Protein 1SR4 (pdb70)

Radius of gyration: 23.49 Å; Cα contacts (8 Å, |Δi|>4): 1557; chains: 3; bounding box: 55×71×66 Å

Sequence (579 aa):
LNLLSSSGPNRQVLPSEPSNFMTLMGQNGALLTVWALAKRNWLWAYPNIYSQDFGNIRNWKMEPGKHREYFRFVNQSLGTCVEAYGNGLIHDICSLDKLAQEFELLPTDSGAVVIKSVSQGRCVTYNPVSTTFYSTVTLSVCDGATEPSRDQTWYLAPPVLEATAVNNLSDFKVATWNLQGSSAVNESKWNINVRQLLSGEQGADILMVQEAGSLPSSAVRTSRVIQHGGTPIEEYTWNLGTRSRPNMVYIYYSRLDVGANRVNLAIVSRRQADEAFIVHSDSSVLQSRPAVGIRIGTDVFFTVHALATGGSDAVSLIRNIFTTFNSPPERRVYSWMVVGDFNRAPANLEVALRQEPAVSENTIIIAPTEPTHRSGNILDYAILHDAHLPRREQARERIGASLMLNQLRSQITSDHFPVSFVRDRDPTTYPDVELSPPPRISLRSLLTAQPVKNDHYDSHNYLSTHWELIDYKGKEYEKLRDGGTLVQFKVVGAAKCFAFLGKGTTDCKDTDHTVFNLIPTNTGAFLIKDALLGFCITSHDFDDLKLEPCGGSVSGRTFSLAYQWGILPPFGPSKILIP

Foldseek 3Di:
DDCADPVGGDDDDADPVLVQKWFWADPLQWTFFADPPDFPDFTWTFHCVLPVVVPQRRMWGWDAAPDPQKIWTAGPPNRWTWFADDFFITTHHDDSPDQRRIWHWDADVVRWTFTARPVVRWTWKWASDDPDRTTGITTHHPPQDPDNGIGRTIHGGRGPDDHDDDD/DCQVFKEKEDAQLDAPVDAQVLCLAPVLLCQDDPNHGQKYKYWQNQDDHPQWAFDPDDQPPDDWDWTKTKHFSDDPVDTQIWIKIWTQPCPPGRGGIIIMIHSDDFPHKDWFFFDDDPDPAGTWIWGHDPQEIETEGAADLPQSVRPLRRLVRVCCVQPVPPSSLQHKYKYWYFSNHAPVVSLVVNVVPVQSSQQKDWAFDPFDFFQVRGGGTTMMIGHSVADGNGRVVAQKHKDQPVVSHPDDNNHRGTMMIIHGHD/DPDPDVVDDDDFFDKWFKAQQQARDTQFDPPDDPPDLLRRIWGKAFDDDDPLPVQLLPFTKIFTHRPPDQWTAFPDDRGIDGVVVLQTTIKTWDQDPPQWTFIARSNPNFTWFADDPPRTDTHHDDGRCPPPDDDSRRTMHGHHRDDDDDDDDD

InterPro domains:
  IPR003558 Cytolethal distending toxin A/C [PF03498] (77-220)
  IPR015957 Cytolethal distending toxin A [PIRSF036516] (1-222)
  IPR015957 Cytolethal distending toxin A [PR01387] (47-60)
  IPR015957 Cytolethal distending toxin A [PR01387] (85-102)
  IPR015957 Cytolethal distending toxin A [PR01387] (107-121)
  IPR015957 Cytolethal distending toxin A [PR01387] (129-141)
  IPR015957 Cytolethal distending toxin A [PR01387] (166-180)
  IPR015957 Cytolethal distending toxin A [PR01387] (189-203)
  IPR035992 Ricin B-like lectins [SSF50370] (66-222)

B-factor: mean 17.87, std 9.55, range [4.64, 80.0]

Solvent-accessible surface area: 22275 Å² total; per-residue (Å²): 168,101,102,134,52,131,114,22,123,54,168,28,119,21,53,84,87,19,16,10,14,0,0,2,6,0,9,52,0,2,3,2,0,0,139,33,105,68,110,122,51,114,3,62,0,20,14,4,25,97,0,105,131,36,29,61,16,12,0,0,38,2,28,45,4,96,81,113,21,50,3,30,2,25,3,48,61,63,42,10,0,3,18,6,106,40,100,1,2,1,0,14,103,37,34,58,110,73,74,23,2,4,1,33,0,26,0,0,52,14,8,2,1,0,6,64,0,36,52,59,38,70,0,0,8,3,33,25,102,44,152,51,122,67,1,60,9,49,5,27,102,40,84,11,22,34,99,86,88,61,4,0,2,1,0,9,0,2,0,10,26,101,0,3,0,14,33,76,3,18,90,19,62,2,0,0,2,0,0,19,2,7,76,50,3,16,41,0,4,0,16,1,2,0,28,11,0,4,38,32,121,32,9,1,46,0,0,0,0,0,8,0,0,51,18,4,78,71,17,93,84,34,115,70,109,12,73,156,56,85,21,44,1,50,1,36,36,2,42,11,8,3,225,50,53,77,56,83,1,56,0,0,13,0,89,17,0,108,35,23,42,10,1,0,2,0,0,0,1,77,146,83,4,82,58,17,16,55,14,104,13,78,122,69,153,93,107,32,2,8,0,1,0,1,44,7,34,74,10,0,0,0,0,0,6,2,8,48,110,43,0,73,12,0,29,16,3,0,49,32,0,17,59,38,4,41,114,94,89,104,59,170,95,18,2,0,1,0,0,0,3,2,25,30,51,24,61,81,0,86,85,28,5,140,148,53,83,38,3,32,55,16,13,37,36,7,26,3,91,8,4,0,36,47,68,3,80,28,23,1,0,0,0,0,13,11,38,122,36,88,115,180,68,4,89,161,14,143,4,8,5,16,1,4,1,8,8,3,14,5,2,3,1,8,55,8,2,2,0,8,1,42,137,30,130,132,102,19,35,18,107,46,11,155,103,23,106,41,15,84,0,0,4,3,2,6,25,8,5,62,30,18,94,7,74,96,49,88,59,168,59,94,42,0,5,9,0,28,0,27,10,43,121,23,156,103,14,72,174,64,57,33,50,4,7,9,0,14,0,48,0,21,70,19,53,83,0,7,1,70,69,80,170,18,20,30,58,11,144,49,30,65,78,0,1,3,1,2,0,9,13,14,3,8,0,3,0,1,7,7,5,71,91,10,60,2,5,0,5,95,74,88,130,31,62,106,48,45,93,10,64,56,68,0,44,28,92,82,12,47,27,2,47,0,3,0,0,0,3,10,66,7,69,21,115,31,6,131,101

CATH classification: 2.80.10.50

Structure (mmCIF, N/CA/C/O backbone):
data_1SR4
#
_entry.id   1SR4
#
_cell.length_a   71.652
_cell.length_b   75.653
_cell.length_c   121.637
_cell.angle_alpha   90.00
_cell.angle_beta   90.00
_cell.angle_gamma   90.00
#
_symmetry.space_group_name_H-M   'P 21 21 21'
#
loop_
_entity.id
_entity.type
_entity.pdbx_description
1 polymer 'Cytolethal distending toxin subunit A'
2 polymer 'cytolethal distending toxin protein B'
3 polymer 'cytolethal distending toxin protein C'
4 non-polymer 'BROMIDE ION'
5 water water
#
loop_
_atom_site.group_PDB
_atom_site.id
_atom_site.type_symbol
_atom_site.label_atom_id
_atom_site.label_alt_id
_atom_site.label_comp_id
_atom_site.label_asym_id
_atom_site.label_entity_id
_atom_site.label_seq_id
_atom_site.pdbx_PDB_ins_code
_atom_site.Cartn_x
_atom_site.Cartn_y
_atom_site.Cartn_z
_atom_site.occupancy
_atom_site.B_iso_or_equiv
_atom_site.auth_seq_id
_atom_site.auth_comp_id
_atom_site.auth_asym_id
_atom_site.auth_atom_id
_atom_site.pdbx_PDB_model_num
ATOM 1 N N . LEU A 1 40 ? 34.355 45.161 46.480 1.00 33.87 57 LEU A N 1
ATOM 2 C CA . LEU A 1 40 ? 33.429 44.012 46.671 1.00 31.37 57 LEU A CA 1
ATOM 3 C C . LEU A 1 40 ? 34.247 42.720 46.799 1.00 29.47 57 LEU A C 1
ATOM 4 O O . LEU A 1 40 ? 35.444 42.701 46.509 1.00 31.48 57 LEU A O 1
ATOM 9 N N . ASN A 1 41 ? 33.604 41.639 47.226 1.00 24.93 58 ASN A N 1
ATOM 10 C CA . ASN A 1 41 ? 34.314 40.376 47.393 1.00 21.77 58 ASN A CA 1
ATOM 11 C C . ASN A 1 41 ? 34.363 39.544 46.118 1.00 19.36 58 ASN A C 1
ATOM 12 O O . ASN A 1 41 ? 33.328 39.294 45.500 1.00 18.92 58 ASN A O 1
ATOM 17 N N . LEU A 1 42 ? 35.557 39.114 45.724 1.00 16.20 59 LEU A N 1
ATOM 18 C CA . LEU A 1 42 ? 35.669 38.266 44.536 1.00 14.63 59 LEU A CA 1
ATOM 19 C C . LEU A 1 42 ? 35.282 36.828 44.908 1.00 13.67 59 LEU A C 1
ATOM 20 O O . LEU A 1 42 ? 34.927 36.026 44.042 1.00 11.58 59 LEU A O 1
ATOM 25 N N . LEU A 1 43 ? 35.356 36.516 46.203 1.00 13.58 60 LEU A N 1
ATOM 26 C CA . LEU A 1 43 ? 34.973 35.200 46.722 1.00 12.29 60 LEU A CA 1
ATOM 27 C C . LEU A 1 43 ? 33.987 35.403 47.866 1.00 13.57 60 LEU A C 1
ATOM 28 O O . LEU A 1 43 ? 34.301 36.110 48.825 1.00 13.42 60 LEU A O 1
ATOM 33 N N . SER A 1 44 ? 32.796 34.813 47.751 1.00 12.83 61 SER A N 1
ATOM 34 C CA . SER A 1 44 ? 31.786 34.896 48.807 1.00 14.10 61 SER A CA 1
ATOM 35 C C . SER A 1 44 ? 31.936 33.604 49.633 1.00 14.66 61 SER A C 1
ATOM 36 O O . SER A 1 44 ? 32.725 32.727 49.277 1.00 14.34 61 SER A O 1
ATOM 39 N N . SER A 1 45 ? 31.196 33.453 50.724 1.00 13.30 62 SER A N 1
ATOM 40 C CA . SER A 1 45 ? 31.406 32.257 51.536 1.00 15.31 62 SER A CA 1
ATOM 41 C C . SER A 1 45 ? 31.135 30.933 50.822 1.00 13.87 62 SER A C 1
ATOM 42 O O . SER A 1 45 ? 31.785 29.941 51.114 1.00 14.27 62 SER A O 1
ATOM 45 N N . SER A 1 46 ? 30.208 30.926 49.872 1.00 11.93 63 SER A N 1
ATOM 46 C CA . SER A 1 46 ? 29.856 29.699 49.173 1.00 13.01 63 SER A CA 1
ATOM 47 C C . SER A 1 46 ? 30.313 29.607 47.721 1.00 12.31 63 SER A C 1
ATOM 48 O O . SER A 1 46 ? 30.028 28.619 47.048 1.00 12.81 63 SER A O 1
ATOM 51 N N . GLY A 1 47 ? 31.004 30.618 47.227 1.00 10.97 64 GLY A N 1
ATOM 52 C CA . GLY A 1 47 ? 31.452 30.538 45.850 1.00 11.91 64 GLY A CA 1
ATOM 53 C C . GLY A 1 47 ? 31.943 31.835 45.267 1.00 12.30 64 GLY A C 1
ATOM 54 O O . GLY A 1 47 ? 31.833 32.886 45.902 1.00 11.92 64 GLY A O 1
ATOM 55 N N . PRO A 1 48 ? 32.519 31.785 44.053 1.00 13.06 65 PRO A N 1
ATOM 56 C CA . PRO A 1 48 ? 33.029 32.974 43.364 1.00 13.40 65 PRO A CA 1
ATOM 57 C C . PRO A 1 48 ? 31.862 33.950 43.191 1.00 14.57 65 PRO A C 1
ATOM 58 O O . PRO A 1 48 ? 30.737 33.540 42.891 1.00 14.13 65 PRO A O 1
ATOM 62 N N . ASN A 1 49 ? 32.139 35.236 43.367 1.00 15.31 66 ASN A N 1
ATOM 63 C CA . ASN A 1 49 ? 31.108 36.261 43.270 1.00 14.68 66 ASN A CA 1
ATOM 64 C C . ASN A 1 49 ? 31.398 37.185 42.068 1.00 14.71 66 ASN A C 1
ATOM 65 O O . ASN A 1 49 ? 32.465 37.801 41.983 1.00 11.44 66 ASN A O 1
ATOM 70 N N . ARG A 1 50 ? 30.441 37.247 41.143 1.00 13.48 67 ARG A N 1
ATOM 71 C CA . ARG A 1 50 ? 30.526 38.034 39.905 1.00 14.92 67 ARG A CA 1
ATOM 72 C C . ARG A 1 50 ? 30.748 39.544 40.054 1.00 15.50 67 ARG A C 1
ATOM 73 O O . ARG A 1 50 ? 29.903 40.253 40.592 1.00 14.01 67 ARG A O 1
ATOM 81 N N . GLN A 1 51 ? 31.878 40.044 39.568 1.00 15.17 68 GLN A N 1
ATOM 82 C CA . GLN A 1 51 ? 32.128 41.471 39.661 1.00 16.34 68 GLN A CA 1
ATOM 83 C C . GLN A 1 51 ? 31.501 42.139 38.448 1.00 17.30 68 GLN A C 1
ATOM 84 O O . GLN A 1 51 ? 31.226 41.496 37.437 1.00 15.44 68 GLN A O 1
ATOM 90 N N . VAL A 1 52 ? 31.256 43.432 38.574 1.00 17.55 69 VAL A N 1
ATOM 91 C CA . VAL A 1 52 ? 30.676 44.211 37.496 1.00 19.45 69 VAL A CA 1
ATOM 92 C C . VAL A 1 52 ? 31.713 44.514 36.402 1.00 18.61 69 VAL A C 1
ATOM 93 O O . VAL A 1 52 ? 32.792 45.010 36.700 1.00 19.47 69 VAL A O 1
ATOM 97 N N . LEU A 1 53 ? 31.387 44.189 35.150 1.00 17.94 70 LEU A N 1
ATOM 98 C CA . LEU A 1 53 ? 32.234 44.500 33.979 1.00 16.05 70 LEU A CA 1
ATOM 99 C C . LEU A 1 53 ? 31.257 44.431 32.807 1.00 16.52 70 LEU A C 1
ATOM 100 O O . LEU A 1 53 ? 31.128 43.404 32.153 1.00 17.99 70 LEU A O 1
ATOM 105 N N . PRO A 1 54 ? 30.564 45.546 32.529 1.00 17.46 71 PRO A N 1
ATOM 106 C CA . PRO A 1 54 ? 29.559 45.703 31.471 1.00 17.81 71 PRO A CA 1
ATOM 107 C C . PRO A 1 54 ? 29.965 45.250 30.072 1.00 18.91 71 PRO A C 1
ATOM 108 O O . PRO A 1 54 ? 31.036 45.604 29.586 1.00 19.03 71 PRO A O 1
ATOM 112 N N . SER A 1 55 ? 29.098 44.472 29.429 1.00 19.58 72 SER A N 1
ATOM 113 C CA . SER A 1 55 ? 29.339 44.023 28.065 1.00 20.59 72 SER A CA 1
ATOM 114 C C . SER A 1 55 ? 28.556 44.952 27.120 1.00 19.54 72 SER A C 1
ATOM 115 O O . SER A 1 55 ? 28.899 45.113 25.960 1.00 21.59 72 SER A O 1
ATOM 118 N N . GLU A 1 56 ? 27.506 45.570 27.640 1.00 19.72 73 GLU A N 1
ATOM 119 C CA . GLU A 1 56 ? 26.655 46.449 26.848 1.00 18.42 73 GLU A CA 1
ATOM 120 C C . GLU A 1 56 ? 27.397 47.532 26.037 1.00 16.16 73 GLU A C 1
ATOM 121 O O . GLU A 1 56 ? 27.080 47.751 24.866 1.00 16.36 73 GLU A O 1
ATOM 127 N N . PRO A 1 57 ? 28.376 48.225 26.648 1.00 13.30 74 PRO A N 1
ATOM 128 C CA . PRO A 1 57 ? 29.120 49.269 25.926 1.00 11.24 74 PRO A CA 1
ATOM 129 C C . PRO A 1 57 ? 29.779 48.779 24.635 1.00 12.07 74 PRO A C 1
ATOM 130 O O . PRO A 1 57 ? 30.005 49.568 23.711 1.00 8.63 74 PRO A O 1
ATOM 134 N N . SER A 1 58 ? 30.071 47.479 24.567 1.00 10.80 75 SER A N 1
ATOM 135 C CA . SER A 1 58 ? 30.695 46.881 23.397 1.00 10.99 75 SER A CA 1
ATOM 136 C C . SER A 1 58 ? 29.797 46.971 22.177 1.00 11.57 75 SER A C 1
ATOM 137 O O . SER A 1 58 ? 30.269 46.892 21.037 1.00 10.24 75 SER A O 1
ATOM 140 N N . ASN A 1 59 ? 28.498 47.108 22.407 1.00 11.27 76 ASN A N 1
ATOM 141 C CA . ASN A 1 59 ? 27.562 47.148 21.292 1.00 11.83 76 ASN A CA 1
ATOM 142 C C . ASN A 1 59 ? 27.419 48.492 20.591 1.00 12.69 76 ASN A C 1
ATOM 143 O O . ASN A 1 59 ? 26.767 48.581 19.546 1.00 12.12 76 ASN A O 1
ATOM 148 N N . PHE A 1 60 ? 28.038 49.530 21.144 1.00 9.97 77 PHE A N 1
ATOM 149 C CA . PHE A 1 60 ? 27.905 50.853 20.565 1.00 11.05 77 PHE A CA 1
ATOM 150 C C . PHE A 1 60 ? 29.194 51.434 20.030 1.00 8.65 77 PHE A C 1
ATOM 151 O O . PHE A 1 60 ? 30.277 50.973 20.344 1.00 7.40 77 PHE A O 1
ATOM 159 N N . MET A 1 61 ? 29.053 52.466 19.219 1.00 9.52 78 MET A N 1
ATOM 160 C CA . MET A 1 61 ? 30.198 53.120 18.617 1.00 10.13 78 MET A CA 1
ATOM 161 C C . MET A 1 61 ? 29.797 54.519 18.184 1.00 9.38 78 MET A C 1
ATOM 162 O O . MET A 1 61 ? 28.647 54.935 18.387 1.00 9.47 78 MET A O 1
ATOM 167 N N . THR A 1 62 ? 30.747 55.257 17.618 1.00 7.67 79 THR A N 1
ATOM 168 C CA . THR A 1 62 ? 30.430 56.564 17.067 1.00 9.30 79 THR A CA 1
ATOM 169 C C . THR A 1 62 ? 30.962 56.615 15.635 1.00 8.72 79 THR A C 1
ATOM 170 O O . THR A 1 62 ? 31.854 55.847 15.255 1.00 7.22 79 THR A O 1
ATOM 174 N N . LEU A 1 63 ? 30.378 57.502 14.842 1.00 7.60 80 LEU A N 1
ATOM 175 C CA . LEU A 1 63 ? 30.809 57.730 13.470 1.00 9.30 80 LEU A CA 1
ATOM 176 C C . LEU A 1 63 ? 31.521 59.065 13.644 1.00 9.13 80 LEU A C 1
ATOM 177 O O . LEU A 1 63 ? 30.886 60.083 13.964 1.00 10.06 80 LEU A O 1
ATOM 182 N N . MET A 1 64 ? 32.838 59.052 13.474 1.00 8.64 81 MET A N 1
ATOM 183 C CA . MET A 1 64 ? 33.643 60.252 13.680 1.00 7.71 81 MET A CA 1
ATOM 184 C C . MET A 1 64 ? 34.207 60.822 12.390 1.00 9.14 81 MET A C 1
ATOM 185 O O . MET A 1 64 ? 34.808 60.095 11.602 1.00 7.37 81 MET A O 1
ATOM 190 N N . GLY A 1 65 ? 34.021 62.122 12.176 1.00 8.14 82 GLY A N 1
ATOM 191 C CA . GLY A 1 65 ? 34.559 62.748 10.982 1.00 9.48 82 GLY A CA 1
ATOM 192 C C . GLY A 1 65 ? 36.037 63.017 11.191 1.00 10.30 82 GLY A C 1
ATOM 193 O O . GLY A 1 65 ? 36.563 62.853 12.301 1.00 9.41 82 GLY A O 1
ATOM 194 N N . GLN A 1 66 ? 36.718 63.454 10.138 1.00 9.96 83 GLN A N 1
ATOM 195 C CA . GLN A 1 66 ? 38.157 63.685 10.225 1.00 10.15 83 GLN A CA 1
ATOM 196 C C . GLN A 1 66 ? 38.538 64.827 11.159 1.00 10.41 83 GLN A C 1
ATOM 197 O O . GLN A 1 66 ? 39.709 64.970 11.544 1.00 9.70 83 GLN A O 1
ATOM 203 N N . ASN A 1 67 ? 37.535 65.616 11.535 1.00 9.14 84 ASN A N 1
ATOM 204 C CA . ASN A 1 67 ? 37.722 66.761 12.420 1.00 9.94 84 ASN A CA 1
ATOM 205 C C . ASN A 1 67 ? 37.315 66.386 13.852 1.00 10.38 84 ASN A C 1
ATOM 206 O O . ASN A 1 67 ? 37.271 67.243 14.743 1.00 8.92 84 ASN A O 1
ATOM 211 N N . GLY A 1 68 ? 37.036 65.096 14.057 1.00 10.09 85 GLY A N 1
ATOM 212 C CA . GLY A 1 68 ? 36.665 64.591 15.375 1.00 9.49 85 GLY A CA 1
ATOM 213 C C . GLY A 1 68 ? 35.188 64.717 15.722 1.00 11.28 85 GLY A C 1
ATOM 214 O O . GLY A 1 68 ? 34.749 64.237 16.779 1.00 11.85 85 GLY A O 1
ATOM 215 N N . ALA A 1 69 ? 34.416 65.359 14.846 1.00 10.02 86 ALA A N 1
ATOM 216 C CA . ALA A 1 69 ? 32.995 65.558 15.093 1.00 10.27 86 ALA A CA 1
ATOM 217 C C . ALA A 1 69 ? 32.272 64.228 14.950 1.00 12.06 86 ALA A C 1
ATOM 218 O O . ALA A 1 69 ? 32.547 63.459 14.026 1.00 11.39 86 ALA A O 1
ATOM 220 N N . LEU A 1 70 ? 31.338 63.973 15.862 1.00 10.91 87 LEU A N 1
ATOM 221 C CA . LEU A 1 70 ? 30.590 62.713 15.899 1.00 9.06 87 LEU A CA 1
ATOM 222 C C . LEU A 1 70 ? 29.149 62.883 15.380 1.00 8.68 87 LEU A C 1
ATOM 223 O O . LEU A 1 70 ? 28.457 63.824 15.770 1.00 7.35 87 LEU A O 1
ATOM 228 N N . LEU A 1 71 ? 28.708 61.994 14.486 1.00 7.32 88 LEU A N 1
ATOM 229 C CA . LEU A 1 71 ? 27.343 62.076 13.980 1.00 9.59 88 LEU A CA 1
ATOM 230 C C . LEU A 1 71 ? 26.432 61.948 15.204 1.00 9.36 88 LEU A C 1
ATOM 231 O O . LEU A 1 71 ? 26.547 60.993 15.975 1.00 8.61 88 LEU A O 1
ATOM 236 N N . THR A 1 72 ? 25.515 62.891 15.375 1.00 8.64 89 THR A N 1
ATOM 237 C CA . THR A 1 72 ? 24.656 62.841 16.548 1.00 8.79 89 THR A CA 1
ATOM 238 C C . THR A 1 72 ? 23.275 63.468 16.386 1.00 10.19 89 THR A C 1
ATOM 239 O O . THR A 1 72 ? 23.041 64.321 15.522 1.00 8.19 89 THR A O 1
ATOM 243 N N . VAL A 1 73 ? 22.362 62.991 17.220 1.00 10.82 90 VAL A N 1
ATOM 244 C CA . VAL A 1 73 ? 21.024 63.545 17.299 1.00 10.87 90 VAL A CA 1
ATOM 245 C C . VAL A 1 73 ? 21.276 64.885 17.992 1.00 12.40 90 VAL A C 1
ATOM 246 O O . VAL A 1 73 ? 22.239 65.015 18.758 1.00 12.39 90 VAL A O 1
ATOM 250 N N . TRP A 1 74 ? 20.479 65.904 17.690 1.00 11.87 91 TRP A N 1
ATOM 251 C CA . TRP A 1 74 ? 20.632 67.171 18.403 1.00 13.99 91 TRP A CA 1
ATOM 252 C C . TRP A 1 74 ? 19.242 67.404 19.025 1.00 14.58 91 TRP A C 1
ATOM 253 O O . TRP A 1 74 ? 19.067 67.201 20.221 1.00 13.15 91 TRP A O 1
ATOM 264 N N . ALA A 1 75 ? 18.255 67.787 18.210 1.00 13.70 92 ALA A N 1
ATOM 265 C CA . ALA A 1 75 ? 16.886 67.971 18.718 1.00 16.28 92 ALA A CA 1
ATOM 266 C C . ALA A 1 75 ? 16.369 66.551 18.908 1.00 15.22 92 ALA A C 1
ATOM 267 O O . ALA A 1 75 ? 16.407 65.733 17.979 1.00 15.01 92 ALA A O 1
ATOM 269 N N . LEU A 1 76 ? 15.888 66.260 20.107 1.00 14.38 93 LEU A N 1
ATOM 270 C CA . LEU A 1 76 ? 15.428 64.919 20.453 1.00 15.53 93 LEU A CA 1
ATOM 271 C C . LEU A 1 76 ? 14.188 64.361 19.768 1.00 16.88 93 LEU A C 1
ATOM 272 O O . LEU A 1 76 ? 14.081 63.149 19.605 1.00 15.58 93 LEU A O 1
ATOM 277 N N . ALA A 1 77 ? 13.248 65.214 19.376 1.00 17.42 94 ALA A N 1
ATOM 278 C CA . ALA A 1 77 ? 12.036 64.709 18.738 1.00 18.65 94 ALA A CA 1
ATOM 279 C C . ALA A 1 77 ? 12.368 64.001 17.425 1.00 18.66 94 ALA A C 1
ATOM 280 O O . ALA A 1 77 ? 13.296 64.401 16.714 1.00 16.36 94 ALA A O 1
ATOM 282 N N . LYS A 1 78 ? 11.606 62.954 17.114 1.00 17.49 95 LYS A N 1
ATOM 283 C CA . LYS A 1 78 ? 11.806 62.193 15.886 1.00 19.54 95 LYS A CA 1
ATOM 284 C C . LYS A 1 78 ? 11.722 63.067 14.639 1.00 17.50 95 LYS A C 1
ATOM 285 O O . LYS A 1 78 ? 11.017 64.069 14.618 1.00 17.07 95 LYS A O 1
ATOM 291 N N . ARG A 1 79 ? 12.468 62.675 13.614 1.00 16.35 96 ARG A N 1
ATOM 292 C CA . ARG A 1 79 ? 12.519 63.356 12.323 1.00 16.68 96 ARG A CA 1
ATOM 293 C C . ARG A 1 79 ? 13.305 64.657 12.260 1.00 16.70 96 ARG A C 1
ATOM 294 O O . ARG A 1 79 ? 13.299 65.343 11.241 1.00 17.78 96 ARG A O 1
ATOM 302 N N . ASN A 1 80 ? 14.014 64.985 13.333 1.00 15.21 97 ASN A N 1
ATOM 303 C CA . ASN A 1 80 ? 14.843 66.182 13.322 1.00 13.44 97 ASN A CA 1
ATOM 304 C C . ASN A 1 80 ? 16.179 65.816 12.685 1.00 12.49 97 ASN A C 1
ATOM 305 O O . ASN A 1 80 ? 16.572 64.645 12.680 1.00 10.12 97 ASN A O 1
ATOM 310 N N . TRP A 1 81 ? 16.862 66.819 12.151 1.00 11.80 98 TRP A N 1
ATOM 311 C CA . TRP A 1 81 ? 18.138 66.624 11.494 1.00 12.50 98 TRP A CA 1
ATOM 312 C C . TRP A 1 81 ? 19.247 66.192 12.448 1.00 12.22 98 TRP A C 1
ATOM 313 O O . TRP A 1 81 ? 19.279 66.575 13.616 1.00 11.12 98 TRP A O 1
ATOM 324 N N . LEU A 1 82 ? 20.166 65.411 11.903 1.00 9.36 99 LEU A N 1
ATOM 325 C CA . LEU A 1 82 ? 21.341 64.952 12.620 1.00 9.94 99 LEU A CA 1
ATOM 326 C C . LEU A 1 82 ? 22.420 65.959 12.267 1.00 8.20 99 LEU A C 1
ATOM 327 O O . LEU A 1 82 ? 22.372 66.572 11.205 1.00 10.16 99 LEU A O 1
ATOM 332 N N . TRP A 1 83 ? 23.395 66.106 13.154 1.00 8.04 100 TRP A N 1
ATOM 333 C CA . TRP A 1 83 ? 24.523 67.005 12.969 1.00 8.15 100 TRP A CA 1
ATOM 334 C C . TRP A 1 83 ? 25.766 66.239 13.425 1.00 7.58 100 TRP A C 1
ATOM 335 O O . TRP A 1 83 ? 25.680 65.062 13.758 1.00 9.28 100 TRP A O 1
ATOM 346 N N . ALA A 1 84 ? 26.914 66.900 13.429 1.00 6.52 101 ALA A N 1
ATOM 347 C CA . ALA A 1 84 ? 28.131 66.269 13.917 1.00 7.42 101 ALA A CA 1
ATOM 348 C C . ALA A 1 84 ? 28.859 67.255 14.845 1.00 8.44 101 ALA A C 1
ATOM 349 O O . ALA A 1 84 ? 29.280 68.339 14.420 1.00 7.75 101 ALA A O 1
ATOM 351 N N . TYR A 1 85 ? 28.971 66.864 16.115 1.00 8.13 102 TYR A N 1
ATOM 352 C CA . TYR A 1 85 ? 29.640 67.650 17.150 1.00 9.12 102 TYR A CA 1
ATOM 353 C C . TYR A 1 85 ? 30.746 66.818 17.765 1.00 8.19 102 TYR A C 1
ATOM 354 O O . TYR A 1 85 ? 30.569 65.618 17.982 1.00 7.57 102 TYR A O 1
ATOM 363 N N . PRO A 1 86 ? 31.908 67.426 18.029 1.00 9.02 103 PRO A N 1
ATOM 364 C CA . PRO A 1 86 ? 32.956 66.623 18.654 1.00 8.49 103 PRO A CA 1
ATOM 365 C C . PRO A 1 86 ? 32.550 66.455 20.128 1.00 9.71 103 PRO A C 1
ATOM 366 O O . PRO A 1 86 ? 31.765 67.243 20.675 1.00 6.66 103 PRO A O 1
ATOM 370 N N . ASN A 1 87 ? 33.078 65.426 20.774 1.00 9.36 104 ASN A N 1
ATOM 371 C CA . ASN A 1 87 ? 32.776 65.201 22.182 1.00 9.15 104 ASN A CA 1
ATOM 372 C C . ASN A 1 87 ? 33.048 66.463 23.029 1.00 9.26 104 ASN A C 1
ATOM 373 O O . ASN A 1 87 ? 32.259 66.833 23.910 1.00 7.06 104 ASN A O 1
ATOM 378 N N . ILE A 1 88 ? 34.162 67.133 22.747 1.00 7.86 105 ILE A N 1
ATOM 379 C CA . ILE A 1 88 ? 34.543 68.284 23.557 1.00 10.20 105 ILE A CA 1
ATOM 380 C C . ILE A 1 88 ? 33.528 69.414 23.544 1.00 11.27 105 ILE A C 1
ATOM 381 O O . ILE A 1 88 ? 33.496 70.200 24.484 1.00 11.94 105 ILE A O 1
ATOM 386 N N . TYR A 1 89 ? 32.676 69.483 22.520 1.00 10.04 106 TYR A N 1
ATOM 387 C CA . TYR A 1 89 ? 31.664 70.541 22.473 1.00 9.80 106 TYR A CA 1
ATOM 388 C C . TYR A 1 89 ? 30.261 69.994 22.727 1.00 11.06 106 TYR A C 1
ATOM 389 O O . TYR A 1 89 ? 29.276 70.718 22.545 1.00 11.06 106 TYR A O 1
ATOM 398 N N . SER A 1 90 ? 30.161 68.731 23.142 1.00 9.90 107 SER A N 1
ATOM 399 C CA . SER A 1 90 ? 28.859 68.106 23.349 1.00 10.51 107 SER A CA 1
ATOM 400 C C . SER A 1 90 ? 28.763 67.179 24.566 1.00 11.03 107 SER A C 1
ATOM 401 O O . SER A 1 90 ? 27.962 66.240 24.568 1.00 12.04 107 SER A O 1
ATOM 404 N N . GLN A 1 91 ? 29.560 67.422 25.597 1.00 12.14 108 GLN A N 1
ATOM 405 C CA . GLN A 1 91 ? 29.516 66.546 26.767 1.00 14.77 108 GLN A CA 1
ATOM 406 C C . GLN A 1 91 ? 28.118 66.393 27.364 1.00 14.43 108 GLN A C 1
ATOM 407 O O . GLN A 1 91 ? 27.769 65.333 27.871 1.00 15.69 108 GLN A O 1
ATOM 413 N N . ASP A 1 92 ? 27.314 67.443 27.276 1.00 13.65 109 ASP A N 1
ATOM 414 C CA . ASP A 1 92 ? 25.973 67.408 27.836 1.00 13.17 109 ASP A CA 1
ATOM 415 C C . ASP A 1 92 ? 24.987 66.627 26.980 1.00 13.43 109 ASP A C 1
ATOM 416 O O . ASP A 1 92 ? 23.864 66.419 27.404 1.00 12.84 109 ASP A O 1
ATOM 421 N N . PHE A 1 93 ? 25.390 66.199 25.780 1.00 12.28 110 PHE A N 1
ATOM 422 C CA . PHE A 1 93 ? 24.482 65.425 24.913 1.00 12.46 110 PHE A CA 1
ATOM 423 C C . PHE A 1 93 ? 24.273 64.009 25.449 1.00 12.59 110 PHE A C 1
ATOM 424 O O . PHE A 1 93 ? 23.223 63.410 25.254 1.00 11.62 110 PHE A O 1
ATOM 432 N N . GLY A 1 94 ? 25.282 63.454 26.104 1.00 11.33 111 GLY A N 1
ATOM 433 C CA . GLY A 1 94 ? 25.108 62.109 26.616 1.00 12.24 111 GLY A CA 1
ATOM 434 C C . GLY A 1 94 ? 25.084 61.052 25.514 1.00 12.69 111 GLY A C 1
ATOM 435 O O . GLY A 1 94 ? 25.644 61.234 24.420 1.00 12.99 111 GLY A O 1
ATOM 436 N N . ASN A 1 95 ? 24.411 59.946 25.790 1.00 10.80 112 ASN A N 1
ATOM 437 C CA . ASN A 1 95 ? 24.369 58.819 24.863 1.00 9.54 112 ASN A CA 1
ATOM 438 C C . ASN A 1 95 ? 23.586 58.968 23.542 1.00 9.74 112 ASN A C 1
ATOM 439 O O . ASN A 1 95 ? 23.474 57.989 22.780 1.00 7.01 112 ASN A O 1
ATOM 444 N N . ILE A 1 96 ? 23.050 60.158 23.251 1.00 7.18 113 ILE A N 1
ATOM 445 C CA . ILE A 1 96 ? 22.349 60.342 21.981 1.00 8.67 113 ILE A CA 1
ATOM 446 C C . ILE A 1 96 ? 23.416 60.422 20.871 1.00 9.13 113 ILE A C 1
ATOM 447 O O . ILE A 1 96 ? 23.097 60.463 19.672 1.00 7.75 113 ILE A O 1
ATOM 452 N N . ARG A 1 97 ? 24.683 60.435 21.292 1.00 8.35 114 ARG A N 1
ATOM 453 C CA . ARG A 1 97 ? 25.825 60.504 20.365 1.00 8.39 114 ARG A CA 1
ATOM 454 C C . ARG A 1 97 ? 26.354 59.130 19.938 1.00 8.09 114 ARG A C 1
ATOM 455 O O . ARG A 1 97 ? 27.178 59.035 19.025 1.00 9.20 114 ARG A O 1
ATOM 463 N N . ASN A 1 98 ? 25.873 58.075 20.594 1.00 7.75 115 ASN A N 1
ATOM 464 C CA . ASN A 1 98 ? 26.302 56.706 20.319 1.00 8.43 115 ASN A CA 1
ATOM 465 C C . ASN A 1 98 ? 25.270 55.914 19.544 1.00 8.82 115 ASN A C 1
ATOM 466 O O . ASN A 1 98 ? 24.076 56.072 19.751 1.00 9.23 115 ASN A O 1
ATOM 471 N N . TRP A 1 99 ? 25.756 55.029 18.678 1.00 9.26 116 TRP A N 1
ATOM 472 C CA . TRP A 1 99 ? 24.891 54.218 17.850 1.00 9.97 116 TRP A CA 1
ATOM 473 C C . TRP A 1 99 ? 25.313 52.763 17.866 1.00 10.37 116 TRP A C 1
ATOM 474 O O . TRP A 1 99 ? 26.486 52.442 18.088 1.00 10.36 116 TRP A O 1
ATOM 485 N N . LYS A 1 100 ? 24.339 51.897 17.615 1.00 9.77 117 LYS A N 1
ATOM 486 C CA . LYS A 1 100 ? 24.566 50.473 17.506 1.00 11.34 117 LYS A CA 1
ATOM 487 C C . LYS A 1 100 ? 24.436 50.194 16.002 1.00 12.12 117 LYS A C 1
ATOM 488 O O . LYS A 1 100 ? 23.405 50.471 15.382 1.00 12.93 117 LYS A O 1
ATOM 494 N N . MET A 1 101 ? 25.497 49.666 15.420 1.00 11.86 118 MET A N 1
ATOM 495 C CA . MET A 1 101 ? 25.529 49.343 14.003 1.00 14.44 118 MET A CA 1
ATOM 496 C C . MET A 1 101 ? 25.103 47.877 13.797 1.00 15.28 118 MET A C 1
ATOM 497 O O . MET A 1 101 ? 25.746 46.968 14.318 1.00 17.60 118 MET A O 1
ATOM 502 N N . GLU A 1 102 ? 24.029 47.658 13.040 1.00 14.60 119 GLU A N 1
ATOM 503 C CA . GLU A 1 102 ? 23.520 46.313 12.761 1.00 16.42 119 GLU A CA 1
ATOM 504 C C . GLU A 1 102 ? 23.339 46.085 11.274 1.00 15.79 119 GLU A C 1
ATOM 505 O O . GLU A 1 102 ? 23.173 47.036 10.501 1.00 14.15 119 GLU A O 1
ATOM 511 N N . PRO A 1 103 ? 23.364 44.809 10.850 1.00 16.93 120 PRO A N 1
ATOM 512 C CA . PRO A 1 103 ? 23.172 44.535 9.434 1.00 16.98 120 PRO A CA 1
ATOM 513 C C . PRO A 1 103 ? 21.741 44.935 9.125 1.00 17.64 120 PRO A C 1
ATOM 514 O O . PRO A 1 103 ? 20.878 44.880 9.996 1.00 19.35 120 PRO A O 1
ATOM 518 N N . GLY A 1 104 ? 21.487 45.357 7.898 1.00 18.83 121 GLY A N 1
ATOM 519 C CA . GLY A 1 104 ? 20.139 45.740 7.544 1.00 22.19 121 GLY A CA 1
ATOM 520 C C . GLY A 1 104 ? 19.391 44.553 6.977 1.00 22.96 121 GLY A C 1
ATOM 521 O O . GLY A 1 104 ? 19.849 43.416 7.054 1.00 24.29 121 GLY A O 1
ATOM 522 N N . LYS A 1 105 ? 18.234 44.825 6.403 1.00 23.59 122 LYS A N 1
ATOM 523 C CA . LYS A 1 105 ? 17.413 43.799 5.797 1.00 24.41 122 LYS A CA 1
ATOM 524 C C . LYS A 1 105 ? 18.157 43.203 4.610 1.00 24.68 122 LYS A C 1
ATOM 525 O O . LYS A 1 105 ? 18.155 41.987 4.417 1.00 24.17 122 LYS A O 1
ATOM 531 N N . HIS A 1 106 ? 18.792 44.060 3.813 1.00 21.92 123 HIS A N 1
ATOM 532 C CA . HIS A 1 106 ? 19.523 43.597 2.636 1.00 23.31 123 HIS A CA 1
ATOM 533 C C . HIS A 1 106 ? 20.976 43.243 2.925 1.00 21.34 123 HIS A C 1
ATOM 534 O O . HIS A 1 106 ? 21.605 43.824 3.802 1.00 19.53 123 HIS A O 1
ATOM 541 N N . ARG A 1 107 ? 21.521 42.296 2.174 1.00 19.95 124 ARG A N 1
ATOM 542 C CA . ARG A 1 107 ? 22.909 41.900 2.396 1.00 19.72 124 ARG A CA 1
ATOM 543 C C . ARG A 1 107 ? 23.860 43.059 2.126 1.00 17.85 124 ARG A C 1
ATOM 544 O O . ARG A 1 107 ? 23.643 43.861 1.218 1.00 17.41 124 ARG A O 1
ATOM 552 N N . GLU A 1 108 ? 24.901 43.141 2.943 1.00 15.15 125 GLU A N 1
ATOM 553 C CA . GLU A 1 108 ? 25.936 44.166 2.821 1.00 16.00 125 GLU A CA 1
ATOM 554 C C . GLU A 1 108 ? 25.565 45.571 3.287 1.00 16.56 125 GLU A C 1
ATOM 555 O O . GLU A 1 108 ? 26.397 46.475 3.232 1.00 18.91 125 GLU A O 1
ATOM 561 N N . TYR A 1 109 ? 24.330 45.770 3.746 1.00 15.67 126 TYR A N 1
ATOM 562 C CA . TYR A 1 109 ? 23.951 47.088 4.245 1.00 15.72 126 TYR A CA 1
ATOM 563 C C . TYR A 1 109 ? 23.855 47.103 5.768 1.00 15.24 126 TYR A C 1
ATOM 564 O O . TYR A 1 109 ? 23.691 46.056 6.421 1.00 16.07 126 TYR A O 1
ATOM 573 N N . PHE A 1 110 ? 23.949 48.304 6.327 1.00 13.54 127 PHE A N 1
ATOM 574 C CA . PHE A 1 110 ? 23.880 48.493 7.764 1.00 12.57 127 PHE A CA 1
ATOM 575 C C . PHE A 1 110 ? 22.903 49.592 8.131 1.00 12.15 127 PHE A C 1
ATOM 576 O O . PHE A 1 110 ? 22.582 50.472 7.317 1.00 12.84 127 PHE A O 1
ATOM 584 N N . ARG A 1 111 ? 22.427 49.524 9.362 1.00 11.74 128 ARG A N 1
ATOM 585 C CA . ARG A 1 111 ? 21.533 50.533 9.886 1.00 12.17 128 ARG A CA 1
ATOM 586 C C . ARG A 1 111 ? 22.121 50.926 11.235 1.00 11.61 128 ARG A C 1
ATOM 587 O O . ARG A 1 111 ? 22.883 50.153 11.839 1.00 12.23 128 ARG A O 1
ATOM 595 N N . PHE A 1 112 ? 21.779 52.124 11.699 1.00 9.58 129 PHE A N 1
ATOM 596 C CA . PHE A 1 112 ? 22.298 52.658 12.955 1.00 10.51 129 PHE A CA 1
ATOM 597 C C . PHE A 1 112 ? 21.187 53.007 13.938 1.00 10.35 129 PHE A C 1
ATOM 598 O O . PHE A 1 112 ? 20.344 53.859 13.660 1.00 11.55 129 PHE A O 1
ATOM 606 N N . VAL A 1 113 ? 21.214 52.355 15.093 1.00 11.60 130 VAL A N 1
ATOM 607 C CA . VAL A 1 113 ? 20.212 52.551 16.138 1.00 10.51 130 VAL A CA 1
ATOM 608 C C . VAL A 1 113 ? 20.779 53.402 17.280 1.00 11.81 130 VAL A C 1
ATOM 609 O O . VAL A 1 113 ? 21.806 53.066 17.865 1.00 10.31 130 VAL A O 1
ATOM 613 N N . ASN A 1 114 ? 20.104 54.494 17.611 1.00 12.66 131 ASN A N 1
ATOM 614 C CA . ASN A 1 114 ? 20.590 55.372 18.676 1.00 12.54 131 ASN A CA 1
ATOM 615 C C . ASN A 1 114 ? 20.590 54.685 20.035 1.00 12.18 131 ASN A C 1
ATOM 616 O O . ASN A 1 114 ? 19.605 54.050 20.410 1.00 11.56 131 ASN A O 1
ATOM 621 N N . GLN A 1 115 ? 21.688 54.823 20.777 1.00 10.64 132 GLN A N 1
ATOM 622 C CA . GLN A 1 115 ? 21.789 54.184 22.083 1.00 10.98 132 GLN A CA 1
ATOM 623 C C . GLN A 1 115 ? 20.747 54.675 23.061 1.00 11.46 132 GLN A C 1
ATOM 624 O O . GLN A 1 115 ? 20.155 53.889 23.783 1.00 10.57 132 GLN A O 1
ATOM 630 N N . SER A 1 116 ? 20.557 55.985 23.094 1.00 12.04 133 SER A N 1
ATOM 631 C CA . SER A 1 116 ? 19.627 56.598 24.026 1.00 13.80 133 SER A CA 1
ATOM 632 C C . SER A 1 116 ? 18.175 56.578 23.602 1.00 14.10 133 SER A C 1
ATOM 633 O O . SER A 1 116 ? 17.305 56.218 24.389 1.00 13.41 133 SER A O 1
ATOM 636 N N . LEU A 1 117 ? 17.921 56.951 22.352 1.00 13.61 134 LEU A N 1
ATOM 637 C CA . LEU A 1 117 ? 16.553 57.057 21.860 1.00 12.87 134 LEU A CA 1
ATOM 638 C C . LEU A 1 117 ? 15.963 55.854 21.131 1.00 13.20 134 LEU A C 1
ATOM 639 O O . LEU A 1 117 ? 14.752 55.774 20.967 1.00 14.35 134 LEU A O 1
ATOM 644 N N . GLY A 1 118 ? 16.806 54.927 20.690 1.00 12.58 135 GLY A N 1
ATOM 645 C CA . GLY A 1 118 ? 16.292 53.760 20.000 1.00 12.58 135 GLY A CA 1
ATOM 646 C C . GLY A 1 118 ? 15.794 54.042 18.594 1.00 11.11 135 GLY A C 1
ATOM 647 O O . GLY A 1 118 ? 15.215 53.166 17.958 1.00 12.10 135 GLY A O 1
ATOM 648 N N . THR A 1 119 ? 15.995 55.258 18.106 1.00 11.13 136 THR A N 1
ATOM 649 C CA . THR A 1 119 ? 15.566 55.587 16.744 1.00 11.38 136 THR A CA 1
ATOM 650 C C . THR A 1 119 ? 16.692 55.245 15.757 1.00 12.84 136 THR A C 1
ATOM 651 O O . THR A 1 119 ? 17.827 54.954 16.160 1.00 12.26 136 THR A O 1
ATOM 655 N N . CYS A 1 120 ? 16.380 55.281 14.467 1.00 11.21 137 CYS A N 1
ATOM 656 C CA . CYS A 1 120 ? 17.352 54.939 13.428 1.00 11.72 137 CYS A CA 1
ATOM 657 C C . CYS A 1 120 ? 17.749 56.096 12.533 1.00 11.85 137 CYS A C 1
ATOM 658 O O . CYS A 1 120 ? 16.925 56.986 12.252 1.00 10.04 137 CYS A O 1
ATOM 661 N N . VAL A 1 121 ? 19.007 56.070 12.079 1.00 9.64 138 VAL A N 1
ATOM 662 C CA . VAL A 1 121 ? 19.521 57.094 11.177 1.00 8.50 138 VAL A CA 1
ATOM 663 C C . VAL A 1 121 ? 18.745 56.868 9.894 1.00 10.38 138 VAL A C 1
ATOM 664 O O . VAL A 1 121 ? 18.565 55.719 9.477 1.00 10.98 138 VAL A O 1
ATOM 668 N N . GLU A 1 122 ? 18.290 57.949 9.264 1.00 10.84 139 GLU A N 1
ATOM 669 C CA . GLU A 1 122 ? 17.507 57.831 8.027 1.00 11.65 139 GLU A CA 1
ATOM 670 C C . GLU A 1 122 ? 17.841 58.934 7.011 1.00 10.17 139 GLU A C 1
ATOM 671 O O . GLU A 1 122 ? 17.879 60.117 7.360 1.00 10.91 139 GLU A O 1
ATOM 677 N N . ALA A 1 123 ? 18.092 58.552 5.760 1.00 9.95 140 ALA A N 1
ATOM 678 C CA . ALA A 1 123 ? 18.386 59.531 4.725 1.00 10.27 140 ALA A CA 1
ATOM 679 C C . ALA A 1 123 ? 17.068 60.233 4.412 1.00 12.70 140 ALA A C 1
ATOM 680 O O . ALA A 1 123 ? 16.043 59.575 4.184 1.00 12.49 140 ALA A O 1
ATOM 682 N N . TYR A 1 124 ? 17.100 61.562 4.397 1.00 13.11 141 TYR A N 1
ATOM 683 C CA . TYR A 1 124 ? 15.909 62.363 4.115 1.00 14.09 141 TYR A CA 1
ATOM 684 C C . TYR A 1 124 ? 16.312 63.694 3.480 1.00 14.54 141 TYR A C 1
ATOM 685 O O . TYR A 1 124 ? 17.168 64.414 4.018 1.00 13.57 141 TYR A O 1
ATOM 694 N N . GLY A 1 125 ? 15.701 64.025 2.338 1.00 14.00 142 GLY A N 1
ATOM 695 C CA . GLY A 1 125 ? 16.040 65.265 1.663 1.00 12.59 142 GLY A CA 1
ATOM 696 C C . GLY A 1 125 ? 17.541 65.311 1.408 1.00 14.79 142 GLY A C 1
ATOM 697 O O . GLY A 1 125 ? 18.105 64.347 0.883 1.00 13.92 142 GLY A O 1
ATOM 698 N N . ASN A 1 126 ? 18.191 66.420 1.761 1.00 14.15 143 ASN A N 1
ATOM 699 C CA . ASN A 1 126 ? 19.633 66.548 1.564 1.00 15.28 143 ASN A CA 1
ATOM 700 C C . ASN A 1 126 ? 20.447 66.296 2.830 1.00 15.21 143 ASN A C 1
ATOM 701 O O . ASN A 1 126 ? 21.529 66.852 2.976 1.00 15.73 143 ASN A O 1
ATOM 706 N N . GLY A 1 127 ? 19.939 65.470 3.739 1.00 15.12 144 GLY A N 1
ATOM 707 C CA . GLY A 1 127 ? 20.675 65.194 4.967 1.00 13.80 144 GLY A CA 1
ATOM 708 C C . GLY A 1 127 ? 20.237 63.916 5.654 1.00 14.01 144 GLY A C 1
ATOM 709 O O . GLY A 1 127 ? 19.742 62.996 5.017 1.00 12.70 144 GLY A O 1
ATOM 710 N N . LEU A 1 128 ? 20.411 63.861 6.966 1.00 12.28 145 LEU A N 1
ATOM 711 C CA . LEU A 1 128 ? 20.025 62.687 7.726 1.00 12.12 145 LEU A CA 1
ATOM 712 C C . LEU A 1 128 ? 19.139 63.119 8.881 1.00 11.65 145 LEU A C 1
ATOM 713 O O . LEU A 1 128 ? 19.305 64.203 9.404 1.00 12.53 145 LEU A O 1
ATOM 718 N N . ILE A 1 129 ? 18.202 62.260 9.273 1.00 12.92 146 ILE A N 1
ATOM 719 C CA . ILE A 1 129 ? 17.343 62.539 10.422 1.00 12.57 146 ILE A CA 1
ATOM 720 C C . ILE A 1 129 ? 17.358 61.235 11.196 1.00 13.23 146 ILE A C 1
ATOM 721 O O . ILE A 1 129 ? 18.077 60.315 10.822 1.00 13.05 146 ILE A O 1
ATOM 726 N N . HIS A 1 130 ? 16.604 61.162 12.287 1.00 13.50 147 HIS A N 1
ATOM 727 C CA . HIS A 1 130 ? 16.474 59.917 13.029 1.00 13.05 147 HIS A CA 1
ATOM 728 C C . HIS A 1 130 ? 14.963 59.710 13.147 1.00 13.76 147 HIS A C 1
ATOM 729 O O . HIS A 1 130 ? 14.211 60.679 13.298 1.00 14.41 147 HIS A O 1
ATOM 736 N N . ASP A 1 131 ? 14.509 58.466 13.023 1.00 15.27 148 ASP A N 1
ATOM 737 C CA . ASP A 1 131 ? 13.080 58.162 13.114 1.00 15.05 148 ASP A CA 1
ATOM 738 C C . ASP A 1 131 ? 12.893 56.716 13.538 1.00 17.78 148 ASP A C 1
ATOM 739 O O . ASP A 1 131 ? 13.867 55.947 13.645 1.00 16.84 148 ASP A O 1
ATOM 744 N N . ILE A 1 132 ? 11.639 56.349 13.779 1.00 16.14 149 ILE A N 1
ATOM 745 C CA . ILE A 1 132 ? 11.306 55.001 14.198 1.00 17.35 149 ILE A CA 1
ATOM 746 C C . ILE A 1 132 ? 11.944 53.986 13.260 1.00 16.47 149 ILE A C 1
ATOM 747 O O . ILE A 1 132 ? 11.862 54.101 12.043 1.00 14.19 149 ILE A O 1
ATOM 752 N N . CYS A 1 133 ? 12.592 52.994 13.849 1.00 16.70 150 CYS A N 1
ATOM 753 C CA . CYS A 1 133 ? 13.266 51.960 13.084 1.00 18.08 150 CYS A CA 1
ATOM 754 C C . CYS A 1 133 ? 12.324 50.994 12.382 1.00 18.07 150 CYS A C 1
ATOM 755 O O . CYS A 1 133 ? 11.298 50.590 12.932 1.00 16.45 150 CYS A O 1
ATOM 758 N N . SER A 1 134 ? 12.681 50.628 11.161 1.00 16.64 151 SER A N 1
ATOM 759 C CA . SER A 1 134 ? 11.902 49.668 10.415 1.00 18.35 151 SER A CA 1
ATOM 760 C C . SER A 1 134 ? 12.811 49.017 9.408 1.00 19.34 151 SER A C 1
ATOM 761 O O . SER A 1 134 ? 13.350 49.694 8.543 1.00 19.30 151 SER A O 1
ATOM 764 N N . LEU A 1 135 ? 12.980 47.703 9.519 1.00 19.73 152 LEU A N 1
ATOM 765 C CA . LEU A 1 135 ? 13.839 46.981 8.600 1.00 22.79 152 LEU A CA 1
ATOM 766 C C . LEU A 1 135 ? 13.334 47.076 7.169 1.00 23.53 152 LEU A C 1
ATOM 767 O O . LEU A 1 135 ? 14.049 46.732 6.238 1.00 24.29 152 LEU A O 1
ATOM 772 N N . ASP A 1 136 ? 12.103 47.550 6.993 1.00 24.55 153 ASP A N 1
ATOM 773 C CA . ASP A 1 136 ? 11.537 47.674 5.656 1.00 25.51 153 ASP A CA 1
ATOM 774 C C . ASP A 1 136 ? 11.741 49.043 5.023 1.00 23.93 153 ASP A C 1
ATOM 775 O O . ASP A 1 136 ? 11.263 49.298 3.920 1.00 23.02 153 ASP A O 1
ATOM 780 N N . LYS A 1 137 ? 12.444 49.930 5.716 1.00 21.20 154 LYS A N 1
ATOM 781 C CA . LYS A 1 137 ? 12.694 51.256 5.158 1.00 20.32 154 LYS A CA 1
ATOM 782 C C . LYS A 1 137 ? 14.102 51.312 4.561 1.00 19.00 154 LYS A C 1
ATOM 783 O O . LYS A 1 137 ? 15.100 51.358 5.294 1.00 17.85 154 LYS A O 1
ATOM 789 N N . LEU A 1 138 ? 14.182 51.309 3.232 1.00 17.31 155 LEU A N 1
ATOM 790 C CA . LEU A 1 138 ? 15.469 51.362 2.550 1.00 15.72 155 LEU A CA 1
ATOM 791 C C . LEU A 1 138 ? 16.263 52.614 2.941 1.00 14.97 155 LEU A C 1
ATOM 792 O O . LEU A 1 138 ? 17.495 52.582 2.995 1.00 14.30 155 LEU A O 1
ATOM 797 N N . ALA A 1 139 ? 15.562 53.715 3.216 1.00 14.56 156 ALA A N 1
ATOM 798 C CA . ALA A 1 139 ? 16.234 54.966 3.603 1.00 13.43 156 ALA A CA 1
ATOM 799 C C . ALA A 1 139 ? 17.038 54.850 4.908 1.00 12.34 156 ALA A C 1
ATOM 800 O O . ALA A 1 139 ? 17.850 55.725 5.221 1.00 12.28 156 ALA A O 1
ATOM 802 N N . GLN A 1 140 ? 16.800 53.795 5.678 1.00 11.71 157 GLN A N 1
ATOM 803 C CA . GLN A 1 140 ? 17.551 53.594 6.918 1.00 10.99 157 GLN A CA 1
ATOM 804 C C . GLN A 1 140 ? 18.708 52.603 6.719 1.00 11.80 157 GLN A C 1
ATOM 805 O O . GLN A 1 140 ? 19.399 52.236 7.680 1.00 11.39 157 GLN A O 1
ATOM 811 N N . GLU A 1 141 ? 18.929 52.192 5.470 1.00 12.17 158 GLU A N 1
ATOM 812 C CA . GLU A 1 141 ? 20.004 51.263 5.150 1.00 13.23 158 GLU A CA 1
ATOM 813 C C . GLU A 1 141 ? 21.138 51.995 4.460 1.00 13.11 158 GLU A C 1
ATOM 814 O O . GLU A 1 141 ? 20.906 52.825 3.576 1.00 13.32 158 GLU A O 1
ATOM 820 N N . PHE A 1 142 ? 22.367 51.684 4.867 1.00 11.82 159 PHE A N 1
ATOM 821 C CA . PHE A 1 142 ? 23.551 52.329 4.320 1.00 10.41 159 PHE A CA 1
ATOM 822 C C . PHE A 1 142 ? 24.633 51.330 3.921 1.00 10.33 159 PHE A C 1
ATOM 823 O O . PHE A 1 142 ? 24.803 50.284 4.545 1.00 10.74 159 PHE A O 1
ATOM 831 N N . GLU A 1 143 ? 25.344 51.654 2.852 1.00 11.74 160 GLU A N 1
ATOM 832 C CA . GLU A 1 143 ? 26.448 50.827 2.395 1.00 14.26 160 GLU A CA 1
ATOM 833 C C . GLU A 1 143 ? 27.708 51.588 2.792 1.00 12.85 160 GLU A C 1
ATOM 834 O O . GLU A 1 143 ? 27.857 52.758 2.454 1.00 13.49 160 GLU A O 1
ATOM 840 N N . LEU A 1 144 ? 28.607 50.955 3.530 1.00 13.47 161 LEU A N 1
ATOM 841 C CA . LEU A 1 144 ? 29.843 51.641 3.893 1.00 11.60 161 LEU A CA 1
ATOM 842 C C . LEU A 1 144 ? 30.913 51.133 2.947 1.00 11.75 161 LEU A C 1
ATOM 843 O O . LEU A 1 144 ? 31.142 49.929 2.839 1.00 12.20 161 LEU A O 1
ATOM 848 N N . LEU A 1 145 ? 31.543 52.065 2.248 1.00 11.14 162 LEU A N 1
ATOM 849 C CA . LEU A 1 145 ? 32.571 51.762 1.271 1.00 11.13 162 LEU A CA 1
ATOM 850 C C . LEU A 1 145 ? 33.950 52.024 1.880 1.00 11.00 162 LEU A C 1
ATOM 851 O O . LEU A 1 145 ? 34.290 53.154 2.215 1.00 10.39 162 LEU A O 1
ATOM 856 N N . PRO A 1 146 ? 34.765 50.983 2.020 1.00 9.84 163 PRO A N 1
ATOM 857 C CA . PRO A 1 146 ? 36.098 51.188 2.599 1.00 10.79 163 PRO A CA 1
ATOM 858 C C . PRO A 1 146 ? 36.997 52.008 1.687 1.00 10.89 163 PRO A C 1
ATOM 859 O O . PRO A 1 146 ? 36.857 51.954 0.465 1.00 9.17 163 PRO A O 1
ATOM 863 N N . THR A 1 147 ? 37.898 52.786 2.283 1.00 10.99 164 THR A N 1
ATOM 864 C CA . THR A 1 147 ? 38.844 53.588 1.506 1.00 11.48 164 THR A CA 1
ATOM 865 C C . THR A 1 147 ? 40.195 52.922 1.734 1.00 12.05 164 THR A C 1
ATOM 866 O O . THR A 1 147 ? 40.314 52.055 2.611 1.00 12.09 164 THR A O 1
ATOM 870 N N . ASP A 1 148 ? 41.219 53.318 0.984 1.00 11.38 165 ASP A N 1
ATOM 871 C CA . ASP A 1 148 ? 42.512 52.687 1.193 1.00 11.45 165 ASP A CA 1
ATOM 872 C C . ASP A 1 148 ? 43.258 53.098 2.457 1.00 12.50 165 ASP A C 1
ATOM 873 O O . ASP A 1 148 ? 44.371 52.634 2.693 1.00 11.51 165 ASP A O 1
ATOM 878 N N . SER A 1 149 ? 42.655 53.948 3.283 1.00 11.84 166 SER A N 1
ATOM 879 C CA . SER A 1 149 ? 43.304 54.326 4.541 1.00 12.41 166 SER A CA 1
ATOM 880 C C . SER A 1 149 ? 42.641 53.565 5.678 1.00 11.85 166 SER A C 1
ATOM 881 O O . SER A 1 149 ? 43.095 53.629 6.822 1.00 12.23 166 SER A O 1
ATOM 884 N N . GLY A 1 150 ? 41.562 52.850 5.364 1.00 10.94 167 GLY A N 1
ATOM 885 C CA . GLY A 1 150 ? 40.848 52.106 6.392 1.00 12.42 167 GLY A CA 1
ATOM 886 C C . GLY A 1 150 ? 39.625 52.851 6.915 1.00 11.81 167 GLY A C 1
ATOM 887 O O . GLY A 1 150 ? 38.851 52.335 7.730 1.00 13.10 167 GLY A O 1
ATOM 888 N N . ALA A 1 151 ? 39.459 54.083 6.465 1.00 9.70 168 ALA A N 1
ATOM 889 C CA . ALA A 1 151 ? 38.301 54.882 6.843 1.00 9.63 168 ALA A CA 1
ATOM 890 C C . ALA A 1 151 ? 37.160 54.387 5.930 1.00 10.95 168 ALA A C 1
ATOM 891 O O . ALA A 1 151 ? 37.372 53.509 5.088 1.00 10.46 168 ALA A O 1
ATOM 893 N N . VAL A 1 152 ? 35.960 54.929 6.092 1.00 9.53 169 VAL A N 1
ATOM 894 C CA . VAL A 1 152 ? 34.847 54.518 5.239 1.00 10.38 169 VAL A CA 1
ATOM 895 C C . VAL A 1 152 ? 34.044 55.716 4.732 1.00 10.28 169 VAL A C 1
ATOM 896 O O . VAL A 1 152 ? 34.076 56.803 5.314 1.00 10.43 169 VAL A O 1
ATOM 900 N N . VAL A 1 153 ? 33.342 55.509 3.627 1.00 10.08 170 VAL A N 1
ATOM 901 C CA . VAL A 1 153 ? 32.451 56.526 3.092 1.00 11.66 170 VAL A CA 1
ATOM 902 C C . VAL A 1 153 ? 31.072 55.901 3.318 1.00 10.70 170 VAL A C 1
ATOM 903 O O . VAL A 1 153 ? 30.895 54.691 3.115 1.00 11.45 170 VAL A O 1
ATOM 907 N N . ILE A 1 154 ? 30.115 56.697 3.788 1.00 10.75 171 ILE A N 1
ATOM 908 C CA . ILE A 1 154 ? 28.776 56.187 4.089 1.00 10.12 171 ILE A CA 1
ATOM 909 C C . ILE A 1 154 ? 27.791 56.560 2.984 1.00 10.75 171 ILE A C 1
ATOM 910 O O . ILE A 1 154 ? 27.480 57.735 2.780 1.00 12.04 171 ILE A O 1
ATOM 915 N N . LYS A 1 155 ? 27.300 55.548 2.281 1.00 9.43 172 LYS A N 1
ATOM 916 C CA . LYS A 1 155 ? 26.391 55.780 1.166 1.00 10.86 172 LYS A CA 1
ATOM 917 C C . LYS A 1 155 ? 24.942 55.405 1.449 1.00 10.00 172 LYS A C 1
ATOM 918 O O . LYS A 1 155 ? 24.639 54.267 1.831 1.00 9.14 172 LYS A O 1
ATOM 924 N N . SER A 1 156 ? 24.051 56.377 1.282 1.00 10.07 173 SER A N 1
ATOM 925 C CA . SER A 1 156 ? 22.626 56.128 1.459 1.00 8.96 173 SER A CA 1
ATOM 926 C C . SER A 1 156 ? 22.220 55.207 0.309 1.00 9.40 173 SER A C 1
ATOM 927 O O . SER A 1 156 ? 22.454 55.519 -0.866 1.00 9.95 173 SER A O 1
ATOM 930 N N . VAL A 1 157 ? 21.623 54.069 0.626 1.00 10.96 174 VAL A N 1
ATOM 931 C CA . VAL A 1 157 ? 21.210 53.164 -0.438 1.00 12.34 174 VAL A CA 1
ATOM 932 C C . VAL A 1 157 ? 19.967 53.694 -1.157 1.00 13.18 174 VAL A C 1
ATOM 933 O O . VAL A 1 157 ? 19.853 53.584 -2.380 1.00 12.35 174 VAL A O 1
ATOM 937 N N . SER A 1 158 ? 19.042 54.289 -0.411 1.00 12.66 175 SER A N 1
ATOM 938 C CA . SER A 1 158 ? 17.832 54.807 -1.040 1.00 13.35 175 SER A CA 1
ATOM 939 C C . SER A 1 158 ? 18.145 55.988 -1.949 1.00 11.80 175 SER A C 1
ATOM 940 O O . SER A 1 158 ? 17.538 56.140 -3.006 1.00 12.18 175 SER A O 1
ATOM 943 N N . GLN A 1 159 ? 19.101 56.823 -1.559 1.00 13.62 176 GLN A N 1
ATOM 944 C CA . GLN A 1 159 ? 19.439 57.984 -2.384 1.00 12.58 176 GLN A CA 1
ATOM 945 C C . GLN A 1 159 ? 20.595 57.791 -3.343 1.00 13.87 176 GLN A C 1
ATOM 946 O O . GLN A 1 159 ? 20.668 58.457 -4.369 1.00 13.80 176 GLN A O 1
ATOM 952 N N . GLY A 1 160 ? 21.506 56.891 -3.013 1.00 13.80 177 GLY A N 1
ATOM 953 C CA . GLY A 1 160 ? 22.652 56.701 -3.875 1.00 13.43 177 GLY A CA 1
ATOM 954 C C . GLY A 1 160 ? 23.614 57.856 -3.666 1.00 14.80 177 GLY A C 1
ATOM 955 O O . GLY A 1 160 ? 24.440 58.136 -4.532 1.00 15.16 177 GLY A O 1
ATOM 956 N N . ARG A 1 161 ? 23.504 58.540 -2.522 1.00 12.46 178 ARG A N 1
ATOM 957 C CA . ARG A 1 161 ? 24.373 59.681 -2.224 1.00 10.99 178 ARG A CA 1
ATOM 958 C C . ARG A 1 161 ? 25.140 59.430 -0.918 1.00 11.65 178 ARG A C 1
ATOM 959 O O . ARG A 1 161 ? 24.703 58.651 -0.083 1.00 11.91 178 ARG A O 1
ATOM 967 N N . CYS A 1 162 ? 26.275 60.097 -0.749 1.00 12.14 179 CYS A N 1
ATOM 968 C CA . CYS A 1 162 ? 27.105 59.905 0.429 1.00 12.61 179 CYS A CA 1
ATOM 969 C C . CYS A 1 162 ? 27.007 60.996 1.486 1.00 11.78 179 CYS A C 1
ATOM 970 O O . CYS A 1 162 ? 26.784 62.169 1.179 1.00 13.06 179 CYS A O 1
ATOM 973 N N . VAL A 1 163 ? 27.177 60.585 2.739 1.00 11.53 180 VAL A N 1
ATOM 974 C CA . VAL A 1 163 ? 27.116 61.490 3.886 1.00 9.76 180 VAL A CA 1
ATOM 975 C C . VAL A 1 163 ? 28.340 62.405 3.831 1.00 11.10 180 VAL A C 1
ATOM 976 O O . VAL A 1 163 ? 29.486 61.958 3.915 1.00 12.66 180 VAL A O 1
ATOM 980 N N . THR A 1 164 ? 28.069 63.698 3.699 1.00 11.57 181 THR A N 1
ATOM 981 C CA . THR A 1 164 ? 29.086 64.735 3.540 1.00 10.62 181 THR A CA 1
ATOM 982 C C . THR A 1 164 ? 29.059 65.741 4.684 1.00 10.61 181 THR A C 1
ATOM 983 O O . THR A 1 164 ? 27.999 66.015 5.248 1.00 11.60 181 THR A O 1
ATOM 987 N N . TYR A 1 165 ? 30.218 66.312 5.016 1.00 10.01 182 TYR A N 1
ATOM 988 C CA . TYR A 1 165 ? 30.277 67.300 6.091 1.00 10.03 182 TYR A CA 1
ATOM 989 C C . TYR A 1 165 ? 31.450 68.243 5.870 1.00 10.62 182 TYR A C 1
ATOM 990 O O . TYR A 1 165 ? 32.351 67.943 5.094 1.00 9.24 182 TYR A O 1
ATOM 999 N N . ASN A 1 166 ? 31.431 69.380 6.560 1.00 9.52 183 ASN A N 1
ATOM 1000 C CA . ASN A 1 166 ? 32.519 70.338 6.455 1.00 9.61 183 ASN A CA 1
ATOM 1001 C C . ASN A 1 166 ? 33.445 70.175 7.657 1.00 9.44 183 ASN A C 1
ATOM 1002 O O . ASN A 1 166 ? 33.053 70.451 8.779 1.00 11.54 183 ASN A O 1
ATOM 1007 N N . PRO A 1 167 ? 34.676 69.704 7.432 1.00 10.13 184 PRO A N 1
ATOM 1008 C CA . PRO A 1 167 ? 35.647 69.520 8.511 1.00 10.07 184 PRO A CA 1
ATOM 1009 C C . PRO A 1 167 ? 35.852 70.859 9.233 1.00 12.61 184 PRO A C 1
ATOM 1010 O O . PRO A 1 167 ? 35.796 70.926 10.462 1.00 12.92 184 PRO A O 1
ATOM 1014 N N . VAL A 1 168 ? 36.083 71.922 8.458 1.00 10.55 185 VAL A N 1
ATOM 1015 C CA . VAL A 1 168 ? 36.293 73.249 9.032 1.00 12.58 185 VAL A CA 1
ATOM 1016 C C . VAL A 1 168 ? 34.963 73.934 9.332 1.00 13.55 185 VAL A C 1
ATOM 1017 O O . VAL A 1 168 ? 34.051 73.959 8.497 1.00 11.48 185 VAL A O 1
ATOM 1021 N N . SER A 1 169 ? 34.847 74.468 10.542 1.00 13.27 186 SER A N 1
ATOM 1022 C CA . SER A 1 169 ? 33.625 75.151 10.928 1.00 14.55 186 SER A CA 1
ATOM 1023 C C . SER A 1 169 ? 33.864 76.335 11.859 1.00 14.99 186 SER A C 1
ATOM 1024 O O . SER A 1 169 ? 34.744 76.293 12.725 1.00 12.00 186 SER A O 1
ATOM 1027 N N . THR A 1 170 ? 33.073 77.388 11.674 1.00 14.20 187 THR A N 1
ATOM 1028 C CA . THR A 1 170 ? 33.186 78.559 12.532 1.00 16.53 187 THR A CA 1
ATOM 1029 C C . THR A 1 170 ? 32.304 78.346 13.757 1.00 17.10 187 THR A C 1
ATOM 1030 O O . THR A 1 170 ? 32.204 79.209 14.629 1.00 18.84 187 THR A O 1
ATOM 1034 N N . THR A 1 171 ? 31.637 77.202 13.811 1.00 17.56 188 THR A N 1
ATOM 1035 C CA . THR A 1 171 ? 30.793 76.916 14.955 1.00 16.20 188 THR A CA 1
ATOM 1036 C C . THR A 1 171 ? 31.141 75.549 15.548 1.00 14.52 188 THR A C 1
ATOM 1037 O O . THR A 1 171 ? 32.084 74.907 15.102 1.00 14.99 188 THR A O 1
ATOM 1041 N N . PHE A 1 172 ? 30.378 75.126 16.551 1.00 13.95 189 PHE A N 1
ATOM 1042 C CA . PHE A 1 172 ? 30.589 73.863 17.276 1.00 15.50 189 PHE A CA 1
ATOM 1043 C C . PHE A 1 172 ? 30.430 72.594 16.459 1.00 14.16 189 PHE A C 1
ATOM 1044 O O . PHE A 1 172 ? 30.926 71.534 16.849 1.00 14.40 189 PHE A O 1
ATOM 1052 N N . TYR A 1 173 ? 29.720 72.700 15.348 1.00 11.42 190 TYR A N 1
ATOM 1053 C CA . TYR A 1 173 ? 29.401 71.535 14.557 1.00 11.31 190 TYR A CA 1
ATOM 1054 C C . TYR A 1 173 ? 29.678 71.605 13.080 1.00 11.56 190 TYR A C 1
ATOM 1055 O O . TYR A 1 173 ? 29.842 72.690 12.493 1.00 10.37 190 TYR A O 1
ATOM 1064 N N . SER A 1 174 ? 29.666 70.414 12.486 1.00 10.24 191 SER A N 1
ATOM 1065 C CA . SER A 1 174 ? 29.808 70.257 11.056 1.00 10.97 191 SER A CA 1
ATOM 1066 C C . SER A 1 174 ? 28.375 70.019 10.600 1.00 12.18 191 SER A C 1
ATOM 1067 O O . SER A 1 174 ? 27.585 69.381 11.307 1.00 13.46 191 SER A O 1
ATOM 1070 N N . THR A 1 175 ? 28.028 70.557 9.440 1.00 11.96 192 THR A N 1
ATOM 1071 C CA . THR A 1 175 ? 26.693 70.385 8.868 1.00 9.98 192 THR A CA 1
ATOM 1072 C C . THR A 1 175 ? 26.764 69.103 8.063 1.00 10.63 192 THR A C 1
ATOM 1073 O O . THR A 1 175 ? 27.694 68.908 7.283 1.00 10.05 192 THR A O 1
ATOM 1077 N N . VAL A 1 176 ? 25.784 68.230 8.253 1.00 9.42 193 VAL A N 1
ATOM 1078 C CA . VAL A 1 176 ? 25.766 66.932 7.581 1.00 9.63 193 VAL A CA 1
ATOM 1079 C C . VAL A 1 176 ? 24.763 66.892 6.429 1.00 10.86 193 VAL A C 1
ATOM 1080 O O . VAL A 1 176 ? 23.577 67.129 6.618 1.00 10.11 193 VAL A O 1
ATOM 1084 N N . THR A 1 177 ? 25.245 66.572 5.237 1.00 11.31 194 THR A N 1
ATOM 1085 C CA . THR A 1 177 ? 24.378 66.541 4.071 1.00 12.55 194 THR A CA 1
ATOM 1086 C C . THR A 1 177 ? 24.618 65.274 3.277 1.00 13.66 194 THR A C 1
ATOM 1087 O O . THR A 1 177 ? 25.454 64.446 3.648 1.00 12.64 194 THR A O 1
ATOM 1091 N N . LEU A 1 178 ? 23.876 65.133 2.182 1.00 13.57 195 LEU A N 1
ATOM 1092 C CA . LEU A 1 178 ? 24.034 64.006 1.277 1.00 14.63 195 LEU A CA 1
ATOM 1093 C C . LEU A 1 178 ? 24.385 64.599 -0.088 1.00 16.46 195 LEU A C 1
ATOM 1094 O O . LEU A 1 178 ? 23.736 65.542 -0.542 1.00 13.88 195 LEU A O 1
ATOM 1099 N N . SER A 1 179 ? 25.429 64.085 -0.728 1.00 16.33 196 SER A N 1
ATOM 1100 C CA . SER A 1 179 ? 25.796 64.586 -2.052 1.00 17.59 196 SER A CA 1
ATOM 1101 C C . SER A 1 179 ? 26.491 63.497 -2.861 1.00 16.93 196 SER A C 1
ATOM 1102 O O . SER A 1 179 ? 26.713 62.387 -2.366 1.00 16.50 196 SER A O 1
ATOM 1105 N N . VAL A 1 180 ? 26.841 63.806 -4.104 1.00 15.42 197 VAL A N 1
ATOM 1106 C CA . VAL A 1 180 ? 27.466 62.815 -4.963 1.00 16.92 197 VAL A CA 1
ATOM 1107 C C . VAL A 1 180 ? 28.688 62.193 -4.287 1.00 17.24 197 VAL A C 1
ATOM 1108 O O . VAL A 1 180 ? 29.505 62.890 -3.678 1.00 15.75 197 VAL A O 1
ATOM 1112 N N . CYS A 1 181 ? 28.806 60.874 -4.390 1.00 19.26 198 CYS A N 1
ATOM 1113 C CA . CYS A 1 181 ? 29.923 60.162 -3.778 1.00 23.00 198 CYS A CA 1
ATOM 1114 C C . CYS A 1 181 ? 31.223 60.297 -4.546 1.00 24.80 198 CYS A C 1
ATOM 1115 O O . CYS A 1 181 ? 31.507 59.476 -5.404 1.00 27.91 198 CYS A O 1
ATOM 1118 N N . ASP A 1 182 ? 32.022 61.314 -4.259 1.00 25.77 199 ASP A N 1
ATOM 1119 C CA . ASP A 1 182 ? 33.289 61.434 -4.968 1.00 25.62 199 ASP A CA 1
ATOM 1120 C C . ASP A 1 182 ? 34.473 61.186 -4.038 1.00 25.34 199 ASP A C 1
ATOM 1121 O O . ASP A 1 182 ? 35.628 61.183 -4.476 1.00 26.27 199 ASP A O 1
ATOM 1126 N N . GLY A 1 183 ? 34.186 60.953 -2.761 1.00 22.85 200 GLY A N 1
ATOM 1127 C CA . GLY A 1 183 ? 35.254 60.688 -1.811 1.00 21.66 200 GLY A CA 1
ATOM 1128 C C . GLY A 1 183 ? 36.146 61.887 -1.555 1.00 20.16 200 GLY A C 1
ATOM 1129 O O . GLY A 1 183 ? 37.322 61.752 -1.211 1.00 20.00 200 GLY A O 1
ATOM 1130 N N . ALA A 1 184 ? 35.589 63.077 -1.712 1.00 19.24 201 ALA A N 1
ATOM 1131 C CA . ALA A 1 184 ? 36.364 64.285 -1.485 1.00 18.07 201 ALA A CA 1
ATOM 1132 C C . ALA A 1 184 ? 36.817 64.369 -0.023 1.00 17.35 201 ALA A C 1
ATOM 1133 O O . ALA A 1 184 ? 36.148 63.859 0.867 1.00 15.21 201 ALA A O 1
ATOM 1135 N N . THR A 1 185 ? 37.974 64.987 0.198 1.00 15.94 202 THR A N 1
ATOM 1136 C CA . THR A 1 185 ? 38.506 65.194 1.542 1.00 17.88 202 THR A CA 1
ATOM 1137 C C . THR A 1 185 ? 39.060 66.621 1.602 1.00 17.66 202 THR A C 1
ATOM 1138 O O . THR A 1 185 ? 40.249 66.825 1.777 1.00 19.64 202 THR A O 1
ATOM 1142 N N . GLU A 1 186 ? 38.175 67.598 1.448 1.00 17.41 203 GLU A N 1
ATOM 1143 C CA . GLU A 1 186 ? 38.553 69.007 1.474 1.00 18.88 203 GLU A CA 1
ATOM 1144 C C . GLU A 1 186 ? 38.086 69.670 2.770 1.00 18.12 203 GLU A C 1
ATOM 1145 O O . GLU A 1 186 ? 37.187 69.169 3.449 1.00 16.76 203 GLU A O 1
ATOM 1151 N N . PRO A 1 187 ? 38.674 70.830 3.108 1.00 19.17 204 PRO A N 1
ATOM 1152 C CA . PRO A 1 187 ? 38.328 71.587 4.321 1.00 17.58 204 PRO A CA 1
ATOM 1153 C C . PRO A 1 187 ? 36.837 71.902 4.434 1.00 16.30 204 PRO A C 1
ATOM 1154 O O . PRO A 1 187 ? 36.279 71.913 5.535 1.00 13.42 204 PRO A O 1
ATOM 1158 N N . SER A 1 188 ? 36.190 72.152 3.299 1.00 14.61 205 SER A N 1
ATOM 1159 C CA . SER A 1 188 ? 34.763 72.485 3.307 1.00 15.16 205 SER A CA 1
ATOM 1160 C C . SER A 1 188 ? 33.857 71.341 2.898 1.00 13.87 205 SER A C 1
ATOM 1161 O O . SER A 1 188 ? 32.641 71.472 2.922 1.00 14.02 205 SER A O 1
ATOM 1164 N N . ARG A 1 189 ? 34.436 70.215 2.518 1.00 13.79 206 ARG A N 1
ATOM 1165 C CA . ARG A 1 189 ? 33.623 69.094 2.056 1.00 13.43 206 ARG A CA 1
ATOM 1166 C C . ARG A 1 189 ? 34.434 67.800 2.151 1.00 12.21 206 ARG A C 1
ATOM 1167 O O . ARG A 1 189 ? 35.398 67.609 1.411 1.00 11.27 206 ARG A O 1
ATOM 1175 N N . ASP A 1 190 ? 34.043 66.923 3.068 1.00 10.37 207 ASP A N 1
ATOM 1176 C CA . ASP A 1 190 ? 34.761 65.663 3.272 1.00 11.01 207 ASP A CA 1
ATOM 1177 C C . ASP A 1 190 ? 33.707 64.566 3.381 1.00 10.66 207 ASP A C 1
ATOM 1178 O O . ASP A 1 190 ? 32.588 64.820 3.848 1.00 8.10 207 ASP A O 1
ATOM 1183 N N . GLN A 1 191 ? 34.039 63.361 2.928 1.00 10.31 208 GLN A N 1
ATOM 1184 C CA . GLN A 1 191 ? 33.082 62.270 3.007 1.00 10.81 208 GLN A CA 1
ATOM 1185 C C . GLN A 1 191 ? 33.671 61.072 3.736 1.00 11.71 208 GLN A C 1
ATOM 1186 O O . GLN A 1 191 ? 33.093 59.981 3.700 1.00 9.82 208 GLN A O 1
ATOM 1192 N N . THR A 1 192 ? 34.812 61.250 4.402 1.00 9.97 209 THR A N 1
ATOM 1193 C CA . THR A 1 192 ? 35.387 60.106 5.112 1.00 12.15 209 THR A CA 1
ATOM 1194 C C . THR A 1 192 ? 35.056 60.151 6.597 1.00 11.23 209 THR A C 1
ATOM 1195 O O . THR A 1 192 ? 35.128 61.200 7.246 1.00 9.77 209 THR A O 1
ATOM 1199 N N . TRP A 1 193 ? 34.690 58.981 7.113 1.00 10.05 210 TRP A N 1
ATOM 1200 C CA . TRP A 1 193 ? 34.309 58.784 8.505 1.00 9.62 210 TRP A CA 1
ATOM 1201 C C . TRP A 1 193 ? 35.095 57.642 9.114 1.00 9.05 210 TRP A C 1
ATOM 1202 O O . TRP A 1 193 ? 35.532 56.744 8.389 1.00 7.63 210 TRP A O 1
ATOM 1213 N N . TYR A 1 194 ? 35.279 57.669 10.434 1.00 8.21 211 TYR A N 1
ATOM 1214 C CA . TYR A 1 194 ? 35.962 56.560 11.102 1.00 7.73 211 TYR A CA 1
ATOM 1215 C C . TYR A 1 194 ? 34.956 55.818 11.975 1.00 7.83 211 TYR A C 1
ATOM 1216 O O . TYR A 1 194 ? 34.063 56.429 12.585 1.00 8.01 211 TYR A O 1
ATOM 1225 N N . LEU A 1 195 ? 35.100 54.497 12.031 1.00 6.32 212 LEU A N 1
ATOM 1226 C CA . LEU A 1 195 ? 34.252 53.663 12.874 1.00 7.34 212 LEU A CA 1
ATOM 1227 C C . LEU A 1 195 ? 35.034 53.736 14.184 1.00 8.05 212 LEU A C 1
ATOM 1228 O O . LEU A 1 195 ? 36.105 53.142 14.305 1.00 7.85 212 LEU A O 1
ATOM 1233 N N . ALA A 1 196 ? 34.494 54.467 15.158 1.00 6.58 213 ALA A N 1
ATOM 1234 C CA . ALA A 1 196 ? 35.203 54.726 16.413 1.00 7.29 213 ALA A CA 1
ATOM 1235 C C . ALA A 1 196 ? 34.531 54.246 17.694 1.00 7.42 213 ALA A C 1
ATOM 1236 O O . ALA A 1 196 ? 33.349 53.891 17.694 1.00 6.79 213 ALA A O 1
ATOM 1238 N N . PRO A 1 197 ? 35.279 54.241 18.816 1.00 6.84 214 PRO A N 1
ATOM 1239 C CA . PRO A 1 197 ? 34.691 53.797 20.086 1.00 6.67 214 PRO A CA 1
ATOM 1240 C C . PRO A 1 197 ? 33.590 54.775 20.477 1.00 7.32 214 PRO A C 1
ATOM 1241 O O . PRO A 1 197 ? 33.631 55.950 20.112 1.00 8.65 214 PRO A O 1
ATOM 1245 N N . PRO A 1 198 ? 32.592 54.300 21.227 1.00 7.74 215 PRO A N 1
ATOM 1246 C CA . PRO A 1 198 ? 31.483 55.149 21.664 1.00 8.20 215 PRO A CA 1
ATOM 1247 C C . PRO A 1 198 ? 31.996 56.123 22.711 1.00 9.31 215 PRO A C 1
ATOM 1248 O O . PRO A 1 198 ? 33.069 55.897 23.286 1.00 9.47 215 PRO A O 1
ATOM 1252 N N . VAL A 1 199 ? 31.269 57.211 22.957 1.00 7.34 216 VAL A N 1
ATOM 1253 C CA . VAL A 1 199 ? 31.697 58.108 24.017 1.00 7.78 216 VAL A CA 1
ATOM 1254 C C . VAL A 1 199 ? 30.998 57.595 25.275 1.00 10.53 216 VAL A C 1
ATOM 1255 O O . VAL A 1 199 ? 29.853 57.943 25.569 1.00 9.54 216 VAL A O 1
ATOM 1259 N N . LEU A 1 200 ? 31.714 56.728 25.991 1.00 10.19 217 LEU A N 1
ATOM 1260 C CA . LEU A 1 200 ? 31.223 56.092 27.216 1.00 11.60 217 LEU A CA 1
ATOM 1261 C C . LEU A 1 200 ? 32.404 55.828 28.144 1.00 11.60 217 LEU A C 1
ATOM 1262 O O . LEU A 1 200 ? 33.550 55.847 27.697 1.00 11.40 217 LEU A O 1
ATOM 1267 N N . GLU A 1 201 ? 32.125 55.596 29.431 1.00 10.80 218 GLU A N 1
ATOM 1268 C CA . GLU A 1 201 ? 33.183 55.243 30.380 1.00 12.73 218 GLU A CA 1
ATOM 1269 C C . GLU A 1 201 ? 33.599 53.848 29.912 1.00 12.32 218 GLU A C 1
ATOM 1270 O O . GLU A 1 201 ? 32.741 53.011 29.604 1.00 11.08 218 GLU A O 1
ATOM 1276 N N . ALA A 1 202 ? 34.906 53.612 29.855 1.00 11.11 219 ALA A N 1
ATOM 1277 C CA . ALA A 1 202 ? 35.452 52.340 29.381 1.00 10.32 219 ALA A CA 1
ATOM 1278 C C . ALA A 1 202 ? 36.037 51.545 30.532 1.00 10.79 219 ALA A C 1
ATOM 1279 O O . ALA A 1 202 ? 36.619 52.116 31.447 1.00 11.49 219 ALA A O 1
ATOM 1281 N N . THR A 1 203 ? 35.877 50.228 30.490 1.00 11.47 220 THR A N 1
ATOM 1282 C CA . THR A 1 203 ? 36.409 49.377 31.540 1.00 9.76 220 THR A CA 1
ATOM 1283 C C . THR A 1 203 ? 37.544 48.565 30.919 1.00 10.93 220 THR A C 1
ATOM 1284 O O . THR A 1 203 ? 37.349 47.919 29.889 1.00 9.01 220 THR A O 1
ATOM 1288 N N . ALA A 1 204 ? 38.733 48.621 31.523 1.00 9.39 221 ALA A N 1
ATOM 1289 C CA . ALA A 1 204 ? 39.887 47.862 31.023 1.00 9.57 221 ALA A CA 1
ATOM 1290 C C . ALA A 1 204 ? 39.635 46.363 31.170 1.00 11.00 221 ALA A C 1
ATOM 1291 O O . ALA A 1 204 ? 39.135 45.903 32.204 1.00 10.85 221 ALA A O 1
ATOM 1293 N N . VAL A 1 205 ? 39.997 45.602 30.143 1.00 11.38 222 VAL A N 1
ATOM 1294 C CA . VAL A 1 205 ? 39.775 44.167 30.148 1.00 12.18 222 VAL A CA 1
ATOM 1295 C C . VAL A 1 205 ? 41.062 43.363 30.052 1.00 12.34 222 VAL A C 1
ATOM 1296 O O . VAL A 1 205 ? 41.027 42.175 29.753 1.00 13.04 222 VAL A O 1
ATOM 1300 N N . ASN A 1 206 ? 42.190 44.019 30.321 1.00 13.94 223 ASN A N 1
ATOM 1301 C CA . ASN A 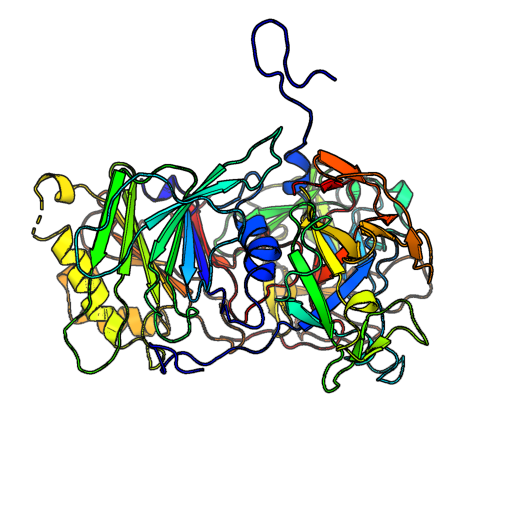1 206 ? 43.501 43.372 30.290 1.00 13.93 223 ASN A CA 1
ATOM 1302 C C . ASN A 1 206 ? 43.614 42.328 31.399 1.00 15.08 223 ASN A C 1
ATOM 1303 O O . ASN A 1 206 ? 42.913 42.475 32.416 1.00 15.41 223 ASN A O 1
ATOM 1309 N N . ASN B 2 1 ? 22.283 23.921 11.973 1.00 29.49 23 ASN B N 1
ATOM 1310 C CA . ASN B 2 1 ? 22.538 24.643 10.681 1.00 27.44 23 ASN B CA 1
ATOM 1311 C C . ASN B 2 1 ? 23.741 25.577 10.775 1.00 25.97 23 ASN B C 1
ATOM 1312 O O . ASN B 2 1 ? 23.966 26.215 11.808 1.00 22.67 23 ASN B O 1
ATOM 1317 N N . LEU B 2 2 ? 24.500 25.661 9.687 1.00 22.47 24 LEU B N 1
ATOM 1318 C CA . LEU B 2 2 ? 25.642 26.563 9.625 1.00 21.39 24 LEU B CA 1
ATOM 1319 C C . LEU B 2 2 ? 25.130 27.987 9.913 1.00 20.72 24 LEU B C 1
ATOM 1320 O O . LEU B 2 2 ? 25.826 28.803 10.535 1.00 18.97 24 LEU B O 1
ATOM 1325 N N . SER B 2 3 ? 23.905 28.267 9.467 1.00 18.17 25 SER B N 1
ATOM 1326 C CA . SER B 2 3 ? 23.308 29.585 9.651 1.00 18.66 25 SER B CA 1
ATOM 1327 C C . SER B 2 3 ? 23.073 29.972 11.112 1.00 18.67 25 SER B C 1
ATOM 1328 O O . SER B 2 3 ? 22.778 31.132 11.398 1.00 20.24 25 SER B O 1
ATOM 1331 N N . ASP B 2 4 ? 23.207 29.022 12.038 1.00 18.64 26 ASP B N 1
ATOM 1332 C CA . ASP B 2 4 ? 23.034 29.339 13.456 1.00 18.91 26 ASP B CA 1
ATOM 1333 C C . ASP B 2 4 ? 24.256 30.110 13.949 1.00 18.95 26 ASP B C 1
ATOM 1334 O O . ASP B 2 4 ? 24.195 30.782 14.972 1.00 18.71 26 ASP B O 1
ATOM 1339 N N . PHE B 2 5 ? 25.365 29.995 13.223 1.00 17.43 27 PHE B N 1
ATOM 1340 C CA . PHE B 2 5 ? 26.623 30.636 13.619 1.00 16.26 27 PHE B CA 1
ATOM 1341 C C . PHE B 2 5 ? 26.949 3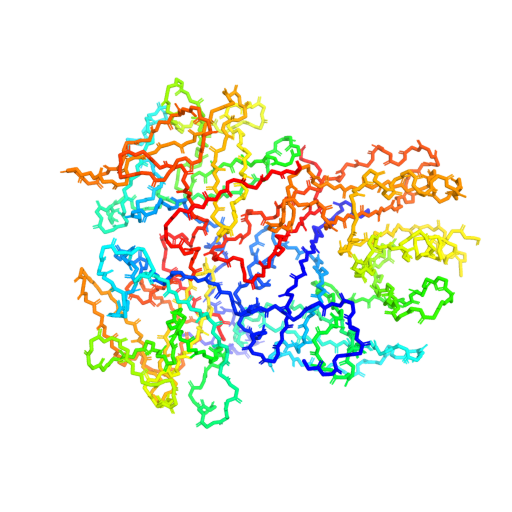1.951 12.933 1.00 15.53 27 PHE B C 1
ATOM 1342 O O . PHE B 2 5 ? 26.583 32.171 11.780 1.00 15.28 27 PHE B O 1
ATOM 1350 N N . LYS B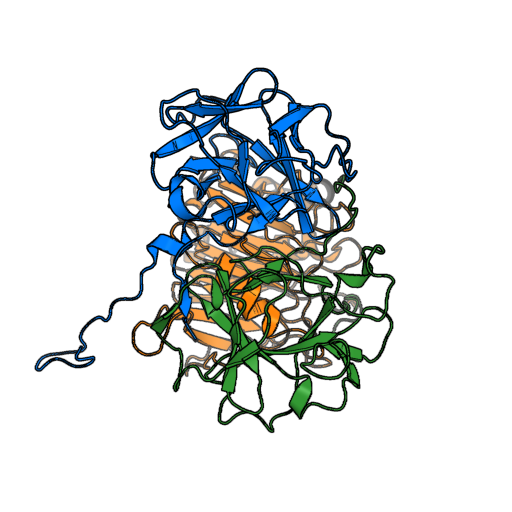 2 6 ? 27.664 32.812 13.658 1.00 14.00 28 LYS B N 1
ATOM 1351 C CA . LYS B 2 6 ? 28.173 34.055 13.105 1.00 12.88 28 LYS B CA 1
ATOM 1352 C C . LYS B 2 6 ? 29.620 33.663 12.828 1.00 10.22 28 LYS B C 1
ATOM 1353 O O . LYS B 2 6 ? 30.406 33.418 13.751 1.00 9.01 28 LYS B O 1
ATOM 1359 N N . VAL B 2 7 ? 29.959 33.574 11.551 1.00 10.89 29 VAL B N 1
ATOM 1360 C CA . VAL B 2 7 ? 31.296 33.172 11.133 1.00 10.79 29 VAL B CA 1
ATOM 1361 C C . VAL B 2 7 ? 31.989 34.371 10.508 1.00 10.78 29 VAL B C 1
ATOM 1362 O O . VAL B 2 7 ? 31.335 35.181 9.869 1.00 10.85 29 VAL B O 1
ATOM 1366 N N . ALA B 2 8 ? 33.298 34.501 10.722 1.00 9.78 30 ALA B N 1
ATOM 1367 C CA . ALA B 2 8 ? 34.045 35.621 10.145 1.00 9.71 30 ALA B CA 1
ATOM 1368 C C . ALA B 2 8 ? 35.433 35.163 9.768 1.00 8.79 30 ALA B C 1
ATOM 1369 O O . ALA B 2 8 ? 35.892 34.096 10.180 1.00 9.80 30 ALA B O 1
ATOM 1371 N N . THR B 2 9 ? 36.106 35.994 8.996 1.00 7.05 31 THR B N 1
ATOM 1372 C CA . THR B 2 9 ? 37.459 35.690 8.568 1.00 9.69 31 THR B CA 1
ATOM 1373 C C . THR B 2 9 ? 38.218 37.004 8.468 1.00 8.58 31 THR B C 1
ATOM 1374 O O . THR B 2 9 ? 37.629 38.052 8.186 1.00 10.09 31 THR B O 1
ATOM 1378 N N . TRP B 2 10 ? 39.521 36.942 8.722 1.00 8.66 32 TRP B N 1
ATOM 1379 C CA . TRP B 2 10 ? 40.386 38.099 8.610 1.00 6.85 32 TRP B CA 1
ATOM 1380 C C . TRP B 2 10 ? 41.813 37.622 8.378 1.00 7.97 32 TRP B C 1
ATOM 1381 O O . TRP B 2 10 ? 42.283 36.721 9.064 1.00 5.97 32 TRP B O 1
ATOM 1392 N N . ASN B 2 11 ? 42.481 38.206 7.384 1.00 6.45 33 ASN B N 1
ATOM 1393 C CA . ASN B 2 11 ? 43.868 37.872 7.125 1.00 8.29 33 ASN B CA 1
ATOM 1394 C C . ASN B 2 11 ? 44.584 38.957 7.925 1.00 7.39 33 ASN B C 1
ATOM 1395 O O . ASN B 2 11 ? 44.536 40.136 7.581 1.00 8.56 33 ASN B O 1
ATOM 1400 N N . LEU B 2 12 ? 45.221 38.540 9.006 1.00 8.84 34 LEU B N 1
ATOM 1401 C CA . LEU B 2 12 ? 45.920 39.425 9.920 1.00 7.38 34 LEU B CA 1
ATOM 1402 C C . LEU B 2 12 ? 47.246 39.991 9.405 1.00 8.62 34 LEU B C 1
ATOM 1403 O O . LEU B 2 12 ? 47.701 41.025 9.895 1.00 7.69 34 LEU B O 1
ATOM 1408 N N . GLN B 2 13 ? 47.856 39.326 8.422 1.00 7.55 35 GLN B N 1
ATOM 1409 C CA . GLN B 2 13 ? 49.148 39.756 7.861 1.00 8.29 35 GLN B CA 1
ATOM 1410 C C . GLN B 2 13 ? 50.154 40.003 8.975 1.00 7.56 35 GLN B C 1
ATOM 1411 O O . GLN B 2 13 ? 50.777 41.063 9.048 1.00 9.45 35 GLN B O 1
ATOM 1417 N N . GLY B 2 14 ? 50.343 39.007 9.824 1.00 8.34 36 GLY B N 1
ATOM 1418 C CA . GLY B 2 14 ? 51.264 39.174 10.934 1.00 10.20 36 GLY B CA 1
ATOM 1419 C C . GLY B 2 14 ? 52.732 39.075 10.557 1.00 12.73 36 GLY B C 1
ATOM 1420 O O . GLY B 2 14 ? 53.072 38.546 9.496 1.00 14.70 36 GLY B O 1
ATOM 1421 N N . SER B 2 15 ? 53.603 39.598 11.418 1.00 11.75 37 SER B N 1
ATOM 1422 C CA . SER B 2 15 ? 55.043 39.524 11.198 1.00 13.41 37 SER B CA 1
ATOM 1423 C C . SER B 2 15 ? 55.763 39.739 12.518 1.00 15.22 37 SER B C 1
ATOM 1424 O O . SER B 2 15 ? 55.147 40.056 13.539 1.00 13.64 37 SER B O 1
ATOM 1427 N N . SER B 2 16 ? 57.078 39.550 12.483 1.00 16.12 38 SER B N 1
ATOM 1428 C CA . SER B 2 16 ? 57.914 39.729 13.650 1.00 17.16 38 SER B CA 1
ATOM 1429 C C . SER B 2 16 ? 57.786 41.166 14.157 1.00 15.57 38 SER B C 1
ATOM 1430 O O . SER B 2 16 ? 57.812 41.423 15.357 1.00 18.04 38 SER B O 1
ATOM 1433 N N . ALA B 2 17 ? 57.648 42.101 13.230 1.00 15.86 39 ALA B N 1
ATOM 1434 C CA . ALA B 2 17 ? 57.533 43.512 13.577 1.00 15.18 39 ALA B CA 1
ATOM 1435 C C . ALA B 2 17 ? 56.194 43.940 14.207 1.00 15.20 39 ALA B C 1
ATOM 1436 O O . ALA B 2 17 ? 56.177 44.781 15.116 1.00 13.14 39 ALA B O 1
ATOM 1438 N N . VAL B 2 18 ? 55.085 43.381 13.715 1.00 13.54 40 VAL B N 1
ATOM 1439 C CA . VAL B 2 18 ? 53.748 43.731 14.214 1.00 14.06 40 VAL B CA 1
ATOM 1440 C C . VAL B 2 18 ? 52.869 42.481 14.174 1.00 12.73 40 VAL B C 1
ATOM 1441 O O . VAL B 2 18 ? 52.668 41.892 13.105 1.00 9.42 40 VAL B O 1
ATOM 1445 N N . ASN B 2 19 ? 52.330 42.088 15.328 1.00 11.30 41 ASN B N 1
ATOM 1446 C CA . ASN B 2 19 ? 51.538 40.853 15.400 1.00 10.01 41 ASN B CA 1
ATOM 1447 C C . ASN B 2 19 ? 50.604 40.886 16.600 1.00 9.74 41 ASN B C 1
ATOM 1448 O O . ASN B 2 19 ? 49.390 40.810 16.452 1.00 9.47 41 ASN B O 1
ATOM 1453 N N . GLU B 2 20 ? 51.195 41.004 17.788 1.00 9.35 42 GLU B N 1
ATOM 1454 C CA . GLU B 2 20 ? 50.460 41.055 19.046 1.00 9.64 42 GLU B CA 1
ATOM 1455 C C . GLU B 2 20 ? 49.436 42.185 19.084 1.00 9.38 42 GLU B C 1
ATOM 1456 O O . GLU B 2 20 ? 48.315 41.995 19.541 1.00 10.02 42 GLU B O 1
ATOM 1462 N N . SER B 2 21 ? 49.806 43.369 18.613 1.00 9.36 43 SER B N 1
ATOM 1463 C CA . SER B 2 21 ? 48.855 44.472 18.668 1.00 9.45 43 SER B CA 1
ATOM 1464 C C . SER B 2 21 ? 47.624 44.203 17.797 1.00 10.84 43 SER B C 1
ATOM 1465 O O . SER B 2 21 ? 46.505 44.595 18.157 1.00 10.25 43 SER B O 1
ATOM 1468 N N . LYS B 2 22 ? 47.817 43.497 16.684 1.00 9.01 44 LYS B N 1
ATOM 1469 C CA . LYS B 2 22 ? 46.703 43.188 15.783 1.00 10.28 44 LYS B CA 1
ATOM 1470 C C . LYS B 2 22 ? 45.666 42.267 16.433 1.00 9.74 44 LYS B C 1
ATOM 1471 O O . LYS B 2 22 ? 44.460 42.436 16.235 1.00 9.47 44 LYS B O 1
ATOM 1477 N N . TRP B 2 23 ? 46.125 41.282 17.197 1.00 8.56 45 TRP B N 1
ATOM 1478 C CA . TRP B 2 23 ? 45.192 40.398 17.888 1.00 7.01 45 TRP B CA 1
ATOM 1479 C C . TRP B 2 23 ? 44.435 41.213 18.943 1.00 7.40 45 TRP B C 1
ATOM 1480 O O . TRP B 2 23 ? 43.229 41.050 19.116 1.00 7.84 45 TRP B O 1
ATOM 1491 N N . ASN B 2 24 ? 45.141 42.095 19.642 1.00 9.26 46 ASN B N 1
ATOM 1492 C CA . ASN B 2 24 ? 44.502 42.866 20.701 1.00 10.10 46 ASN B CA 1
ATOM 1493 C C . ASN B 2 24 ? 43.682 44.060 20.276 1.00 11.80 46 ASN B C 1
ATOM 1494 O O . ASN B 2 24 ? 42.845 44.533 21.042 1.00 10.85 46 ASN B O 1
ATOM 1499 N N . ILE B 2 25 ? 43.906 44.541 19.057 1.00 8.18 47 ILE B N 1
ATOM 1500 C CA . ILE B 2 25 ? 43.107 45.643 18.546 1.00 8.79 47 ILE B CA 1
ATOM 1501 C C . ILE B 2 25 ? 41.933 45.057 17.747 1.00 11.54 47 ILE B C 1
ATOM 1502 O O . ILE B 2 25 ? 40.783 45.086 18.202 1.00 12.75 47 ILE B O 1
ATOM 1507 N N . ASN B 2 26 ? 42.219 44.466 16.587 1.00 10.87 48 ASN B N 1
ATOM 1508 C CA . ASN B 2 26 ? 41.148 43.953 15.734 1.00 8.92 48 ASN B CA 1
ATOM 1509 C C . ASN B 2 26 ? 40.500 42.599 16.062 1.00 10.94 48 ASN B C 1
ATOM 1510 O O . ASN B 2 26 ? 39.265 42.497 16.095 1.00 9.09 48 ASN B O 1
ATOM 1515 N N . VAL B 2 27 ? 41.295 41.554 16.281 1.00 9.15 49 VAL B N 1
ATOM 1516 C CA . VAL B 2 27 ? 40.680 40.266 16.591 1.00 9.27 49 VAL B CA 1
ATOM 1517 C C . VAL B 2 27 ? 39.767 40.373 17.816 1.00 8.98 49 VAL B C 1
ATOM 1518 O O . VAL B 2 27 ? 38.680 39.823 17.807 1.00 9.72 49 VAL B O 1
ATOM 1522 N N . ARG B 2 28 ? 40.188 41.093 18.856 1.00 9.07 50 ARG B N 1
ATOM 1523 C CA . ARG B 2 28 ? 39.336 41.244 20.031 1.00 11.13 50 ARG B CA 1
ATOM 1524 C C . ARG B 2 28 ? 38.005 41.900 19.662 1.00 9.93 50 ARG B C 1
ATOM 1525 O O . ARG B 2 28 ? 36.954 41.486 20.127 1.00 10.01 50 ARG B O 1
ATOM 1533 N N . GLN B 2 29 ? 38.040 42.924 18.823 1.00 7.75 51 GLN B N 1
ATOM 1534 C CA . GLN B 2 29 ? 36.800 43.584 18.433 1.00 9.40 51 GLN B CA 1
ATOM 1535 C C . GLN B 2 29 ? 35.889 42.694 17.578 1.00 10.61 51 GLN B C 1
ATOM 1536 O O . GLN B 2 29 ? 34.660 42.794 17.664 1.00 10.07 51 GLN B O 1
ATOM 1542 N N . LEU B 2 30 ? 36.468 41.808 16.770 1.00 9.03 52 LEU B N 1
ATOM 1543 C CA . LEU B 2 30 ? 35.650 40.933 15.928 1.00 10.99 52 LEU B CA 1
ATOM 1544 C C . LEU B 2 30 ? 34.871 39.909 16.762 1.00 10.04 52 LEU B C 1
ATOM 1545 O O . LEU B 2 30 ? 33.819 39.409 16.343 1.00 9.59 52 LEU B O 1
ATOM 1550 N N . LEU B 2 31 ? 35.398 39.594 17.938 1.00 9.21 53 LEU B N 1
ATOM 1551 C CA . LEU B 2 31 ? 34.761 38.609 18.817 1.00 11.97 53 LEU B CA 1
ATOM 1552 C C . LEU B 2 31 ? 33.821 39.169 19.894 1.00 12.28 53 LEU B C 1
ATOM 1553 O O . LEU B 2 31 ? 33.089 38.417 20.522 1.00 14.52 53 LEU B O 1
ATOM 1558 N N . SER B 2 32 ? 33.825 40.475 20.118 1.00 15.09 54 SER B N 1
ATOM 1559 C CA . SER B 2 32 ? 32.988 40.997 21.194 1.00 16.44 54 SER B CA 1
ATOM 1560 C C . SER B 2 32 ? 31.597 41.467 20.844 1.00 16.40 54 SER B C 1
ATOM 1561 O O . SER B 2 32 ? 31.215 41.540 19.674 1.00 15.50 54 SER B O 1
ATOM 1564 N N . GLY B 2 33 ? 30.835 41.761 21.894 1.00 16.48 55 GLY B N 1
ATOM 1565 C CA . GLY B 2 33 ? 29.489 42.254 21.720 1.00 16.22 55 GLY B CA 1
ATOM 1566 C C . GLY B 2 33 ? 28.518 41.196 21.263 1.00 17.02 55 GLY B C 1
ATOM 1567 O O . GLY B 2 33 ? 28.900 40.063 20.983 1.00 16.84 55 GLY B O 1
ATOM 1568 N N . GLU B 2 34 ? 27.251 41.589 21.197 1.00 18.18 56 GLU B N 1
ATOM 1569 C CA . GLU B 2 34 ? 26.150 40.734 20.770 1.00 19.53 56 GLU B CA 1
ATOM 1570 C C . GLU B 2 34 ? 26.335 40.202 19.354 1.00 17.95 56 GLU B C 1
ATOM 1571 O O . GLU B 2 34 ? 25.828 39.134 19.024 1.00 16.45 56 GLU B O 1
ATOM 1577 N N . GLN B 2 35 ? 27.033 40.956 18.506 1.00 15.99 57 GLN B N 1
ATOM 1578 C CA . GLN B 2 35 ? 27.223 40.544 17.114 1.00 15.86 57 GLN B CA 1
ATOM 1579 C C . GLN B 2 35 ? 28.615 39.972 16.816 1.00 14.35 57 GLN B C 1
ATOM 1580 O O . GLN B 2 35 ? 28.986 39.784 15.661 1.00 13.87 57 GLN B O 1
ATOM 1586 N N . GLY B 2 36 ? 29.376 39.694 17.864 1.00 14.24 58 GLY B N 1
ATOM 1587 C CA . GLY B 2 36 ? 30.714 39.142 17.696 1.00 13.55 58 GLY B CA 1
ATOM 1588 C C . GLY B 2 36 ? 30.664 37.766 17.065 1.00 14.14 58 GLY B C 1
ATOM 1589 O O . GLY B 2 36 ? 29.678 37.043 17.216 1.00 14.72 58 GLY B O 1
ATOM 1590 N N . ALA B 2 37 ? 31.727 37.373 16.371 1.00 12.32 59 ALA B N 1
ATOM 1591 C CA . ALA B 2 37 ? 31.717 36.064 15.728 1.00 11.86 59 ALA B CA 1
ATOM 1592 C C . ALA B 2 37 ? 31.818 34.915 16.706 1.00 10.45 59 ALA B C 1
ATOM 1593 O O . ALA B 2 37 ? 32.517 34.998 17.714 1.00 11.18 59 ALA B O 1
ATOM 1595 N N . ASP B 2 38 ? 31.113 33.837 16.391 1.00 10.92 60 ASP B N 1
ATOM 1596 C CA . ASP B 2 38 ? 31.169 32.605 17.176 1.00 11.79 60 ASP B CA 1
ATOM 1597 C C . ASP B 2 38 ? 32.418 31.832 16.742 1.00 12.21 60 ASP B C 1
ATOM 1598 O O . ASP B 2 38 ? 33.009 31.065 17.519 1.00 12.02 60 ASP B O 1
ATOM 1603 N N . ILE B 2 39 ? 32.784 32.037 15.480 1.00 11.54 61 ILE B N 1
ATOM 1604 C CA . ILE B 2 39 ? 33.927 31.377 14.873 1.00 11.97 61 ILE B CA 1
ATOM 1605 C C . ILE B 2 39 ? 34.605 32.375 13.961 1.00 11.00 61 ILE B C 1
ATOM 1606 O O . ILE B 2 39 ? 33.967 32.961 13.097 1.00 11.44 61 ILE B O 1
ATOM 1611 N N . LEU B 2 40 ? 35.903 32.564 14.161 1.00 9.59 62 LEU B N 1
ATOM 1612 C CA . LEU B 2 40 ? 36.676 33.483 13.350 1.00 9.11 62 LEU B CA 1
ATOM 1613 C C . LEU B 2 40 ? 37.882 32.776 12.735 1.00 10.09 62 LEU B C 1
ATOM 1614 O O . LEU B 2 40 ? 38.689 32.201 13.462 1.00 9.76 62 LEU B O 1
ATOM 1619 N N . MET B 2 41 ? 38.011 32.805 11.414 1.00 10.71 63 MET B N 1
ATOM 1620 C CA . MET B 2 41 ? 39.182 32.191 10.787 1.00 12.99 63 MET B CA 1
ATOM 1621 C C . MET B 2 41 ? 40.237 33.273 10.587 1.00 12.61 63 MET B C 1
ATOM 1622 O O . MET B 2 41 ? 39.916 34.409 10.209 1.00 10.16 63 MET B O 1
ATOM 1627 N N . VAL B 2 42 ? 41.495 32.927 10.861 1.00 12.83 64 VAL B N 1
ATOM 1628 C CA . VAL B 2 42 ? 42.594 33.875 10.718 1.00 11.18 64 VAL B CA 1
ATOM 1629 C C . VAL B 2 42 ? 43.687 33.317 9.804 1.00 12.88 64 VAL B C 1
ATOM 1630 O O . VAL B 2 42 ? 44.036 32.140 9.889 1.00 13.93 64 VAL B O 1
ATOM 1634 N N . GLN B 2 43 ? 44.217 34.155 8.916 1.00 12.88 65 GLN B N 1
ATOM 1635 C CA . GLN B 2 43 ? 45.307 33.726 8.043 1.00 10.84 65 GLN B CA 1
ATOM 1636 C C . GLN B 2 43 ? 46.489 34.618 8.411 1.00 10.10 65 GLN B C 1
ATOM 1637 O O . GLN B 2 43 ? 46.295 35.689 8.970 1.00 10.92 65 GLN B O 1
ATOM 1643 N N . GLU B 2 44 ? 47.705 34.173 8.124 1.00 9.78 66 GLU B N 1
ATOM 1644 C CA . GLU B 2 44 ? 48.905 34.939 8.455 1.00 9.44 66 GLU B CA 1
ATOM 1645 C C . GLU B 2 44 ? 48.824 35.361 9.922 1.00 9.23 66 GLU B C 1
ATOM 1646 O O . GLU B 2 44 ? 49.081 36.514 10.292 1.00 8.90 66 GLU B O 1
ATOM 1652 N N . ALA B 2 45 ? 48.482 34.392 10.759 1.00 9.54 67 ALA B N 1
ATOM 1653 C CA . ALA B 2 45 ? 48.303 34.630 12.183 1.00 10.04 67 ALA B CA 1
ATOM 1654 C C . ALA B 2 45 ? 49.544 34.986 12.986 1.00 10.36 67 ALA B C 1
ATOM 1655 O O . ALA B 2 45 ? 49.435 35.565 14.081 1.00 10.79 67 ALA B O 1
ATOM 1657 N N . GLY B 2 46 ? 50.716 34.659 12.461 1.00 10.38 68 GLY B N 1
ATOM 1658 C CA . GLY B 2 46 ? 51.926 34.934 13.213 1.00 10.39 68 GLY B CA 1
ATOM 1659 C C . GLY B 2 46 ? 51.880 34.119 14.497 1.00 11.81 68 GLY B C 1
ATOM 1660 O O . GLY B 2 46 ? 51.470 32.949 14.481 1.00 9.65 68 GLY B O 1
ATOM 1661 N N . SER B 2 47 ? 52.315 34.730 15.601 1.00 12.60 69 SER B N 1
ATOM 1662 C CA . SER B 2 47 ? 52.301 34.102 16.925 1.00 13.17 69 SER B CA 1
ATOM 1663 C C . SER B 2 47 ? 50.934 34.341 17.559 1.00 13.48 69 SER B C 1
ATOM 1664 O O . SER B 2 47 ? 50.260 35.331 17.238 1.00 12.79 69 SER B O 1
ATOM 1667 N N . LEU B 2 48 ? 50.514 33.459 18.461 1.00 12.49 70 LEU B N 1
ATOM 1668 C CA . LEU B 2 48 ? 49.218 33.666 19.121 1.00 13.33 70 LEU B CA 1
ATOM 1669 C C . LEU B 2 48 ? 49.376 34.766 20.154 1.00 13.06 70 LEU B C 1
ATOM 1670 O O . LEU B 2 48 ? 50.496 35.184 20.442 1.00 12.84 70 LEU B O 1
ATOM 1675 N N . PRO B 2 49 ? 48.257 35.266 20.720 1.00 13.42 71 PRO B N 1
ATOM 1676 C CA . PRO B 2 49 ? 48.373 36.319 21.734 1.00 11.69 71 PRO B CA 1
ATOM 1677 C C . PRO B 2 49 ? 49.288 35.756 22.825 1.00 14.15 71 PRO B C 1
ATOM 1678 O O . PRO B 2 49 ? 49.226 34.559 23.114 1.00 12.76 71 PRO B O 1
ATOM 1682 N N . SER B 2 50 ? 50.125 36.591 23.434 1.00 12.94 72 SER B N 1
ATOM 1683 C CA . SER B 2 50 ? 51.034 36.082 24.463 1.00 14.70 72 SER B CA 1
ATOM 1684 C C . SER B 2 50 ? 50.292 35.489 25.660 1.00 14.35 72 SER B C 1
ATOM 1685 O O . SER B 2 50 ? 50.824 34.626 26.338 1.00 13.81 72 SER B O 1
ATOM 1688 N N . SER B 2 51 ? 49.061 35.926 25.918 1.00 12.63 73 SER B N 1
ATOM 1689 C CA . SER B 2 51 ? 48.336 35.375 27.062 1.00 13.01 73 SER B CA 1
ATOM 1690 C C . SER B 2 51 ? 47.591 34.066 26.765 1.00 12.68 73 SER B C 1
ATOM 1691 O O . SER B 2 51 ? 46.992 33.470 27.671 1.00 12.01 73 SER B O 1
ATOM 1694 N N . ALA B 2 52 ? 47.612 33.609 25.513 1.00 12.22 74 ALA B N 1
ATOM 1695 C CA . ALA B 2 52 ? 46.941 32.347 25.176 1.00 12.30 74 ALA B CA 1
ATOM 1696 C C . ALA B 2 52 ? 47.651 31.180 25.862 1.00 12.63 74 ALA B C 1
ATOM 1697 O O . ALA B 2 52 ? 48.883 31.139 25.943 1.00 12.69 74 ALA B O 1
ATOM 1699 N N . VAL B 2 53 ? 46.863 30.217 26.317 1.00 10.35 75 VAL B N 1
ATOM 1700 C CA . VAL B 2 53 ? 47.400 29.071 27.025 1.00 13.83 75 VAL B CA 1
ATOM 1701 C C . VAL B 2 53 ? 47.118 27.746 26.329 1.00 12.60 75 VAL B C 1
ATOM 1702 O O . VAL B 2 53 ? 45.984 27.432 25.993 1.00 12.26 75 VAL B O 1
ATOM 1706 N N . ARG B 2 54 ? 48.179 26.982 26.121 1.00 13.96 76 ARG B N 1
ATOM 1707 C CA . ARG B 2 54 ? 48.102 25.674 25.482 1.00 15.97 76 ARG B CA 1
ATOM 1708 C C . ARG B 2 54 ? 47.352 24.695 26.384 1.00 15.42 76 ARG B C 1
ATOM 1709 O O . ARG B 2 54 ? 47.658 24.598 27.567 1.00 15.24 76 ARG B O 1
ATOM 1717 N N . THR B 2 55 ? 46.369 23.980 25.848 1.00 13.73 77 THR B N 1
ATOM 1718 C CA . THR B 2 55 ? 45.651 23.016 26.679 1.00 16.61 77 THR B CA 1
ATOM 1719 C C . THR B 2 55 ? 46.409 21.692 26.613 1.00 17.59 77 THR B C 1
ATOM 1720 O O . THR B 2 55 ? 47.369 21.566 25.870 1.00 17.48 77 THR B O 1
ATOM 1724 N N . SER B 2 56 ? 45.975 20.709 27.390 1.00 21.13 78 SER B N 1
ATOM 1725 C CA . SER B 2 56 ? 46.616 19.389 27.392 1.00 23.39 78 SER B CA 1
ATOM 1726 C C . SER B 2 56 ? 46.089 18.508 26.264 1.00 24.69 78 SER B C 1
ATOM 1727 O O . SER B 2 56 ? 46.620 17.429 25.999 1.00 25.50 78 SER B O 1
ATOM 1730 N N . ARG B 2 57 ? 45.031 18.958 25.610 1.00 25.18 79 ARG B N 1
ATOM 1731 C CA . ARG B 2 57 ? 44.433 18.180 24.543 1.00 27.54 79 ARG B CA 1
ATOM 1732 C C . ARG B 2 57 ? 45.385 17.925 23.388 1.00 29.17 79 ARG B C 1
ATOM 1733 O O . ARG B 2 57 ? 46.148 18.796 22.990 1.00 29.11 79 ARG B O 1
ATOM 1741 N N . VAL B 2 58 ? 45.349 16.714 22.856 1.00 31.31 80 VAL B N 1
ATOM 1742 C CA . VAL B 2 58 ? 46.190 16.401 21.718 1.00 34.67 80 VAL B CA 1
ATOM 1743 C C . VAL B 2 58 ? 45.315 16.096 20.520 1.00 35.45 80 VAL B C 1
ATOM 1744 O O . VAL B 2 58 ? 44.446 15.232 20.583 1.00 35.58 80 VAL B O 1
ATOM 1748 N N . ILE B 2 59 ? 45.530 16.839 19.441 1.00 38.05 81 ILE B N 1
ATOM 1749 C CA . ILE B 2 59 ? 44.774 16.646 18.212 1.00 41.20 81 ILE B CA 1
ATOM 1750 C C . ILE B 2 59 ? 45.740 16.280 17.107 1.00 44.54 81 ILE B C 1
ATOM 1751 O O . ILE B 2 59 ? 45.330 15.838 16.043 1.00 47.69 81 ILE B O 1
ATOM 1756 N N . GLN B 2 60 ? 47.027 16.493 17.353 1.00 47.02 82 GLN B N 1
ATOM 1757 C CA . GLN B 2 60 ? 48.044 16.165 16.367 1.00 49.31 82 GLN B CA 1
ATOM 1758 C C . GLN B 2 60 ? 47.852 14.720 15.934 1.00 49.51 82 GLN B C 1
ATOM 1759 O O . GLN B 2 60 ? 48.275 13.796 16.632 1.00 50.22 82 GLN B O 1
ATOM 1765 N N . HIS B 2 61 ? 47.203 14.524 14.793 1.00 48.96 83 HIS B N 1
ATOM 1766 C CA . HIS B 2 61 ? 46.988 13.183 14.282 1.00 49.66 83 HIS B CA 1
ATOM 1767 C C . HIS B 2 61 ? 47.509 13.108 12.856 1.00 48.66 83 HIS B C 1
ATOM 1768 O O . HIS B 2 61 ? 46.875 12.519 11.982 1.00 49.76 83 HIS B O 1
ATOM 1775 N N . GLY B 2 62 ? 48.675 13.710 12.636 1.00 46.77 84 GLY B N 1
ATOM 1776 C CA . GLY B 2 62 ? 49.281 13.712 11.318 1.00 44.80 84 GLY B CA 1
ATOM 1777 C C . GLY B 2 62 ? 50.509 14.604 11.266 1.00 43.77 84 GLY B C 1
ATOM 1778 O O . GLY B 2 62 ? 50.954 15.114 12.298 1.00 44.75 84 GLY B O 1
ATOM 1779 N N . GLY B 2 63 ? 51.051 14.804 10.067 1.00 41.56 85 GLY B N 1
ATOM 1780 C CA . GLY B 2 63 ? 52.235 15.635 9.918 1.00 38.94 85 GLY B CA 1
ATOM 1781 C C . GLY B 2 63 ? 52.015 17.134 10.058 1.00 36.92 85 GLY B C 1
ATOM 1782 O O . GLY B 2 63 ? 52.943 17.867 10.420 1.00 37.07 85 GLY B O 1
ATOM 1783 N N . THR B 2 64 ? 50.805 17.601 9.760 1.00 33.39 86 THR B N 1
ATOM 1784 C CA . THR B 2 64 ? 50.508 19.025 9.869 1.00 29.58 86 THR B CA 1
ATOM 1785 C C . THR B 2 64 ? 50.168 19.366 11.312 1.00 28.00 86 THR B C 1
ATOM 1786 O O . THR B 2 64 ? 49.281 18.770 11.912 1.00 25.88 86 THR B O 1
ATOM 1790 N N . PRO B 2 65 ? 50.883 20.338 11.885 1.00 26.73 87 PRO B N 1
ATOM 1791 C CA . PRO B 2 65 ? 50.667 20.769 13.265 1.00 25.81 87 PRO B CA 1
ATOM 1792 C C . PRO B 2 65 ? 49.292 21.411 13.500 1.00 25.71 87 PRO B C 1
ATOM 1793 O O . PRO B 2 65 ? 48.757 22.118 12.643 1.00 23.66 87 PRO B O 1
ATOM 1797 N N . ILE B 2 66 ? 48.720 21.139 14.662 1.00 24.45 88 ILE B N 1
ATOM 1798 C CA . ILE B 2 66 ? 47.433 21.707 15.028 1.00 25.06 88 ILE B CA 1
ATOM 1799 C C . ILE B 2 66 ? 47.350 21.567 16.542 1.00 23.76 88 ILE B C 1
ATOM 1800 O O . ILE B 2 66 ? 47.484 20.470 17.079 1.00 23.67 88 ILE B O 1
ATOM 1805 N N . GLU B 2 67 ? 47.163 22.686 17.233 1.00 20.44 89 GLU B N 1
ATOM 1806 C CA . GLU B 2 67 ? 47.115 22.664 18.688 1.00 19.04 89 GLU B CA 1
ATOM 1807 C C . GLU B 2 67 ? 45.943 23.475 19.209 1.00 16.27 89 GLU B C 1
ATOM 1808 O O . GLU B 2 67 ? 45.462 24.390 18.538 1.00 15.71 89 GLU B O 1
ATOM 1814 N N . GLU B 2 68 ? 45.492 23.141 20.409 1.00 13.38 90 GLU B N 1
ATOM 1815 C CA . GLU B 2 68 ? 44.381 23.852 21.028 1.00 13.06 90 GLU B CA 1
ATOM 1816 C C . GLU B 2 68 ? 44.878 24.764 22.155 1.00 13.02 90 GLU B C 1
ATOM 1817 O O . GLU B 2 68 ? 45.716 24.357 22.966 1.00 13.79 90 GLU B O 1
ATOM 1823 N N . TYR B 2 69 ? 44.362 25.995 22.194 1.00 11.90 91 TYR B N 1
ATOM 1824 C CA . TYR B 2 69 ? 44.708 26.973 23.225 1.00 10.49 91 TYR B CA 1
ATOM 1825 C C . TYR B 2 69 ? 43.420 27.613 23.731 1.00 11.71 91 TYR B C 1
ATOM 1826 O O . TYR B 2 69 ? 42.376 27.513 23.087 1.00 9.18 91 TYR B O 1
ATOM 1835 N N . THR B 2 70 ? 43.506 28.257 24.892 1.00 11.42 92 THR B N 1
ATOM 1836 C CA . THR B 2 70 ? 42.390 29.035 25.406 1.00 11.89 92 THR B CA 1
ATOM 1837 C C . THR B 2 70 ? 42.977 30.446 25.539 1.00 12.13 92 THR B C 1
ATOM 1838 O O . THR B 2 70 ? 44.188 30.630 25.754 1.00 11.89 92 THR B O 1
ATOM 1842 N N . TRP B 2 71 ? 42.122 31.444 25.387 1.00 11.39 93 TRP B N 1
ATOM 1843 C CA . TRP B 2 71 ? 42.559 32.825 25.455 1.00 10.44 93 TRP B CA 1
ATOM 1844 C C . TRP B 2 71 ? 41.449 33.601 26.134 1.00 9.84 93 TRP B C 1
ATOM 1845 O O . TRP B 2 71 ? 40.292 33.494 25.741 1.00 10.06 93 TRP B O 1
ATOM 1856 N N . ASN B 2 72 ? 41.805 34.364 27.158 1.00 9.21 94 ASN B N 1
ATOM 1857 C CA . ASN B 2 72 ? 40.822 35.127 27.916 1.00 9.14 94 ASN B CA 1
ATOM 1858 C C . ASN B 2 72 ? 40.688 36.552 27.400 1.00 9.00 94 ASN B C 1
ATOM 1859 O O . ASN B 2 72 ? 41.598 37.357 27.559 1.00 11.09 94 ASN B O 1
ATOM 1864 N N . LEU B 2 73 ? 39.549 36.861 26.787 1.00 9.67 95 LEU B N 1
ATOM 1865 C CA . LEU B 2 73 ? 39.299 38.199 26.244 1.00 10.59 95 LEU B CA 1
ATOM 1866 C C . LEU B 2 73 ? 38.863 39.159 27.355 1.00 12.04 95 LEU B C 1
ATOM 1867 O O . LEU B 2 73 ? 38.749 40.370 27.140 1.00 12.45 95 LEU B O 1
ATOM 1872 N N . GLY B 2 74 ? 38.588 38.608 28.532 1.00 10.06 96 GLY B N 1
ATOM 1873 C CA . GLY B 2 74 ? 38.193 39.437 29.649 1.00 9.21 96 GLY B CA 1
ATOM 1874 C C . GLY B 2 74 ? 39.291 39.486 30.697 1.00 10.22 96 GLY B C 1
ATOM 1875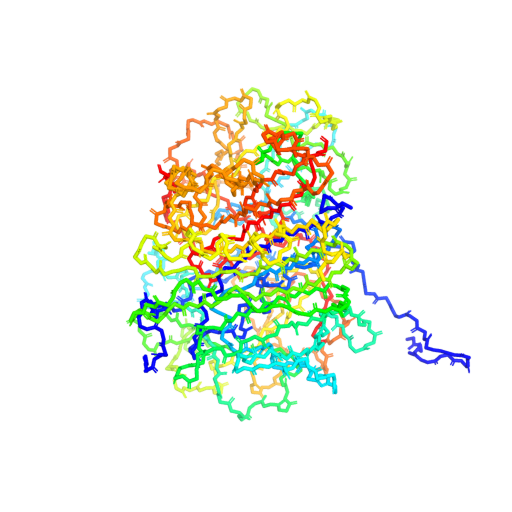 O O . GLY B 2 74 ? 40.457 39.193 30.409 1.00 11.14 96 GLY B O 1
ATOM 1876 N N . THR B 2 75 ? 38.918 39.862 31.918 1.00 9.18 97 THR B N 1
ATOM 1877 C CA . THR B 2 75 ? 39.852 39.959 33.035 1.00 9.05 97 THR B CA 1
ATOM 1878 C C . THR B 2 75 ? 39.924 38.623 33.793 1.00 9.61 97 THR B C 1
ATOM 1879 O O . THR B 2 75 ? 39.161 37.702 33.513 1.00 10.65 97 THR B O 1
ATOM 1883 N N . ARG B 2 76 ? 40.850 38.509 34.743 1.00 9.90 98 ARG B N 1
ATOM 1884 C CA . ARG B 2 76 ? 40.942 37.285 35.527 1.00 10.49 98 ARG B CA 1
ATOM 1885 C C . ARG B 2 76 ? 39.654 37.131 36.343 1.00 11.85 98 ARG B C 1
ATOM 1886 O O . ARG B 2 76 ? 39.144 36.025 36.474 1.00 12.45 98 ARG B O 1
ATOM 1894 N N . SER B 2 77 ? 39.109 38.235 36.870 1.00 10.11 99 SER B N 1
ATOM 1895 C CA . SER B 2 77 ? 37.890 38.128 37.663 1.00 11.10 99 SER B CA 1
ATOM 1896 C C . SER B 2 77 ? 36.631 37.986 36.812 1.00 10.85 99 SER B C 1
ATOM 1897 O O . SER B 2 77 ? 35.633 37.453 37.275 1.00 12.66 99 SER B O 1
ATOM 1900 N N . ARG B 2 78 ? 36.666 38.454 35.571 1.00 10.86 100 ARG B N 1
ATOM 1901 C CA . ARG B 2 78 ? 35.505 38.310 34.700 1.00 9.95 100 ARG B CA 1
ATOM 1902 C C . ARG B 2 78 ? 35.968 37.775 33.356 1.00 10.79 100 ARG B C 1
ATOM 1903 O O . ARG B 2 78 ? 36.047 38.494 32.354 1.00 11.26 100 ARG B O 1
ATOM 1911 N N . PRO B 2 79 ? 36.301 36.483 33.326 1.00 11.38 101 PRO B N 1
ATOM 1912 C CA . PRO B 2 79 ? 36.763 35.843 32.097 1.00 10.24 101 PRO B CA 1
ATOM 1913 C C . PRO B 2 79 ? 35.717 35.802 30.984 1.00 11.14 101 PRO B C 1
ATOM 1914 O O . PRO B 2 79 ? 34.493 35.818 31.222 1.00 9.28 101 PRO B O 1
ATOM 1918 N N . ASN B 2 80 ? 36.225 35.776 29.762 1.00 9.02 102 ASN B N 1
ATOM 1919 C CA . ASN B 2 80 ? 35.410 35.739 28.561 1.00 11.91 102 ASN B CA 1
ATOM 1920 C C . ASN B 2 80 ? 36.302 34.916 27.641 1.00 12.06 102 ASN B C 1
ATOM 1921 O O . ASN B 2 80 ? 37.076 35.455 26.844 1.00 13.41 102 ASN B O 1
ATOM 1926 N N . MET B 2 81 ? 36.175 33.600 27.769 1.00 13.39 103 MET B N 1
ATOM 1927 C CA . MET B 2 81 ? 37.020 32.647 27.063 1.00 12.99 103 MET B CA 1
ATOM 1928 C C . MET B 2 81 ? 36.666 32.188 25.675 1.00 12.71 103 MET B C 1
ATOM 1929 O O . MET B 2 81 ? 35.504 31.988 25.353 1.00 12.70 103 MET B O 1
ATOM 1934 N N . VAL B 2 82 ? 37.700 31.994 24.861 1.00 11.27 104 VAL B N 1
ATOM 1935 C CA . VAL B 2 82 ? 37.534 31.426 23.532 1.00 9.82 104 VAL B CA 1
ATOM 1936 C C . VAL B 2 82 ? 38.641 30.398 23.353 1.00 11.12 104 VAL B C 1
ATOM 1937 O O . VAL B 2 82 ? 39.677 30.458 24.029 1.00 9.45 104 VAL B O 1
ATOM 1941 N N . TYR B 2 83 ? 38.408 29.441 22.465 1.00 9.00 105 TYR B N 1
ATOM 1942 C CA . TYR B 2 83 ? 39.409 28.439 22.155 1.00 11.02 105 TYR B CA 1
ATOM 1943 C C . TYR B 2 83 ? 40.096 28.914 20.880 1.00 11.40 105 TYR B C 1
ATOM 1944 O O . TYR B 2 83 ? 39.482 29.609 20.064 1.00 11.93 105 TYR B O 1
ATOM 1953 N N . ILE B 2 84 ? 41.365 28.568 20.713 1.00 9.64 106 ILE B N 1
ATOM 1954 C CA . ILE B 2 84 ? 42.047 28.895 19.467 1.00 9.98 106 ILE B CA 1
ATOM 1955 C C . ILE B 2 84 ? 42.696 27.614 18.959 1.00 10.32 106 ILE B C 1
ATOM 1956 O O . ILE B 2 84 ? 43.442 26.975 19.698 1.00 10.09 106 ILE B O 1
ATOM 1961 N N . TYR B 2 85 ? 42.406 27.237 17.711 1.00 10.20 107 TYR B 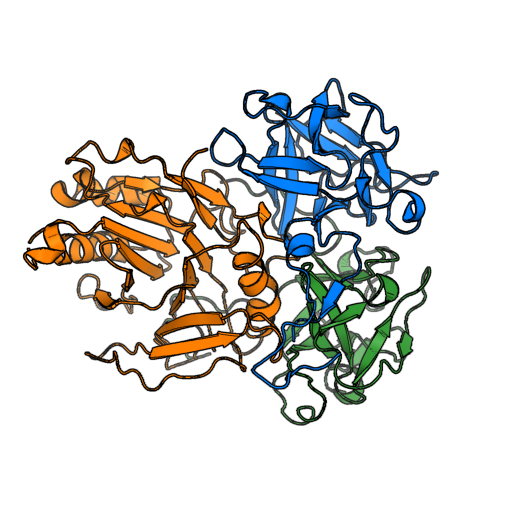N 1
ATOM 1962 C CA . TYR B 2 85 ? 43.015 26.050 17.090 1.00 9.62 107 TYR B CA 1
ATOM 1963 C C . TYR B 2 85 ? 44.055 26.655 16.149 1.00 10.08 107 TYR B C 1
ATOM 1964 O O . TYR B 2 85 ? 43.733 27.394 15.219 1.00 8.44 107 TYR B O 1
ATOM 1973 N N . TYR B 2 86 ? 45.309 26.346 16.436 1.00 9.45 108 TYR B N 1
ATOM 1974 C CA . TYR B 2 86 ? 46.453 26.944 15.756 1.00 11.39 108 TYR B CA 1
ATOM 1975 C C . TYR B 2 86 ? 47.315 25.966 14.958 1.00 10.78 108 TYR B C 1
ATOM 1976 O O . TYR B 2 86 ? 47.756 24.941 15.477 1.00 11.42 108 TYR B O 1
ATOM 1985 N N . SER B 2 87 ? 47.549 26.293 13.697 1.00 11.44 109 SER B N 1
ATOM 1986 C CA . SER B 2 87 ? 48.373 25.465 12.836 1.00 12.14 109 SER B CA 1
ATOM 1987 C C . SER B 2 87 ? 49.586 26.312 12.466 1.00 13.36 109 SER B C 1
ATOM 1988 O O . SER B 2 87 ? 49.505 27.193 11.614 1.00 11.83 109 SER B O 1
ATOM 1991 N N . ARG B 2 88 ? 50.707 26.058 13.130 1.00 13.05 110 ARG B N 1
ATOM 1992 C CA . ARG B 2 88 ? 51.913 26.834 12.887 1.00 13.58 110 ARG B CA 1
ATOM 1993 C C . ARG B 2 88 ? 52.686 26.258 11.698 1.00 14.57 110 ARG B C 1
ATOM 1994 O O . ARG B 2 88 ? 53.710 25.597 11.864 1.00 13.81 110 ARG B O 1
ATOM 2002 N N . LEU B 2 89 ? 52.170 26.515 10.503 1.00 13.47 111 LEU B N 1
ATOM 2003 C CA . LEU B 2 89 ? 52.766 26.033 9.261 1.00 15.04 111 LEU B CA 1
ATOM 2004 C C . LEU B 2 89 ? 54.108 26.663 8.898 1.00 16.01 111 LEU B C 1
ATOM 2005 O O . LEU B 2 89 ? 54.999 25.981 8.373 1.00 16.97 111 LEU B O 1
ATOM 2010 N N . ASP B 2 90 ? 54.245 27.961 9.168 1.00 13.69 112 ASP B N 1
ATOM 2011 C CA . ASP B 2 90 ? 55.451 28.713 8.824 1.00 14.24 112 ASP B CA 1
ATOM 2012 C C . ASP B 2 90 ? 56.613 28.520 9.811 1.00 14.49 112 ASP B C 1
ATOM 2013 O O . ASP B 2 90 ? 56.903 29.394 10.626 1.00 14.51 112 ASP B O 1
ATOM 2018 N N . VAL B 2 91 ? 57.306 27.394 9.708 1.00 15.98 113 VAL B N 1
ATOM 2019 C CA . VAL B 2 91 ? 58.419 27.136 10.611 1.00 17.02 113 VAL B CA 1
ATOM 2020 C C . VAL B 2 91 ? 59.617 28.004 10.231 1.00 17.34 113 VAL B C 1
ATOM 2021 O O . VAL B 2 91 ? 60.540 28.158 11.010 1.00 18.61 113 VAL B O 1
ATOM 2025 N N . GLY B 2 92 ? 59.593 28.572 9.030 1.00 17.07 114 GLY B N 1
ATOM 2026 C CA . GLY B 2 92 ? 60.692 29.415 8.599 1.00 15.91 114 GLY B CA 1
ATOM 2027 C C . GLY B 2 92 ? 60.711 30.803 9.217 1.00 17.50 114 GLY B C 1
ATOM 2028 O O . GLY B 2 92 ? 61.739 31.232 9.750 1.00 18.29 114 GLY B O 1
ATOM 2029 N N . ALA B 2 93 ? 59.588 31.518 9.156 1.00 15.67 115 ALA B N 1
ATOM 2030 C CA . ALA B 2 93 ? 59.520 32.881 9.702 1.00 14.99 115 ALA B CA 1
ATOM 2031 C C . ALA B 2 93 ? 58.396 33.088 10.718 1.00 14.53 115 ALA B C 1
ATOM 2032 O O . ALA B 2 93 ? 58.207 34.191 11.238 1.00 15.15 115 ALA B O 1
ATOM 2034 N N . ASN B 2 94 ? 57.640 32.035 10.985 1.00 13.70 116 ASN B N 1
ATOM 2035 C CA . ASN B 2 94 ? 56.545 32.093 11.940 1.00 14.21 116 ASN B CA 1
ATOM 2036 C C . ASN B 2 94 ? 55.505 33.181 11.665 1.00 14.91 116 ASN B C 1
ATOM 2037 O O . ASN B 2 94 ? 54.989 33.809 12.593 1.00 15.94 116 ASN B O 1
ATOM 2042 N N . ARG B 2 95 ? 55.206 33.445 10.402 1.00 12.96 117 ARG B N 1
ATOM 2043 C CA . ARG B 2 95 ? 54.176 34.430 10.152 1.00 14.12 117 ARG B CA 1
ATOM 2044 C C . ARG B 2 95 ? 53.007 33.872 9.323 1.00 13.13 117 ARG B C 1
ATOM 2045 O O . ARG B 2 95 ? 51.847 34.184 9.602 1.00 13.17 117 ARG B O 1
ATOM 2053 N N . VAL B 2 96 ? 53.284 33.009 8.351 1.00 10.40 118 VAL B N 1
ATOM 2054 C CA . VAL B 2 96 ? 52.200 32.479 7.549 1.00 11.79 118 VAL B CA 1
ATOM 2055 C C . VAL B 2 96 ? 51.565 31.247 8.211 1.00 13.73 118 VAL B C 1
ATOM 2056 O O . VAL B 2 96 ? 51.713 30.112 7.746 1.00 14.73 118 VAL B O 1
ATOM 2060 N N . ASN B 2 97 ? 50.844 31.508 9.303 1.00 12.93 119 ASN B N 1
ATOM 2061 C CA . ASN B 2 97 ? 50.181 30.475 10.095 1.00 12.47 119 ASN B CA 1
ATOM 2062 C C . ASN B 2 97 ? 48.653 30.598 10.040 1.00 12.40 119 ASN B C 1
ATOM 2063 O O . ASN B 2 97 ? 48.121 31.681 9.778 1.00 11.47 119 ASN B O 1
ATOM 2068 N N . LEU B 2 98 ? 47.952 29.493 10.292 1.00 11.23 120 LEU B N 1
ATOM 2069 C CA . LEU B 2 98 ? 46.489 29.509 10.272 1.00 10.41 120 LEU B CA 1
ATOM 2070 C C . LEU B 2 98 ? 45.952 29.297 11.679 1.00 11.37 120 LEU B C 1
ATOM 2071 O O . LEU B 2 98 ? 46.558 28.587 12.493 1.00 9.95 120 LEU B O 1
ATOM 2076 N N . ALA B 2 99 ? 44.803 29.902 11.959 1.00 10.99 121 ALA B N 1
ATOM 2077 C CA . ALA B 2 99 ? 44.175 29.769 13.265 1.00 10.47 121 ALA B CA 1
ATOM 2078 C C . ALA B 2 99 ? 42.668 29.862 13.132 1.00 12.13 121 ALA B C 1
ATOM 2079 O O . ALA B 2 99 ? 42.142 30.446 12.171 1.00 10.07 121 ALA B O 1
ATOM 2081 N N . ILE B 2 100 ? 41.979 29.269 14.102 1.00 12.08 122 ILE B N 1
ATOM 2082 C CA . ILE B 2 100 ? 40.536 29.351 14.150 1.00 11.48 122 ILE B CA 1
ATOM 2083 C C . ILE B 2 100 ? 40.201 29.633 15.601 1.00 11.82 122 ILE B C 1
ATOM 2084 O O . ILE B 2 100 ? 40.620 28.890 16.490 1.00 11.68 122 ILE B O 1
ATOM 2089 N N . VAL B 2 101 ? 39.472 30.721 15.838 1.00 11.26 123 VAL B N 1
ATOM 2090 C CA . VAL B 2 101 ? 39.046 31.076 17.193 1.00 10.66 123 VAL B CA 1
ATOM 2091 C C . VAL B 2 101 ? 37.579 30.678 17.271 1.00 11.13 123 VAL B C 1
ATOM 2092 O O . VAL B 2 101 ? 36.795 31.035 16.399 1.00 11.36 123 VAL B O 1
ATOM 2096 N N . SER B 2 102 ? 37.216 29.956 18.324 1.00 11.14 124 SER B N 1
ATOM 2097 C CA . SER B 2 102 ? 35.852 29.499 18.499 1.00 11.50 124 SER B CA 1
ATOM 2098 C C . SER B 2 102 ? 35.401 29.638 19.951 1.00 12.01 124 SER B C 1
ATOM 2099 O O . SER B 2 102 ? 36.171 29.377 20.885 1.00 11.09 124 SER B O 1
ATOM 2102 N N . ARG B 2 103 ? 34.149 30.035 20.144 1.00 13.42 125 ARG B N 1
ATOM 2103 C CA . ARG B 2 103 ? 33.594 30.154 21.493 1.00 15.52 125 ARG B CA 1
ATOM 2104 C C . ARG B 2 103 ? 33.432 28.739 22.046 1.00 16.29 125 ARG B C 1
ATOM 2105 O O . ARG B 2 103 ? 33.688 28.486 23.219 1.00 16.23 125 ARG B O 1
ATOM 2113 N N . ARG B 2 104 ? 33.003 27.821 21.184 1.00 16.05 126 ARG B N 1
ATOM 2114 C CA . ARG B 2 104 ? 32.776 26.448 21.588 1.00 17.81 126 ARG B CA 1
ATOM 2115 C C . ARG B 2 104 ? 33.936 25.515 21.254 1.00 18.07 126 ARG B C 1
ATOM 2116 O O . ARG B 2 104 ? 34.612 25.679 20.247 1.00 17.81 126 ARG B O 1
ATOM 2124 N N . GLN B 2 105 ? 34.169 24.532 22.113 1.00 18.16 127 GLN B N 1
ATOM 2125 C CA . GLN B 2 105 ? 35.256 23.594 21.871 1.00 17.42 127 GLN B CA 1
ATOM 2126 C C . GLN B 2 105 ? 35.001 22.730 20.634 1.00 15.91 127 GLN B C 1
ATOM 2127 O O . GLN B 2 105 ? 33.867 22.342 20.375 1.00 14.97 127 GLN B O 1
ATOM 2133 N N . ALA B 2 106 ? 36.047 22.432 19.863 1.00 14.12 128 ALA B N 1
ATOM 2134 C CA . ALA B 2 106 ? 35.874 21.589 18.683 1.00 13.81 128 ALA B CA 1
ATOM 2135 C C . ALA B 2 106 ? 35.682 20.121 19.083 1.00 14.53 128 ALA B C 1
ATOM 2136 O O . ALA B 2 106 ? 36.322 19.632 20.012 1.00 15.06 128 ALA B O 1
ATOM 2138 N N . ASP B 2 107 ? 34.789 19.413 18.401 1.00 15.77 129 ASP B N 1
ATOM 2139 C CA . ASP B 2 107 ? 34.609 17.998 18.714 1.00 16.98 129 ASP B CA 1
ATOM 2140 C C . ASP B 2 107 ? 35.719 17.221 18.008 1.00 17.58 129 ASP B C 1
ATOM 2141 O O . ASP B 2 107 ? 36.169 16.173 18.470 1.00 16.25 129 ASP B O 1
ATOM 2146 N N . GLU B 2 108 ? 36.191 17.775 16.900 1.00 17.37 130 GLU B N 1
ATOM 2147 C CA . GLU B 2 108 ? 37.200 17.109 16.100 1.00 19.14 130 GLU B CA 1
ATOM 2148 C C . GLU B 2 108 ? 37.852 18.120 15.157 1.00 19.33 130 GLU B C 1
ATOM 2149 O O . GLU B 2 108 ? 37.275 19.169 14.868 1.00 18.92 130 GLU B O 1
ATOM 2155 N N . ALA B 2 109 ? 39.065 17.826 14.708 1.00 19.03 131 ALA B N 1
ATOM 2156 C CA . ALA B 2 109 ? 39.755 18.714 13.783 1.00 19.31 131 ALA B CA 1
ATOM 2157 C C . ALA B 2 109 ? 39.985 17.932 12.499 1.00 20.11 131 ALA B C 1
ATOM 2158 O O . ALA B 2 109 ? 39.986 16.695 12.518 1.00 19.92 131 ALA B O 1
ATOM 2160 N N . PHE B 2 110 ? 40.160 18.658 11.394 1.00 18.48 132 PHE B N 1
ATOM 2161 C CA . PHE B 2 110 ? 40.383 18.073 10.070 1.00 18.21 132 PHE B CA 1
ATOM 2162 C C . PHE B 2 110 ? 41.441 18.888 9.344 1.00 19.69 132 PHE B C 1
ATOM 2163 O O . PHE B 2 110 ? 41.417 20.113 9.403 1.00 20.17 132 PHE B O 1
ATOM 2171 N N . ILE B 2 111 ? 42.365 18.218 8.668 1.00 18.84 133 ILE B N 1
ATOM 2172 C CA . ILE B 2 111 ? 43.367 18.897 7.862 1.00 19.05 133 ILE B CA 1
ATOM 2173 C C . ILE B 2 111 ? 43.192 18.280 6.477 1.00 18.62 133 ILE B C 1
ATOM 2174 O O . ILE B 2 111 ? 43.241 17.060 6.334 1.00 18.33 133 ILE B O 1
ATOM 2179 N N . VAL B 2 112 ? 42.957 19.104 5.466 1.00 16.45 134 VAL B N 1
ATOM 2180 C CA . VAL B 2 112 ? 42.778 18.589 4.113 1.00 16.63 134 VAL B CA 1
ATOM 2181 C C . VAL B 2 112 ? 43.720 19.298 3.149 1.00 17.29 134 VAL B C 1
ATOM 2182 O O . VAL B 2 112 ? 43.750 20.534 3.083 1.00 16.94 134 VAL B O 1
ATOM 2186 N N . HIS B 2 113 ? 44.509 18.508 2.421 1.00 17.37 135 HIS B N 1
ATOM 2187 C CA . HIS B 2 113 ? 45.456 19.055 1.458 1.00 17.78 135 HIS B CA 1
ATOM 2188 C C . HIS B 2 113 ? 44.840 19.172 0.082 1.00 17.46 135 HIS B C 1
ATOM 2189 O O . HIS B 2 113 ? 43.839 18.512 -0.219 1.00 17.30 135 HIS B O 1
ATOM 2196 N N . SER B 2 114 ? 45.437 20.022 -0.750 1.00 17.49 136 SER B N 1
ATOM 2197 C CA . SER B 2 114 ? 44.988 20.187 -2.126 1.00 16.92 136 SER B CA 1
ATOM 2198 C C . SER B 2 114 ? 45.841 19.177 -2.915 1.00 18.28 136 SER B C 1
ATOM 2199 O O . SER B 2 114 ? 46.582 18.411 -2.309 1.00 15.88 136 SER B O 1
ATOM 2202 N N . ASP B 2 115 ? 45.744 19.179 -4.241 1.00 19.61 137 ASP B N 1
ATOM 2203 C CA . ASP B 2 115 ? 46.521 18.246 -5.061 1.00 21.82 137 ASP B CA 1
ATOM 2204 C C . ASP B 2 115 ? 48.030 18.420 -4.907 1.00 22.18 137 ASP B C 1
ATOM 2205 O O . ASP B 2 115 ? 48.531 19.538 -4.777 1.00 19.39 137 ASP B O 1
ATOM 2210 N N . SER B 2 116 ? 48.749 17.301 -4.936 1.00 23.37 138 SER B N 1
ATOM 2211 C CA . SER B 2 116 ? 50.203 17.326 -4.833 1.00 24.11 138 SER B CA 1
ATOM 2212 C C . SER B 2 116 ? 50.761 18.219 -5.930 1.00 21.93 138 SER B C 1
ATOM 2213 O O . SER B 2 116 ? 50.319 18.161 -7.074 1.00 22.06 138 SER B O 1
ATOM 2216 N N . SER B 2 117 ? 51.728 19.053 -5.581 1.00 21.47 139 SER B N 1
ATOM 2217 C CA . SER B 2 117 ? 52.325 19.949 -6.567 1.00 20.47 139 SER B CA 1
ATOM 2218 C C . SER B 2 117 ? 53.653 20.429 -6.018 1.00 20.28 139 SER B C 1
ATOM 2219 O O . SER B 2 117 ? 53.897 20.313 -4.818 1.00 19.42 139 SER B O 1
ATOM 2222 N N . VAL B 2 118 ? 54.506 20.979 -6.881 1.00 19.47 140 VAL B N 1
ATOM 2223 C CA . VAL B 2 118 ? 55.808 21.456 -6.429 1.00 20.42 140 VAL B CA 1
ATOM 2224 C C . VAL B 2 118 ? 55.703 22.817 -5.747 1.00 21.85 140 VAL B C 1
ATOM 2225 O O . VAL B 2 118 ? 56.701 23.359 -5.278 1.00 20.22 140 VAL B O 1
ATOM 2229 N N . LEU B 2 119 ? 54.489 23.363 -5.695 1.00 23.02 141 LEU B N 1
ATOM 2230 C CA . LEU B 2 119 ? 54.247 24.660 -5.061 1.00 23.69 141 LEU B CA 1
ATOM 2231 C C . LEU B 2 119 ? 53.964 24.454 -3.583 1.00 23.21 141 LEU B C 1
ATOM 2232 O O . LEU B 2 119 ? 53.321 23.484 -3.198 1.00 23.57 141 LEU B O 1
ATOM 2237 N N . GLN B 2 120 ? 54.448 25.361 -2.750 1.00 23.29 142 GLN B N 1
ATOM 2238 C CA . GLN B 2 120 ? 54.222 25.234 -1.320 1.00 24.21 142 GLN B CA 1
ATOM 2239 C C . GLN B 2 120 ? 52.841 25.736 -0.933 1.00 21.66 142 GLN B C 1
ATOM 2240 O O . GLN B 2 120 ? 52.692 26.812 -0.365 1.00 21.31 142 GLN B O 1
ATOM 2246 N N . SER B 2 121 ? 51.826 24.955 -1.264 1.00 19.66 143 SER B N 1
ATOM 2247 C CA . SER B 2 121 ? 50.475 25.335 -0.927 1.00 18.51 143 SER B CA 1
ATOM 2248 C C . SER B 2 121 ? 50.201 24.979 0.527 1.00 17.28 143 SER B C 1
ATOM 2249 O O . SER B 2 121 ? 50.897 24.151 1.134 1.00 17.66 143 SER B O 1
ATOM 2252 N N . ARG B 2 122 ? 49.188 25.627 1.086 1.00 16.97 144 ARG B N 1
ATOM 2253 C CA . ARG B 2 122 ? 48.778 25.422 2.478 1.00 14.79 144 ARG B CA 1
ATOM 2254 C C . ARG B 2 122 ? 47.475 24.616 2.539 1.00 13.67 144 ARG B C 1
ATOM 2255 O O . ARG B 2 122 ? 46.558 24.819 1.722 1.00 13.27 144 ARG B O 1
ATOM 2263 N N . PRO B 2 123 ? 47.366 23.696 3.508 1.00 11.69 145 PRO B N 1
ATOM 2264 C CA . PRO B 2 123 ? 46.153 22.888 3.625 1.00 12.23 145 PRO B CA 1
ATOM 2265 C C . PRO B 2 123 ? 45.005 23.643 4.271 1.00 11.92 145 PRO B C 1
ATOM 2266 O O . PRO B 2 123 ? 45.197 24.701 4.876 1.00 14.24 145 PRO B O 1
ATOM 2270 N N . ALA B 2 124 ? 43.800 23.110 4.136 1.00 11.87 146 ALA B N 1
ATOM 2271 C CA . ALA B 2 124 ? 42.660 23.735 4.790 1.00 11.46 146 ALA B CA 1
ATOM 2272 C C . ALA B 2 124 ? 42.709 23.130 6.195 1.00 13.92 146 ALA B C 1
ATOM 2273 O O . ALA B 2 124 ? 42.989 21.928 6.345 1.00 13.59 146 ALA B O 1
ATOM 2275 N N . VAL B 2 125 ? 42.469 23.946 7.219 1.00 11.63 147 VAL B N 1
ATOM 2276 C CA . VAL B 2 125 ? 42.481 23.465 8.601 1.00 13.23 147 VAL B CA 1
ATOM 2277 C C . VAL B 2 125 ? 41.087 23.761 9.137 1.00 13.98 147 VAL B C 1
ATOM 2278 O O . VAL B 2 125 ? 40.575 24.868 8.963 1.00 13.01 147 VAL B O 1
ATOM 2282 N N . GLY B 2 126 ? 40.456 22.780 9.771 1.00 13.68 148 GLY B N 1
ATOM 2283 C CA . GLY B 2 126 ? 39.106 23.019 10.254 1.00 12.68 148 GLY B CA 1
ATOM 2284 C C . GLY B 2 126 ? 38.684 22.299 11.513 1.00 12.80 148 GLY B C 1
ATOM 2285 O O . GLY B 2 126 ? 39.359 21.383 11.999 1.00 12.88 148 GLY B O 1
ATOM 2286 N N . ILE B 2 127 ? 37.550 22.728 12.049 1.00 12.88 149 ILE B N 1
ATOM 2287 C CA . ILE B 2 127 ? 37.012 22.123 13.249 1.00 14.52 149 ILE B CA 1
ATOM 2288 C C . ILE B 2 127 ? 35.534 21.815 13.076 1.00 15.36 149 ILE B C 1
ATOM 2289 O O . ILE B 2 127 ? 34.781 22.535 12.395 1.00 13.82 149 ILE B O 1
ATOM 2294 N N . ARG B 2 128 ? 35.131 20.710 13.683 1.00 15.19 150 ARG B N 1
ATOM 2295 C CA . ARG B 2 128 ? 33.751 20.303 13.646 1.00 15.57 150 ARG B CA 1
ATOM 2296 C C . ARG B 2 128 ? 33.123 20.599 15.002 1.00 15.34 150 ARG B C 1
ATOM 2297 O O . ARG B 2 128 ? 33.732 20.366 16.048 1.00 15.77 150 ARG B O 1
ATOM 2305 N N . ILE B 2 129 ? 31.918 21.147 14.974 1.00 17.43 151 ILE B N 1
ATOM 2306 C CA . ILE B 2 129 ? 31.153 21.401 16.187 1.00 18.80 151 ILE B CA 1
ATOM 2307 C C . ILE B 2 129 ? 29.850 20.694 15.847 1.00 18.64 151 ILE B C 1
ATOM 2308 O O . ILE B 2 129 ? 29.076 21.173 15.009 1.00 18.31 151 ILE B O 1
ATOM 2313 N N . GLY B 2 130 ? 29.613 19.545 16.473 1.00 19.86 152 GLY B N 1
ATOM 2314 C CA . GLY B 2 130 ? 28.396 18.810 16.177 1.00 17.60 152 GLY B CA 1
ATOM 2315 C C . GLY B 2 130 ? 28.393 18.367 14.722 1.00 17.74 152 GLY B C 1
ATOM 2316 O O . GLY B 2 130 ? 29.316 17.689 14.274 1.00 17.10 152 GLY B O 1
ATOM 2317 N N . THR B 2 131 ? 27.363 18.747 13.975 1.00 16.88 153 THR B N 1
ATOM 2318 C CA . THR B 2 131 ? 27.266 18.364 12.571 1.00 18.40 153 THR B CA 1
ATOM 2319 C C . THR B 2 131 ? 27.713 19.443 11.571 1.00 18.20 153 THR B C 1
ATOM 2320 O O . THR B 2 131 ? 27.408 19.353 10.379 1.00 16.37 153 THR B O 1
ATOM 2324 N N . ASP B 2 132 ? 28.429 20.459 12.051 1.00 18.63 154 ASP B N 1
ATOM 2325 C CA . ASP B 2 132 ? 28.910 21.532 11.174 1.00 17.23 154 ASP B CA 1
ATOM 2326 C C . ASP B 2 132 ? 30.440 21.607 11.250 1.00 16.68 154 ASP B C 1
ATOM 2327 O O . ASP B 2 132 ? 31.028 21.575 12.342 1.00 14.77 154 ASP B O 1
ATOM 2332 N N . VAL B 2 133 ? 31.078 21.713 10.090 1.00 16.09 155 VAL B N 1
ATOM 2333 C CA . VAL B 2 133 ? 32.532 21.759 10.021 1.00 15.33 155 VAL B CA 1
ATOM 2334 C C . VAL B 2 133 ? 32.959 23.080 9.404 1.00 15.78 155 VAL B C 1
ATOM 2335 O O . VAL B 2 133 ? 32.423 23.490 8.373 1.00 15.46 155 VAL B O 1
ATOM 2339 N N . PHE B 2 134 ? 33.932 23.731 10.042 1.00 15.71 156 PHE B N 1
ATOM 2340 C CA . PHE B 2 134 ? 34.414 25.040 9.610 1.00 13.67 156 PHE B CA 1
ATOM 2341 C C . PHE B 2 134 ? 35.904 25.050 9.298 1.00 13.39 156 PHE B C 1
ATOM 2342 O O . PHE B 2 134 ? 36.716 24.733 10.152 1.00 13.72 156 PHE B O 1
ATOM 2350 N N . PHE B 2 135 ? 36.263 25.437 8.077 1.00 12.89 157 PHE B N 1
ATOM 2351 C CA . PHE B 2 135 ? 37.669 25.488 7.663 1.00 12.02 157 PHE B CA 1
ATOM 2352 C C . PHE B 2 135 ? 38.182 26.909 7.406 1.00 12.01 157 PHE B C 1
ATOM 2353 O O . PHE B 2 135 ? 37.434 27.788 6.980 1.00 11.76 157 PHE B O 1
ATOM 2361 N N . THR B 2 136 ? 39.474 27.100 7.644 1.00 12.18 158 THR B N 1
ATOM 2362 C CA . THR B 2 136 ? 40.147 28.354 7.355 1.00 14.14 158 THR B CA 1
ATOM 2363 C C . THR B 2 136 ? 41.133 27.999 6.223 1.00 14.31 158 THR B C 1
ATOM 2364 O O . THR B 2 136 ? 41.820 26.984 6.291 1.00 14.64 158 THR B O 1
ATOM 2368 N N . VAL B 2 137 ? 41.174 28.810 5.171 1.00 13.65 159 VAL B N 1
ATOM 2369 C CA . VAL B 2 137 ? 42.092 28.577 4.064 1.00 12.79 159 VAL B CA 1
ATOM 2370 C C . VAL B 2 137 ? 42.836 29.834 3.676 1.00 11.27 159 VAL B C 1
ATOM 2371 O O . VAL B 2 137 ? 42.384 30.961 3.917 1.00 9.64 159 VAL B O 1
ATOM 2375 N N . HIS B 2 138 ? 43.993 29.620 3.071 1.00 9.46 160 HIS B N 1
ATOM 2376 C CA . HIS B 2 138 ? 44.810 30.700 2.572 1.00 8.96 160 HIS B CA 1
ATOM 2377 C C . HIS B 2 138 ? 45.425 30.150 1.292 1.00 9.82 160 HIS B C 1
ATOM 2378 O O . HIS B 2 138 ? 46.487 29.526 1.322 1.00 11.58 160 HIS B O 1
ATOM 2385 N N . ALA B 2 139 ? 44.745 30.365 0.167 1.00 11.46 161 ALA B N 1
ATOM 2386 C CA . ALA B 2 139 ? 45.220 29.858 -1.123 1.00 11.80 161 ALA B CA 1
ATOM 2387 C C . ALA B 2 139 ? 46.444 30.621 -1.623 1.00 13.83 161 ALA B C 1
ATOM 2388 O O . ALA B 2 139 ? 46.765 31.720 -1.133 1.00 12.94 161 ALA B O 1
ATOM 2390 N N . LEU B 2 140 ? 47.114 30.047 -2.618 1.00 13.82 162 LEU B N 1
ATOM 2391 C CA . LEU B 2 140 ? 48.314 30.644 -3.192 1.00 15.11 162 LEU B CA 1
ATOM 2392 C C . LEU B 2 140 ? 48.072 32.026 -3.792 1.00 16.06 162 LEU B C 1
ATOM 2393 O O . LEU B 2 140 ? 47.051 32.265 -4.438 1.00 15.60 162 LEU B O 1
ATOM 2398 N N . ALA B 2 141 ? 49.030 32.920 -3.575 1.00 16.05 163 ALA B N 1
ATOM 2399 C CA . ALA B 2 141 ? 48.977 34.301 -4.055 1.00 19.06 163 ALA B CA 1
ATOM 2400 C C . ALA B 2 141 ? 48.724 34.416 -5.551 1.00 20.82 163 ALA B C 1
ATOM 2401 O O . ALA B 2 141 ? 48.034 35.330 -6.007 1.00 22.32 163 ALA B O 1
ATOM 2403 N N . THR B 2 142 ? 49.280 33.503 -6.327 1.00 21.95 164 THR B N 1
ATOM 2404 C CA . THR B 2 142 ? 49.052 33.563 -7.759 1.00 28.41 164 THR B CA 1
ATOM 2405 C C . THR B 2 142 ? 47.739 32.872 -8.117 1.00 27.46 164 THR B C 1
ATOM 2406 O O . THR B 2 142 ? 47.689 31.637 -8.298 1.00 27.58 164 THR B O 1
ATOM 2410 N N . GLY B 2 143 ? 46.683 33.689 -8.167 1.00 23.99 165 GLY B N 1
ATOM 2411 C CA . GLY B 2 143 ? 45.348 33.220 -8.496 1.00 19.84 165 GLY B CA 1
ATOM 2412 C C . GLY B 2 143 ? 44.732 32.106 -7.660 1.00 17.88 165 GLY B C 1
ATOM 2413 O O . GLY B 2 143 ? 43.737 31.522 -8.076 1.00 16.79 165 GLY B O 1
ATOM 2414 N N . GLY B 2 144 ? 45.286 31.817 -6.486 1.00 15.36 166 GLY B N 1
ATOM 2415 C CA . GLY B 2 144 ? 44.738 30.745 -5.660 1.00 13.93 166 GLY B CA 1
ATOM 2416 C C . GLY B 2 144 ? 44.538 29.491 -6.497 1.00 14.75 166 GLY B C 1
ATOM 2417 O O . GLY B 2 144 ? 43.504 28.831 -6.411 1.00 13.61 166 GLY B O 1
ATOM 2418 N N . SER B 2 145 ? 45.547 29.158 -7.301 1.00 15.62 167 SER B N 1
ATOM 2419 C CA . SER B 2 145 ? 45.488 28.013 -8.216 1.00 15.47 167 SER B CA 1
ATOM 2420 C C . SER B 2 145 ? 45.215 26.666 -7.562 1.00 15.61 167 SER B C 1
ATOM 2421 O O . SER B 2 145 ? 44.772 25.729 -8.229 1.00 18.53 167 SER B O 1
ATOM 2424 N N . ASP B 2 146 ? 45.480 26.575 -6.263 1.00 14.45 168 ASP B N 1
ATOM 2425 C CA . ASP B 2 146 ? 45.268 25.351 -5.505 1.00 14.80 168 ASP B CA 1
ATOM 2426 C C . ASP B 2 146 ? 43.841 25.222 -4.980 1.00 15.20 168 ASP B C 1
ATOM 2427 O O . ASP B 2 146 ? 43.462 24.174 -4.452 1.00 16.50 168 ASP B O 1
ATOM 2432 N N . ALA B 2 147 ? 43.043 26.273 -5.140 1.00 13.83 169 ALA B N 1
ATOM 2433 C CA . ALA B 2 147 ? 41.685 26.293 -4.595 1.00 14.71 169 ALA B CA 1
ATOM 2434 C C . ALA B 2 147 ? 40.680 25.242 -5.067 1.00 15.92 169 ALA B C 1
ATOM 2435 O O . ALA B 2 147 ? 39.918 24.698 -4.264 1.00 13.78 169 ALA B O 1
ATOM 2437 N N . VAL B 2 148 ? 40.658 24.953 -6.360 1.00 15.79 170 VAL B N 1
ATOM 2438 C CA . VAL B 2 148 ? 39.700 23.976 -6.852 1.00 16.80 170 VAL B CA 1
ATOM 2439 C C . VAL B 2 148 ? 39.933 22.572 -6.299 1.00 16.93 170 VAL B C 1
ATOM 2440 O O . VAL B 2 148 ? 38.977 21.925 -5.847 1.00 17.17 170 VAL B O 1
ATOM 2444 N N . SER B 2 149 ? 41.179 22.087 -6.328 1.00 16.41 171 SER B N 1
ATOM 2445 C CA . SER B 2 149 ? 41.445 20.745 -5.795 1.00 15.89 171 SER B CA 1
ATOM 2446 C C . SER B 2 149 ? 41.293 20.723 -4.275 1.00 14.54 171 SER B C 1
ATOM 2447 O O . SER B 2 149 ? 40.949 19.692 -3.694 1.00 14.26 171 SER B O 1
ATOM 2450 N N . LEU B 2 150 ? 41.523 21.858 -3.625 1.00 14.42 172 LEU B N 1
ATOM 2451 C CA . LEU B 2 150 ? 41.356 21.925 -2.170 1.00 16.39 172 LEU B CA 1
ATOM 2452 C C . LEU B 2 150 ? 39.864 21.727 -1.849 1.00 16.20 172 LEU B C 1
ATOM 2453 O O . LEU B 2 150 ? 39.510 20.916 -0.999 1.00 17.26 172 LEU B O 1
ATOM 2458 N N . ILE B 2 151 ? 38.999 22.460 -2.546 1.00 15.10 173 ILE B N 1
ATOM 2459 C CA . ILE B 2 151 ? 37.552 22.354 -2.350 1.00 16.16 173 ILE B CA 1
ATOM 2460 C C . ILE B 2 151 ? 37.080 20.926 -2.693 1.00 16.48 173 ILE B C 1
ATOM 2461 O O . ILE B 2 151 ? 36.300 20.324 -1.950 1.00 16.39 173 ILE B O 1
ATOM 2466 N N . ARG B 2 152 ? 37.550 20.388 -3.819 1.00 16.30 174 ARG B N 1
ATOM 2467 C CA . ARG B 2 152 ? 37.185 19.030 -4.216 1.00 16.33 174 ARG B CA 1
ATOM 2468 C C . ARG B 2 152 ? 37.594 18.007 -3.157 1.00 17.15 174 ARG B C 1
ATOM 2469 O O . ARG B 2 152 ? 36.810 17.114 -2.813 1.00 17.72 174 ARG B O 1
ATOM 2477 N N . ASN B 2 153 ? 38.808 18.118 -2.622 1.00 16.05 175 ASN B N 1
ATOM 2478 C CA . ASN B 2 153 ? 39.239 17.155 -1.614 1.00 14.31 175 ASN B CA 1
ATOM 2479 C C . ASN B 2 153 ? 38.401 17.278 -0.341 1.00 16.29 175 ASN B C 1
ATOM 2480 O O . ASN B 2 153 ? 38.125 16.281 0.326 1.00 16.36 175 ASN B O 1
ATOM 2485 N N . ILE B 2 154 ? 37.999 18.496 0.006 1.00 16.07 176 ILE B N 1
ATOM 2486 C CA . ILE B 2 154 ? 37.166 18.682 1.190 1.00 17.43 176 ILE B CA 1
ATOM 2487 C C . ILE B 2 154 ? 35.826 18.000 0.914 1.00 17.94 176 ILE B C 1
ATOM 2488 O O . ILE B 2 154 ? 35.302 17.275 1.758 1.00 16.52 176 ILE B O 1
ATOM 2493 N N . PHE B 2 155 ? 35.285 18.226 -0.280 1.00 18.19 177 PHE B N 1
ATOM 2494 C CA . PHE B 2 155 ? 34.008 17.622 -0.673 1.00 20.05 177 PHE B CA 1
ATOM 2495 C C . PHE B 2 155 ? 34.039 16.092 -0.555 1.00 21.85 177 PHE B C 1
ATOM 2496 O O . PHE B 2 155 ? 33.181 15.489 0.095 1.00 22.87 177 PHE B O 1
ATOM 2504 N N . THR B 2 156 ? 35.022 15.463 -1.190 1.00 21.77 178 THR B N 1
ATOM 2505 C CA . THR B 2 156 ? 35.127 14.006 -1.161 1.00 24.57 178 THR B CA 1
ATOM 2506 C C . THR B 2 156 ? 35.339 13.491 0.257 1.00 25.62 178 THR B C 1
ATOM 2507 O O . THR B 2 156 ? 34.954 12.369 0.573 1.00 25.42 178 THR B O 1
ATOM 2511 N N . THR B 2 157 ? 35.956 14.311 1.105 1.00 25.69 179 THR B N 1
ATOM 2512 C CA . THR B 2 157 ? 36.196 13.941 2.494 1.00 25.02 179 THR B CA 1
ATOM 2513 C C . THR B 2 157 ? 34.890 13.660 3.225 1.00 26.02 179 THR B C 1
ATOM 2514 O O . THR B 2 157 ? 34.808 12.744 4.043 1.00 25.87 179 THR B O 1
ATOM 2518 N N . PHE B 2 158 ? 33.866 14.446 2.925 1.00 26.33 180 PHE B N 1
ATOM 2519 C CA . PHE B 2 158 ? 32.580 14.298 3.590 1.00 28.55 180 PHE B CA 1
ATOM 2520 C C . PHE B 2 158 ? 31.483 13.719 2.724 1.00 31.88 180 PHE B C 1
ATOM 2521 O O . PHE B 2 158 ? 30.579 13.057 3.229 1.00 33.03 180 PHE B O 1
ATOM 2529 N N . ASN B 2 159 ? 31.561 13.965 1.423 1.00 36.33 181 ASN B N 1
ATOM 2530 C CA . ASN B 2 159 ? 30.519 13.520 0.512 1.00 40.20 181 ASN B CA 1
ATOM 2531 C C . ASN B 2 159 ? 30.866 12.432 -0.501 1.00 43.31 181 ASN B C 1
ATOM 2532 O O . ASN B 2 159 ? 30.433 12.516 -1.654 1.00 45.42 181 ASN B O 1
ATOM 2537 N N . SER B 2 160 ? 31.626 11.414 -0.098 1.00 45.01 182 SER B N 1
ATOM 2538 C CA . SER B 2 160 ? 31.950 10.336 -1.034 1.00 46.23 182 SER B CA 1
ATOM 2539 C C . SER B 2 160 ? 31.415 8.995 -0.533 1.00 47.04 182 SER B C 1
ATOM 2540 O O . SER B 2 160 ? 31.631 8.617 0.621 1.00 47.40 182 SER B O 1
ATOM 2543 N N . PRO B 2 164 ? 32.995 7.675 8.000 1.00 40.94 186 PRO B N 1
ATOM 2544 C CA . PRO B 2 164 ? 32.289 8.357 6.922 1.00 41.70 186 PRO B CA 1
ATOM 2545 C C . PRO B 2 164 ? 30.772 8.371 6.923 1.00 41.08 186 PRO B C 1
ATOM 2546 O O . PRO B 2 164 ? 30.176 9.412 6.670 1.00 42.27 186 PRO B O 1
ATOM 2550 N N . PRO B 2 165 ? 30.122 7.232 7.215 1.00 41.10 187 PRO B N 1
ATOM 2551 C CA . PRO B 2 165 ? 28.655 7.235 7.207 1.00 39.15 187 PRO B CA 1
ATOM 2552 C C . PRO B 2 165 ? 28.091 8.470 7.886 1.00 37.05 187 PRO B C 1
ATOM 2553 O O . PRO B 2 165 ? 27.217 9.145 7.340 1.00 36.75 187 PRO B O 1
ATOM 2557 N N . GLU B 2 166 ? 28.615 8.767 9.069 1.00 34.41 188 GLU B N 1
ATOM 2558 C CA . GLU B 2 166 ? 28.169 9.915 9.842 1.00 34.71 188 GLU B CA 1
ATOM 2559 C C . GLU B 2 166 ? 28.506 11.264 9.199 1.00 32.19 188 GLU B C 1
ATOM 2560 O O . GLU B 2 166 ? 27.875 12.275 9.492 1.00 31.76 188 GLU B O 1
ATOM 2566 N N . ARG B 2 167 ? 29.485 11.277 8.304 1.00 30.52 189 ARG B N 1
ATOM 2567 C CA . ARG B 2 167 ? 29.870 12.514 7.642 1.00 29.19 189 ARG B CA 1
ATOM 2568 C C . ARG B 2 167 ? 28.902 12.947 6.545 1.00 28.86 189 ARG B C 1
ATOM 2569 O O . ARG B 2 167 ? 28.928 14.100 6.114 1.00 28.21 189 ARG B O 1
ATOM 2577 N N . ARG B 2 168 ? 28.048 12.031 6.096 1.00 28.10 190 ARG B N 1
ATOM 2578 C CA . ARG B 2 168 ? 27.093 12.343 5.033 1.00 28.13 190 ARG B CA 1
ATOM 2579 C C . ARG B 2 168 ? 26.030 13.365 5.443 1.00 25.79 190 ARG B C 1
ATOM 2580 O O . ARG B 2 168 ? 25.330 13.914 4.599 1.00 27.17 190 ARG B O 1
ATOM 2588 N N . VAL B 2 169 ? 25.898 13.627 6.735 1.00 23.07 191 VAL B N 1
ATOM 2589 C CA . VAL B 2 169 ? 24.920 14.608 7.172 1.00 21.80 191 VAL B CA 1
ATOM 2590 C C . VAL B 2 169 ? 25.617 15.901 7.627 1.00 20.72 191 VAL B C 1
ATOM 2591 O O . VAL B 2 169 ? 24.971 16.816 8.128 1.00 18.99 191 VAL B O 1
ATOM 2595 N N . TYR B 2 170 ? 26.931 15.977 7.445 1.00 18.97 192 TYR B N 1
ATOM 2596 C CA . TYR B 2 170 ? 27.665 17.166 7.876 1.00 18.74 192 TYR B CA 1
ATOM 2597 C C . TYR B 2 170 ? 27.574 18.330 6.902 1.00 18.26 192 TYR B C 1
ATOM 2598 O O . TYR B 2 170 ? 27.643 18.148 5.684 1.00 18.10 192 TYR B O 1
ATOM 2607 N N . SER B 2 171 ? 27.406 19.526 7.448 1.00 17.04 193 SER B N 1
ATOM 2608 C CA . SER B 2 171 ? 27.411 20.729 6.641 1.00 15.67 193 SER B CA 1
ATOM 2609 C C . SER B 2 171 ? 28.836 21.251 6.850 1.00 16.31 193 SER B C 1
ATOM 2610 O O . SER B 2 171 ? 29.390 21.101 7.938 1.00 15.83 193 SER B O 1
ATOM 2613 N N . TRP B 2 172 ? 29.442 21.832 5.821 1.00 15.75 194 TRP B N 1
ATOM 2614 C CA . TRP B 2 172 ? 30.792 22.370 5.957 1.00 15.13 194 TRP B CA 1
ATOM 2615 C C . TRP B 2 172 ? 30.912 23.720 5.253 1.00 16.27 194 TRP B C 1
ATOM 2616 O O . TRP B 2 172 ? 30.223 23.978 4.268 1.00 16.14 194 TRP B O 1
ATOM 2627 N N . MET B 2 173 ? 31.794 24.564 5.783 1.00 14.66 195 MET B N 1
ATOM 2628 C CA . MET B 2 173 ? 32.024 25.918 5.292 1.00 15.52 195 MET B CA 1
ATOM 2629 C C . MET B 2 173 ? 33.538 26.172 5.219 1.00 15.10 195 MET B C 1
ATOM 2630 O O . MET B 2 173 ? 34.238 26.012 6.212 1.00 15.31 195 MET B O 1
ATOM 2635 N N . VAL B 2 174 ? 34.025 26.580 4.052 1.00 14.43 196 VAL B N 1
ATOM 2636 C CA . VAL B 2 174 ? 35.444 26.852 3.838 1.00 13.45 196 VAL B CA 1
ATOM 2637 C C . VAL B 2 174 ? 35.558 28.375 3.731 1.00 13.74 196 VAL B C 1
ATOM 2638 O O . VAL B 2 174 ? 35.033 28.973 2.799 1.00 13.32 196 VAL B O 1
ATOM 2642 N N . VAL B 2 175 ? 36.241 28.987 4.695 1.00 14.93 197 VAL B N 1
ATOM 2643 C CA . VAL B 2 175 ? 36.355 30.447 4.774 1.00 13.68 197 VAL B CA 1
ATOM 2644 C C . VAL B 2 175 ? 37.787 30.962 4.828 1.00 12.40 197 VAL B C 1
ATOM 2645 O O . VAL B 2 175 ? 38.600 30.479 5.609 1.00 11.24 197 VAL B O 1
ATOM 2649 N N . GLY B 2 176 ? 38.091 31.975 4.030 1.00 12.18 198 GLY B N 1
ATOM 2650 C CA . GLY B 2 176 ? 39.437 32.494 4.081 1.00 11.62 198 GLY B CA 1
ATOM 2651 C C . GLY B 2 176 ? 39.837 33.341 2.902 1.00 11.08 198 GLY B C 1
ATOM 2652 O O . GLY B 2 176 ? 38.999 33.908 2.210 1.00 11.06 198 GLY B O 1
ATOM 2653 N N . ASP B 2 177 ? 41.143 33.413 2.691 1.00 11.02 199 ASP B N 1
ATOM 2654 C CA . ASP B 2 177 ? 41.739 34.203 1.621 1.00 10.11 199 ASP B CA 1
ATOM 2655 C C . ASP B 2 177 ? 41.948 33.286 0.420 1.00 11.48 199 ASP B C 1
ATOM 2656 O O . ASP B 2 177 ? 42.919 32.504 0.384 1.00 10.68 199 ASP B O 1
ATOM 2661 N N . PHE B 2 178 ? 41.031 33.373 -0.548 1.00 10.40 200 PHE B N 1
ATOM 2662 C CA . PHE B 2 178 ? 41.095 32.554 -1.755 1.00 11.19 200 PHE B CA 1
ATOM 2663 C C . PHE B 2 178 ? 42.021 33.120 -2.815 1.00 12.10 200 PHE B C 1
ATOM 2664 O O . PHE B 2 178 ? 42.379 32.432 -3.768 1.00 11.87 200 PHE B O 1
ATOM 2672 N N . ASN B 2 179 ? 42.402 34.379 -2.653 1.00 10.68 201 ASN B N 1
ATOM 2673 C CA . ASN B 2 179 ? 43.313 35.010 -3.586 1.00 10.30 201 ASN B CA 1
ATOM 2674 C C . ASN B 2 179 ? 42.869 35.001 -5.045 1.00 10.85 201 ASN B C 1
ATOM 2675 O O . ASN B 2 179 ? 43.698 34.929 -5.940 1.00 10.80 201 ASN B O 1
ATOM 2680 N N . ARG B 2 180 ? 41.565 35.081 -5.278 1.00 9.60 202 ARG B N 1
ATOM 2681 C CA . ARG B 2 180 ? 41.017 35.136 -6.639 1.00 11.03 202 ARG B CA 1
ATOM 2682 C C . ARG B 2 180 ? 39.579 35.598 -6.492 1.00 11.08 202 ARG B C 1
ATOM 2683 O O . ARG B 2 180 ? 38.977 35.424 -5.434 1.00 11.61 202 ARG B O 1
ATOM 2691 N N . ALA B 2 181 ? 39.029 36.199 -7.538 1.00 11.99 203 ALA B N 1
ATOM 2692 C CA . ALA B 2 181 ? 37.667 36.695 -7.489 1.00 11.82 203 ALA B CA 1
ATOM 2693 C C . ALA B 2 181 ? 36.662 35.565 -7.316 1.00 12.12 203 ALA B C 1
ATOM 2694 O O . ALA B 2 181 ? 36.882 34.440 -7.764 1.00 12.44 203 ALA B O 1
ATOM 2696 N N . PRO B 2 182 ? 35.544 35.844 -6.646 1.00 13.19 204 PRO B N 1
ATOM 2697 C CA . PRO B 2 182 ? 34.535 34.797 -6.448 1.00 14.71 204 PRO B CA 1
ATOM 2698 C C . PRO B 2 182 ? 34.056 34.189 -7.780 1.00 15.28 204 PRO B C 1
ATOM 2699 O O . PRO B 2 182 ? 33.878 32.975 -7.889 1.00 14.22 204 PRO B O 1
ATOM 2703 N N . ALA B 2 183 ? 33.838 35.035 -8.785 1.00 15.35 205 ALA B N 1
ATOM 2704 C CA . ALA B 2 183 ? 33.372 34.551 -10.085 1.00 17.01 205 ALA B CA 1
ATOM 2705 C C . ALA B 2 183 ? 34.433 33.709 -10.781 1.00 16.16 205 ALA B C 1
ATOM 2706 O O . ALA B 2 183 ? 34.111 32.765 -11.500 1.00 17.06 205 ALA B O 1
ATOM 2708 N N . ASN B 2 184 ? 35.698 34.068 -10.591 1.00 15.74 206 ASN B N 1
ATOM 2709 C CA . ASN B 2 184 ? 36.779 33.318 -11.211 1.00 16.15 206 ASN B CA 1
ATOM 2710 C C . ASN B 2 184 ? 36.806 31.911 -10.607 1.00 16.79 206 ASN B C 1
ATOM 2711 O O . ASN B 2 184 ? 36.967 30.923 -11.321 1.00 18.11 206 ASN B O 1
ATOM 2716 N N . LEU B 2 185 ? 36.621 31.817 -9.293 1.00 15.57 207 LEU B N 1
ATOM 2717 C CA . LEU B 2 185 ? 36.602 30.514 -8.631 1.00 15.99 207 LEU B CA 1
ATOM 2718 C C . LEU B 2 185 ? 35.367 29.730 -9.061 1.00 15.78 207 LEU B C 1
ATOM 2719 O O . LEU B 2 185 ? 35.444 28.538 -9.332 1.00 13.00 207 LEU B O 1
ATOM 2724 N N . GLU B 2 186 ? 34.228 30.410 -9.107 1.00 17.09 208 GLU B N 1
ATOM 2725 C CA . GLU B 2 186 ? 32.976 29.774 -9.492 1.00 19.46 208 GLU B CA 1
ATOM 2726 C C . GLU B 2 186 ? 33.090 29.090 -10.866 1.00 19.92 208 GLU B C 1
ATOM 2727 O O . GLU B 2 186 ? 32.664 27.947 -11.037 1.00 18.77 208 GLU B O 1
ATOM 2733 N N . VAL B 2 187 ? 33.676 29.781 -11.838 1.00 21.41 209 VAL B N 1
ATOM 2734 C CA . VAL B 2 187 ? 33.818 29.204 -13.174 1.00 22.81 209 VAL B CA 1
ATOM 2735 C C . VAL B 2 187 ? 34.718 27.978 -13.157 1.00 22.80 209 VAL B C 1
ATOM 2736 O O . VAL B 2 187 ? 34.364 26.933 -13.708 1.00 23.73 209 VAL B O 1
ATOM 2740 N N . ALA B 2 188 ? 35.875 28.099 -12.517 1.00 19.88 210 ALA B N 1
ATOM 2741 C CA . ALA B 2 188 ? 36.805 26.982 -12.446 1.00 20.89 210 ALA B CA 1
ATOM 2742 C C . ALA B 2 188 ? 36.180 25.745 -11.787 1.00 21.84 210 ALA B C 1
ATOM 2743 O O . ALA B 2 188 ? 36.386 24.622 -12.255 1.00 21.44 210 ALA B O 1
ATOM 2745 N N . LEU B 2 189 ? 35.394 25.941 -10.728 1.00 20.46 211 LEU B N 1
ATOM 2746 C CA . LEU B 2 189 ? 34.786 24.802 -10.037 1.00 23.24 211 LEU B CA 1
ATOM 2747 C C . LEU B 2 189 ? 33.859 23.970 -10.922 1.00 24.41 211 LEU B C 1
ATOM 2748 O O . LEU B 2 189 ? 33.581 22.809 -10.625 1.00 24.81 211 LEU B O 1
ATOM 2753 N N . ARG B 2 190 ? 33.380 24.555 -12.007 1.00 26.96 212 ARG B N 1
ATOM 2754 C CA . ARG B 2 190 ? 32.496 23.829 -12.910 1.00 30.36 212 ARG B CA 1
ATOM 2755 C C . ARG B 2 190 ? 33.155 22.593 -13.527 1.00 31.79 212 ARG B C 1
ATOM 2756 O O . ARG B 2 190 ? 32.471 21.723 -14.069 1.00 31.03 212 ARG B O 1
ATOM 2764 N N . GLN B 2 191 ? 34.482 22.521 -13.439 1.00 33.50 213 GLN B N 1
ATOM 2765 C CA . GLN B 2 191 ? 35.226 21.380 -13.957 1.00 34.49 213 GLN B CA 1
ATOM 2766 C C . GLN B 2 191 ? 35.013 20.161 -13.049 1.00 34.80 213 GLN B C 1
ATOM 2767 O O . GLN B 2 191 ? 35.430 19.047 -13.374 1.00 34.93 213 GLN B O 1
ATOM 2773 N N . GLU B 2 192 ? 34.380 20.385 -11.900 1.00 33.11 214 GLU B N 1
ATOM 2774 C CA . GLU B 2 192 ? 34.075 19.314 -10.946 1.00 32.07 214 GLU B CA 1
ATOM 2775 C C . GLU B 2 192 ? 32.583 19.463 -10.722 1.00 30.94 214 GLU B C 1
ATOM 2776 O O . GLU B 2 192 ? 32.151 20.017 -9.712 1.00 29.50 214 GLU B O 1
ATOM 2782 N N . PRO B 2 193 ? 31.772 18.964 -11.666 1.00 30.27 215 PRO B N 1
ATOM 2783 C CA . PRO B 2 193 ? 30.313 19.055 -11.574 1.00 28.25 215 PRO B CA 1
ATOM 2784 C C . PRO B 2 193 ? 29.697 18.714 -10.224 1.00 26.11 215 PRO B C 1
ATOM 2785 O O . PRO B 2 193 ? 28.881 19.472 -9.719 1.00 25.91 215 PRO B O 1
ATOM 2789 N N . ALA B 2 194 ? 30.075 17.589 -9.631 1.00 24.20 216 ALA B N 1
ATOM 2790 C CA . ALA B 2 194 ? 29.487 17.217 -8.349 1.00 24.68 216 ALA B CA 1
ATOM 2791 C C . ALA B 2 194 ? 29.809 18.214 -7.230 1.00 23.68 216 ALA B C 1
ATOM 2792 O O . ALA B 2 194 ? 28.981 18.479 -6.359 1.00 23.21 216 ALA B O 1
ATOM 2794 N N . VAL B 2 195 ? 31.010 18.767 -7.256 1.00 22.57 217 VAL B N 1
ATOM 2795 C CA . VAL B 2 195 ? 31.408 19.727 -6.239 1.00 20.95 217 VAL B CA 1
ATOM 2796 C C . VAL B 2 195 ? 30.653 21.028 -6.462 1.00 20.29 217 VAL B C 1
ATOM 2797 O O . VAL B 2 195 ? 30.039 21.588 -5.540 1.00 19.39 217 VAL B O 1
ATOM 2801 N N . SER B 2 196 ? 30.708 21.489 -7.704 1.00 19.25 218 SER B N 1
ATOM 2802 C CA . SER B 2 196 ? 30.067 22.719 -8.133 1.00 21.14 218 SER B CA 1
ATOM 2803 C C . SER B 2 196 ? 28.572 22.728 -7.821 1.00 22.76 218 SER B C 1
ATOM 2804 O O . SER B 2 196 ? 28.021 23.739 -7.382 1.00 23.24 218 SER B O 1
ATOM 2807 N N . GLU B 2 197 ? 27.912 21.599 -8.031 1.00 22.16 219 GLU B N 1
ATOM 2808 C CA . GLU B 2 197 ? 26.479 21.529 -7.783 1.00 23.26 219 GLU B CA 1
ATOM 2809 C C . GLU B 2 197 ? 26.121 21.359 -6.305 1.00 20.92 219 GLU B C 1
ATOM 2810 O O . GLU B 2 197 ? 24.992 21.605 -5.897 1.00 21.14 219 GLU B O 1
ATOM 2816 N N . ASN B 2 198 ? 27.084 20.956 -5.492 1.00 19.38 220 ASN B N 1
ATOM 2817 C CA . ASN B 2 198 ? 26.798 20.777 -4.073 1.00 17.50 220 ASN B CA 1
ATOM 2818 C C . ASN B 2 198 ? 27.347 21.900 -3.203 1.00 15.43 220 ASN B C 1
ATOM 2819 O O . ASN B 2 198 ? 27.339 21.797 -1.980 1.00 13.57 220 ASN B O 1
ATOM 2824 N N . THR B 2 199 ? 27.817 22.975 -3.827 1.00 13.43 221 THR B N 1
ATOM 2825 C CA . THR B 2 199 ? 28.368 24.097 -3.062 1.00 14.03 221 THR B CA 1
ATOM 2826 C C . THR B 2 199 ? 27.866 25.439 -3.543 1.00 14.85 221 THR B C 1
ATOM 2827 O O . THR B 2 199 ? 27.332 25.562 -4.643 1.00 14.59 221 THR B O 1
ATOM 2831 N N . ILE B 2 200 ? 28.056 26.456 -2.712 1.00 15.24 222 ILE B N 1
ATOM 2832 C CA . ILE B 2 200 ? 27.644 27.790 -3.085 1.00 15.71 222 ILE B CA 1
ATOM 2833 C C . ILE B 2 200 ? 28.670 28.767 -2.521 1.00 14.97 222 ILE B C 1
ATOM 2834 O O . ILE B 2 200 ? 29.043 28.678 -1.352 1.00 12.66 222 ILE B O 1
ATOM 2839 N N . ILE B 2 201 ? 29.146 29.667 -3.379 1.00 15.01 223 ILE B N 1
ATOM 2840 C CA . ILE B 2 201 ? 30.121 30.675 -2.978 1.00 15.61 223 ILE B CA 1
ATOM 2841 C C . ILE B 2 201 ? 29.353 31.857 -2.384 1.00 15.59 223 ILE B C 1
ATOM 2842 O O . ILE B 2 201 ? 28.428 32.366 -3.014 1.00 14.67 223 ILE B O 1
ATOM 2847 N N . ILE B 2 202 ? 29.726 32.277 -1.175 1.00 13.90 224 ILE B N 1
ATOM 2848 C CA . ILE B 2 202 ? 29.086 33.422 -0.527 1.00 14.77 224 ILE B CA 1
ATOM 2849 C C . ILE B 2 202 ? 30.183 34.466 -0.344 1.00 13.57 224 ILE B C 1
ATOM 2850 O O . ILE B 2 202 ? 31.144 34.243 0.412 1.00 12.85 224 ILE B O 1
ATOM 2855 N N . ALA B 2 203 ? 30.030 35.606 -1.018 1.00 11.90 225 ALA B N 1
ATOM 2856 C CA . ALA B 2 203 ? 31.045 36.661 -0.968 1.00 13.01 225 ALA B CA 1
ATOM 2857 C C . ALA B 2 203 ? 30.522 38.094 -1.030 1.00 12.20 225 ALA B C 1
ATOM 2858 O O . ALA B 2 203 ? 29.457 38.352 -1.569 1.00 11.54 225 ALA B O 1
ATOM 2860 N N . PRO B 2 204 ? 31.277 39.048 -0.471 1.00 12.86 226 PRO B N 1
ATOM 2861 C CA . PRO B 2 204 ? 30.821 40.447 -0.522 1.00 14.02 226 PRO B CA 1
ATOM 2862 C C . PRO B 2 204 ? 30.962 40.905 -1.967 1.00 14.05 226 PRO B C 1
ATOM 2863 O O . PRO B 2 204 ? 31.580 40.219 -2.772 1.00 12.81 226 PRO B O 1
ATOM 2867 N N . THR B 2 205 ? 30.386 42.058 -2.292 1.00 14.74 227 THR B N 1
ATOM 2868 C CA . THR B 2 205 ? 30.541 42.646 -3.621 1.00 15.76 227 THR B CA 1
ATOM 2869 C C . THR B 2 205 ? 31.411 43.890 -3.404 1.00 15.94 227 THR B C 1
ATOM 2870 O O . THR B 2 205 ? 31.687 44.641 -4.338 1.00 16.66 227 THR B O 1
ATOM 2874 N N . GLU B 2 206 ? 31.800 44.124 -2.151 1.00 13.12 228 GLU B N 1
ATOM 2875 C CA . GLU B 2 206 ? 32.679 45.237 -1.822 1.00 13.03 228 GLU B CA 1
ATOM 2876 C C . GLU B 2 206 ? 34.089 44.665 -1.652 1.00 11.23 228 GLU B C 1
ATOM 2877 O O . GLU B 2 206 ? 34.256 43.524 -1.263 1.00 11.24 228 GLU B O 1
ATOM 2883 N N . PRO B 2 207 ? 35.116 45.469 -1.932 1.00 10.98 229 PRO B N 1
ATOM 2884 C CA . PRO B 2 207 ? 36.513 45.037 -1.804 1.00 10.17 229 PRO B CA 1
ATOM 2885 C C . PRO B 2 207 ? 36.821 44.480 -0.398 1.00 10.17 229 PRO B C 1
ATOM 2886 O O . PRO B 2 207 ? 36.253 44.948 0.596 1.00 8.71 229 PRO B O 1
ATOM 2890 N N . THR B 2 208 ? 37.673 43.457 -0.316 1.00 9.16 230 THR B N 1
ATOM 2891 C CA . THR B 2 208 ? 38.059 42.910 1.001 1.00 8.39 230 THR B CA 1
ATOM 2892 C C . THR B 2 208 ? 39.556 43.113 1.202 1.00 8.43 230 THR B C 1
ATOM 2893 O O . THR B 2 208 ? 40.128 42.641 2.185 1.00 9.16 230 THR B O 1
ATOM 2897 N N . HIS B 2 209 ? 40.184 43.830 0.272 1.00 9.01 231 HIS B N 1
ATOM 2898 C CA . HIS B 2 209 ? 41.631 44.094 0.327 1.00 10.24 231 HIS B CA 1
ATOM 2899 C C . HIS B 2 209 ? 41.860 45.488 -0.242 1.00 10.79 231 HIS B C 1
ATOM 2900 O O . HIS B 2 209 ? 41.083 45.955 -1.073 1.00 11.30 231 HIS B O 1
ATOM 2907 N N . ARG B 2 210 ? 42.924 46.157 0.195 1.00 11.03 232 ARG B N 1
ATOM 2908 C CA . ARG B 2 210 ? 43.152 47.509 -0.248 1.00 10.40 232 ARG B CA 1
ATOM 2909 C C . ARG B 2 210 ? 43.546 47.677 -1.701 1.00 11.62 232 ARG B C 1
ATOM 2910 O O . ARG B 2 210 ? 43.718 48.793 -2.181 1.00 11.05 232 ARG B O 1
ATOM 2918 N N . SER B 2 211 ? 43.660 46.569 -2.414 1.00 10.49 233 SER B N 1
ATOM 2919 C CA . SER B 2 211 ? 43.983 46.623 -3.833 1.00 12.02 233 SER B CA 1
ATOM 2920 C C . SER B 2 211 ? 42.674 46.898 -4.574 1.00 13.30 233 SER B C 1
ATOM 2921 O O . SER B 2 211 ? 42.672 47.228 -5.757 1.00 12.88 233 SER B O 1
ATOM 2924 N N . GLY B 2 212 ? 41.561 46.732 -3.861 1.00 13.12 234 GLY B N 1
ATOM 2925 C CA . GLY B 2 212 ? 40.251 46.910 -4.458 1.00 10.36 234 GLY B CA 1
ATOM 2926 C C . GLY B 2 212 ? 39.649 45.543 -4.788 1.00 11.74 234 GLY B C 1
ATOM 2927 O O . GLY B 2 212 ? 38.455 45.430 -5.092 1.00 11.77 234 GLY B O 1
ATOM 2928 N N . ASN B 2 213 ? 40.465 44.490 -4.718 1.00 11.99 235 ASN B N 1
ATOM 2929 C CA . ASN B 2 213 ? 39.981 43.133 -5.024 1.00 12.72 235 ASN B CA 1
ATOM 2930 C C . ASN B 2 213 ? 39.137 42.454 -3.944 1.00 11.71 235 ASN B C 1
ATOM 2931 O O . ASN B 2 213 ? 39.222 42.789 -2.762 1.00 10.91 235 ASN B O 1
ATOM 2936 N N . ILE B 2 214 ? 38.312 41.498 -4.368 1.00 11.90 236 ILE B N 1
ATOM 2937 C CA . ILE B 2 214 ? 37.489 40.717 -3.448 1.00 11.57 236 ILE B CA 1
ATOM 2938 C C . ILE B 2 214 ? 38.230 39.369 -3.363 1.00 12.42 236 ILE B C 1
ATOM 2939 O O . ILE B 2 214 ? 38.147 38.538 -4.277 1.00 11.76 236 ILE B O 1
ATOM 2944 N N . LEU B 2 215 ? 38.957 39.165 -2.262 1.00 12.03 237 LEU B N 1
ATOM 2945 C CA . LEU B 2 215 ? 39.773 37.961 -2.075 1.00 10.55 237 LEU B CA 1
ATOM 2946 C C . LEU B 2 215 ? 39.363 37.068 -0.900 1.00 10.50 237 LEU B C 1
ATOM 2947 O O . LEU B 2 215 ? 39.754 35.901 -0.839 1.00 11.20 237 LEU B O 1
ATOM 2952 N N . ASP B 2 216 ? 38.576 37.620 0.018 1.00 9.12 238 ASP B N 1
ATOM 2953 C CA . ASP B 2 216 ? 38.170 36.918 1.228 1.00 9.21 238 ASP B CA 1
ATOM 2954 C C . ASP B 2 216 ? 36.682 36.637 1.259 1.00 10.48 238 ASP B C 1
ATOM 2955 O O . ASP B 2 216 ? 35.861 37.557 1.269 1.00 8.25 238 ASP B O 1
ATOM 2960 N N . TYR B 2 217 ? 36.334 35.355 1.277 1.00 10.46 239 TYR B N 1
ATOM 2961 C CA . TYR B 2 217 ? 34.936 34.982 1.297 1.00 10.56 239 TYR B CA 1
ATOM 2962 C C . TYR B 2 217 ? 34.794 33.527 1.707 1.00 10.50 239 TYR B C 1
ATOM 2963 O O . TYR B 2 217 ? 35.695 32.955 2.325 1.00 10.46 239 TYR B O 1
ATOM 2972 N N . ALA B 2 218 ? 33.658 32.933 1.388 1.00 10.00 240 ALA B N 1
ATOM 2973 C CA . ALA B 2 218 ? 33.434 31.550 1.770 1.00 11.32 240 ALA B CA 1
ATOM 2974 C C . ALA B 2 218 ? 32.767 30.708 0.691 1.00 11.47 240 ALA B C 1
ATOM 2975 O O . ALA B 2 218 ? 32.192 31.229 -0.269 1.00 12.84 240 ALA B O 1
ATOM 2977 N N . ILE B 2 219 ? 32.878 29.394 0.847 1.00 12.78 241 ILE B N 1
ATOM 2978 C CA . ILE B 2 219 ? 32.202 28.459 -0.029 1.00 13.28 241 ILE B CA 1
ATOM 2979 C C . ILE B 2 219 ? 31.640 27.415 0.931 1.00 14.16 241 ILE B C 1
ATOM 2980 O O . ILE B 2 219 ? 32.335 26.955 1.851 1.00 12.89 241 ILE B O 1
ATOM 2985 N N . LEU B 2 220 ? 30.380 27.048 0.757 1.00 12.59 242 LEU B N 1
ATOM 2986 C CA . LEU B 2 220 ? 29.819 26.082 1.694 1.00 15.05 242 LEU B CA 1
ATOM 2987 C C . LEU B 2 220 ? 28.939 25.007 1.099 1.00 14.16 242 LEU B C 1
ATOM 2988 O O . LEU B 2 220 ? 28.491 25.110 -0.034 1.00 14.13 242 LEU B O 1
ATOM 2993 N N . HIS B 2 221 ? 28.728 23.958 1.881 1.00 14.95 243 HIS B N 1
ATOM 2994 C CA . HIS B 2 221 ? 27.852 22.870 1.484 1.00 16.84 243 HIS B CA 1
ATOM 2995 C C . HIS B 2 221 ? 26.858 22.739 2.633 1.00 17.20 243 HIS B C 1
ATOM 2996 O O . HIS B 2 221 ? 27.248 22.462 3.770 1.00 16.57 243 HIS B O 1
ATOM 3003 N N . ASP B 2 222 ? 25.582 22.982 2.354 1.00 17.32 244 ASP B N 1
ATOM 3004 C CA . ASP B 2 222 ? 24.561 22.851 3.386 1.00 18.83 244 ASP B CA 1
ATOM 3005 C C . ASP B 2 222 ? 23.879 21.504 3.186 1.00 19.03 244 ASP B C 1
ATOM 3006 O O . ASP B 2 222 ? 23.138 21.324 2.226 1.00 20.30 244 ASP B O 1
ATOM 3011 N N . ALA B 2 223 ? 24.131 20.566 4.088 1.00 19.40 245 ALA B N 1
ATOM 3012 C CA . ALA B 2 223 ? 23.545 19.232 3.983 1.00 20.74 245 ALA B CA 1
ATOM 3013 C C . ALA B 2 223 ? 22.016 19.236 3.925 1.00 22.02 245 ALA B C 1
ATOM 3014 O O . ALA B 2 223 ? 21.414 18.248 3.504 1.00 21.68 245 ALA B O 1
ATOM 3016 N N . HIS B 2 224 ? 21.393 20.333 4.362 1.00 22.80 246 HIS B N 1
ATOM 3017 C CA . HIS B 2 224 ? 19.933 20.443 4.351 1.00 24.01 246 HIS B CA 1
ATOM 3018 C C . HIS B 2 224 ? 19.398 20.765 2.972 1.00 23.91 246 HIS B C 1
ATOM 3019 O O . HIS B 2 224 ? 18.196 20.727 2.748 1.00 24.86 246 HIS B O 1
ATOM 3026 N N . LEU B 2 225 ? 20.279 21.108 2.046 1.00 24.51 247 LEU B N 1
ATOM 3027 C CA . LEU B 2 225 ? 19.816 21.462 0.717 1.00 25.78 247 LEU B CA 1
ATOM 3028 C C . LEU B 2 225 ? 20.270 20.453 -0.329 1.00 27.59 247 LEU B C 1
ATOM 3029 O O . LEU B 2 225 ? 21.374 19.921 -0.258 1.00 27.74 247 LEU B O 1
ATOM 3034 N N . PRO B 2 226 ? 19.412 20.168 -1.314 1.00 29.22 248 PRO B N 1
ATOM 3035 C CA . PRO B 2 226 ? 19.791 19.200 -2.345 1.00 31.27 248 PRO B CA 1
ATOM 3036 C C . PRO B 2 226 ? 20.748 19.778 -3.386 1.00 30.28 248 PRO B C 1
ATOM 3037 O O . PRO B 2 226 ? 20.961 20.995 -3.457 1.00 28.63 248 PRO B O 1
ATOM 3041 N N . ARG B 2 227 ? 21.318 18.889 -4.192 1.00 31.32 249 ARG B N 1
ATOM 3042 C CA . ARG B 2 227 ? 22.222 19.289 -5.254 1.00 32.48 249 ARG B CA 1
ATOM 3043 C C . ARG B 2 227 ? 21.519 20.335 -6.110 1.00 31.75 249 ARG B C 1
ATOM 3044 O O . ARG B 2 227 ? 20.305 20.269 -6.305 1.00 31.57 249 ARG B O 1
ATOM 3052 N N . ARG B 2 228 ? 22.290 21.306 -6.596 1.00 30.36 250 ARG B N 1
ATOM 3053 C CA . ARG B 2 228 ? 21.789 22.372 -7.449 1.00 30.60 250 ARG B CA 1
ATOM 3054 C C . ARG B 2 228 ? 20.861 23.356 -6.741 1.00 28.96 250 ARG B C 1
ATOM 3055 O O . ARG B 2 228 ? 20.386 24.308 -7.354 1.00 28.93 250 ARG B O 1
ATOM 3063 N N . GLU B 2 229 ? 20.622 23.147 -5.450 1.00 27.84 251 GLU B N 1
ATOM 3064 C CA . GLU B 2 229 ? 19.727 24.029 -4.700 1.00 27.10 251 GLU B CA 1
ATOM 3065 C C . GLU B 2 229 ? 20.421 24.794 -3.564 1.00 25.72 251 GLU B C 1
ATOM 3066 O O . GLU B 2 229 ? 19.755 25.404 -2.723 1.00 23.57 251 GLU B O 1
ATOM 3072 N N . GLN B 2 230 ? 21.750 24.770 -3.540 1.00 24.10 252 GLN B N 1
ATOM 3073 C CA . GLN B 2 230 ? 22.503 25.454 -2.483 1.00 22.58 252 GLN B CA 1
ATOM 3074 C C . GLN B 2 230 ? 22.268 26.976 -2.452 1.00 22.49 252 GLN B C 1
ATOM 3075 O O . GLN B 2 230 ? 22.414 27.621 -1.407 1.00 18.65 252 GLN B O 1
ATOM 3081 N N . ALA B 2 231 ? 21.880 27.550 -3.587 1.00 22.75 253 ALA B N 1
ATOM 3082 C CA . ALA B 2 231 ? 21.639 28.986 -3.639 1.00 24.10 253 ALA B CA 1
ATOM 3083 C C . ALA B 2 231 ? 20.451 29.390 -2.753 1.00 25.34 253 ALA B C 1
ATOM 3084 O O . ALA B 2 231 ? 20.160 30.570 -2.603 1.00 25.24 253 ALA B O 1
ATOM 3086 N N . ARG B 2 232 ? 19.764 28.413 -2.166 1.00 25.71 254 ARG B N 1
ATOM 3087 C CA . ARG B 2 232 ? 18.657 28.728 -1.267 1.00 25.93 254 ARG B CA 1
ATOM 3088 C C . ARG B 2 232 ? 19.210 29.116 0.117 1.00 25.42 254 ARG B C 1
ATOM 3089 O O . ARG B 2 232 ? 18.459 29.511 1.006 1.00 24.68 254 ARG B O 1
ATOM 3097 N N . GLU B 2 233 ? 20.524 29.005 0.299 1.00 23.94 255 GLU B N 1
ATOM 3098 C CA . GLU B 2 233 ? 21.138 29.340 1.586 1.00 23.02 255 GLU B CA 1
ATOM 3099 C C . GLU B 2 233 ? 20.824 30.773 2.058 1.00 21.75 255 GLU B C 1
ATOM 3100 O O . GLU B 2 233 ? 20.975 31.729 1.309 1.00 19.97 255 GLU B O 1
ATOM 3106 N N . ARG B 2 234 ? 20.407 30.920 3.309 1.00 19.78 256 ARG B N 1
ATOM 3107 C CA . ARG B 2 234 ? 20.093 32.243 3.830 1.00 21.34 256 ARG B CA 1
ATOM 3108 C C . ARG B 2 234 ? 21.258 32.825 4.628 1.00 20.17 256 ARG B C 1
ATOM 3109 O O . ARG B 2 234 ? 21.077 33.367 5.714 1.00 19.72 256 ARG B O 1
ATOM 3117 N N . ILE B 2 235 ? 22.462 32.684 4.085 1.00 17.94 257 ILE B N 1
ATOM 3118 C CA . ILE B 2 235 ? 23.655 33.222 4.731 1.00 15.26 257 ILE B CA 1
ATOM 3119 C C . ILE B 2 235 ? 24.241 34.265 3.790 1.00 13.60 257 ILE B C 1
ATOM 3120 O O . ILE B 2 235 ? 24.459 33.988 2.620 1.00 12.16 257 ILE B O 1
ATOM 3125 N N . GLY B 2 236 ? 24.461 35.480 4.291 1.00 13.95 258 GLY B N 1
ATOM 3126 C CA . GLY B 2 236 ? 25.019 36.521 3.446 1.00 12.68 258 GLY B CA 1
ATOM 3127 C C . GLY B 2 236 ? 26.406 36.950 3.906 1.00 14.42 258 GLY B C 1
ATOM 3128 O O . GLY B 2 236 ? 26.699 36.936 5.113 1.00 14.58 258 GLY B O 1
ATOM 3129 N N . ALA B 2 237 ? 27.262 37.333 2.958 1.00 12.34 259 ALA B N 1
ATOM 3130 C CA . ALA B 2 237 ? 28.613 37.791 3.292 1.00 13.55 259 ALA B CA 1
ATOM 3131 C C . ALA B 2 237 ? 28.600 39.311 3.368 1.00 14.15 259 ALA B C 1
ATOM 3132 O O . ALA B 2 237 ? 27.859 39.963 2.643 1.00 14.34 259 ALA B O 1
ATOM 3134 N N . SER B 2 238 ? 29.427 39.881 4.235 1.00 12.47 260 SER B N 1
ATOM 3135 C CA . SER B 2 238 ? 29.475 41.331 4.364 1.00 12.61 260 SER B CA 1
ATOM 3136 C C . SER B 2 238 ? 30.784 41.730 5.025 1.00 11.55 260 SER B C 1
ATOM 3137 O O . SER B 2 238 ? 31.307 40.968 5.836 1.00 11.40 260 SER B O 1
ATOM 3140 N N . LEU B 2 239 ? 31.357 42.875 4.654 1.00 9.41 261 LEU B N 1
ATOM 3141 C CA . LEU B 2 239 ? 32.561 43.315 5.363 1.00 9.67 261 LEU B CA 1
ATOM 3142 C C . LEU B 2 239 ? 32.020 43.453 6.792 1.00 9.45 261 LEU B C 1
ATOM 3143 O O . LEU B 2 239 ? 30.912 43.959 6.984 1.00 9.45 261 LEU B O 1
ATOM 3148 N N . MET B 2 240 ? 32.771 42.994 7.791 1.00 11.60 262 MET B N 1
ATOM 3149 C CA . MET B 2 240 ? 32.299 43.058 9.183 1.00 10.64 262 MET B CA 1
ATOM 3150 C C . MET B 2 240 ? 32.581 44.413 9.838 1.00 10.30 262 MET B C 1
ATOM 3151 O O . MET B 2 240 ? 33.166 44.494 10.920 1.00 7.82 262 MET B O 1
ATOM 3156 N N . LEU B 2 241 ? 32.117 45.473 9.194 1.00 10.99 263 LEU B N 1
ATOM 3157 C CA . LEU B 2 241 ? 32.378 46.816 9.676 1.00 12.33 263 LEU B CA 1
ATOM 3158 C C . LEU B 2 241 ? 31.647 47.189 10.945 1.00 12.14 263 LEU B C 1
ATOM 3159 O O . LEU B 2 241 ? 32.055 48.112 11.641 1.00 12.41 263 LEU B O 1
ATOM 3164 N N . ASN B 2 242 ? 30.573 46.472 11.261 1.00 12.94 264 ASN B N 1
ATOM 3165 C CA . ASN B 2 242 ? 29.814 46.765 12.474 1.00 12.64 264 ASN B CA 1
ATOM 3166 C C . ASN B 2 242 ? 30.600 46.435 13.755 1.00 12.19 264 ASN B C 1
ATOM 3167 O O . ASN B 2 242 ? 30.219 46.849 14.851 1.00 10.54 264 ASN B O 1
ATOM 3172 N N . GLN B 2 243 ? 31.710 45.718 13.606 1.00 10.21 265 GLN B N 1
ATOM 3173 C CA . GLN B 2 243 ? 32.522 45.345 14.759 1.00 11.16 265 GLN B CA 1
ATOM 3174 C C . GLN B 2 243 ? 33.712 46.279 15.047 1.00 13.02 265 GLN B C 1
ATOM 3175 O O . GLN B 2 243 ? 34.236 46.287 16.169 1.00 12.89 265 GLN B O 1
ATOM 3181 N N . LEU B 2 244 ? 34.094 47.096 14.065 1.00 10.61 266 LEU B N 1
ATOM 3182 C CA . LEU B 2 244 ? 35.256 47.976 14.204 1.00 11.89 266 LEU B CA 1
ATOM 3183 C C . LEU B 2 244 ? 35.098 49.233 15.070 1.00 10.71 266 LEU B C 1
ATOM 3184 O O . LEU B 2 244 ? 34.070 49.905 15.032 1.00 10.01 266 LEU B O 1
ATOM 3189 N N . ARG B 2 245 ? 36.139 49.526 15.848 1.00 9.54 267 ARG B N 1
ATOM 3190 C CA . ARG B 2 245 ? 36.191 50.709 16.716 1.00 9.44 267 ARG B CA 1
ATOM 3191 C C . ARG B 2 245 ? 37.608 51.279 16.568 1.00 9.57 267 ARG B C 1
ATOM 3192 O O . ARG B 2 245 ? 37.999 52.176 17.298 1.00 6.03 267 ARG B O 1
ATOM 3200 N N . SER B 2 246 ? 38.353 50.742 15.597 1.00 9.16 268 SER B N 1
ATOM 3201 C CA . SER B 2 246 ? 39.746 51.116 15.351 1.00 10.96 268 SER B CA 1
ATOM 3202 C C . SER B 2 246 ? 40.147 50.931 13.896 1.00 11.25 268 SER B C 1
ATOM 3203 O O . SER B 2 246 ? 39.418 50.344 13.103 1.00 11.72 268 SER B O 1
ATOM 3206 N N . GLN B 2 247 ? 41.347 51.405 13.580 1.00 9.75 269 GLN B N 1
ATOM 3207 C CA . GLN B 2 247 ? 41.930 51.200 12.265 1.00 8.65 269 GLN B CA 1
ATOM 3208 C C . GLN B 2 247 ? 42.044 49.668 12.118 1.00 9.03 269 GLN B C 1
ATOM 3209 O O . GLN B 2 247 ? 42.224 48.949 13.122 1.00 7.19 269 GLN B O 1
ATOM 3215 N N . ILE B 2 248 ? 41.902 49.167 10.892 1.00 7.23 270 ILE B N 1
ATOM 3216 C CA . ILE B 2 248 ? 42.067 47.738 10.622 1.00 9.12 270 ILE B CA 1
ATOM 3217 C C . ILE B 2 248 ? 43.559 47.649 10.359 1.00 9.89 270 ILE B C 1
ATOM 3218 O O . ILE B 2 248 ? 44.060 48.288 9.432 1.00 6.60 270 ILE B O 1
ATOM 3223 N N . THR B 2 249 ? 44.268 46.874 11.180 1.00 9.47 271 THR B N 1
ATOM 3224 C CA . THR B 2 249 ? 45.720 46.790 11.075 1.00 9.77 271 THR B CA 1
ATOM 3225 C C . THR B 2 249 ? 46.365 45.870 10.027 1.00 9.95 271 THR B C 1
ATOM 3226 O O . THR B 2 249 ? 47.501 45.415 10.204 1.00 9.74 271 THR B O 1
ATOM 3230 N N . SER B 2 250 ? 45.643 45.594 8.945 1.00 10.18 272 SER B N 1
ATOM 3231 C CA . SER B 2 250 ? 46.201 44.813 7.840 1.00 9.72 272 SER B CA 1
ATOM 3232 C C . SER B 2 250 ? 45.544 45.351 6.563 1.00 10.05 272 SER B C 1
ATOM 3233 O O . SER B 2 250 ? 44.615 46.167 6.625 1.00 8.60 272 SER B O 1
ATOM 3236 N N . ASP B 2 251 ? 46.023 44.925 5.406 1.00 9.25 273 ASP B N 1
ATOM 3237 C CA . ASP B 2 251 ? 45.431 45.407 4.161 1.00 9.99 273 ASP B CA 1
ATOM 3238 C C . ASP B 2 251 ? 44.137 44.665 3.786 1.00 10.06 273 ASP B C 1
ATOM 3239 O O . ASP B 2 251 ? 43.561 44.934 2.741 1.00 9.45 273 ASP B O 1
ATOM 3244 N N . HIS B 2 252 ? 43.699 43.725 4.631 1.00 11.15 274 HIS B N 1
ATOM 3245 C CA . HIS B 2 252 ? 42.472 42.973 4.386 1.00 9.22 274 HIS B CA 1
ATOM 3246 C C . HIS B 2 252 ? 41.396 43.432 5.362 1.00 11.89 274 HIS B C 1
ATOM 3247 O O . HIS B 2 252 ? 41.680 43.773 6.519 1.00 11.81 274 HIS B O 1
ATOM 3254 N N . PHE B 2 253 ? 40.157 43.427 4.894 1.00 10.44 275 PHE B N 1
ATOM 3255 C CA . PHE B 2 253 ? 39.029 43.819 5.730 1.00 10.22 275 PHE B CA 1
ATOM 3256 C C . PHE B 2 253 ? 38.366 42.529 6.220 1.00 9.07 275 PHE B C 1
ATOM 3257 O O . PHE B 2 253 ? 38.229 41.568 5.462 1.00 11.36 275 PHE B O 1
ATOM 3265 N N . PRO B 2 254 ? 37.965 42.481 7.497 1.00 7.99 276 PRO B N 1
ATOM 3266 C CA . PRO B 2 254 ? 37.325 41.260 7.988 1.00 9.59 276 PRO B CA 1
ATOM 3267 C C . PRO B 2 254 ? 35.982 41.095 7.276 1.00 9.03 276 PRO B C 1
ATOM 3268 O O . PRO B 2 254 ? 35.339 42.077 6.905 1.00 9.26 276 PRO B O 1
ATOM 3272 N N . VAL B 2 255 ? 35.576 39.850 7.074 1.00 8.40 277 VAL B N 1
ATOM 3273 C CA . VAL B 2 255 ? 34.323 39.545 6.388 1.00 7.90 277 VAL B CA 1
ATOM 3274 C C . VAL B 2 255 ? 33.497 38.611 7.270 1.00 8.36 277 VAL B C 1
ATOM 3275 O O . VAL B 2 255 ? 34.043 37.665 7.829 1.00 7.02 277 VAL B O 1
ATOM 3279 N N . SER B 2 256 ? 32.199 38.876 7.406 1.00 7.79 278 SER B N 1
ATOM 3280 C CA . SER B 2 256 ? 31.359 38.022 8.236 1.00 9.82 278 SER B CA 1
ATOM 3281 C C . SER B 2 256 ? 30.314 37.308 7.383 1.00 8.94 278 SER B C 1
ATOM 3282 O O . SER B 2 256 ? 30.003 37.742 6.271 1.00 8.35 278 SER B O 1
ATOM 3285 N N . PHE B 2 257 ? 29.791 36.204 7.908 1.00 9.64 279 PHE B N 1
ATOM 3286 C CA . PHE B 2 257 ? 28.797 35.391 7.218 1.00 9.65 279 PHE B CA 1
ATOM 3287 C C . PHE B 2 257 ? 27.742 35.149 8.294 1.00 10.43 279 PHE B C 1
ATOM 3288 O O . PHE B 2 257 ? 27.986 34.434 9.258 1.00 11.28 279 PHE B O 1
ATOM 3296 N N . VAL B 2 258 ? 26.580 35.777 8.116 1.00 11.33 280 VAL B N 1
ATOM 3297 C CA . VAL B 2 258 ? 25.491 35.746 9.091 1.00 12.83 280 VAL B CA 1
ATOM 3298 C C . VAL B 2 258 ? 24.140 35.499 8.413 1.00 14.48 280 VAL B C 1
ATOM 3299 O O . VAL B 2 258 ? 23.919 35.945 7.289 1.00 12.75 280 VAL B O 1
ATOM 3303 N N . ARG B 2 259 ? 23.241 34.801 9.107 1.00 14.91 281 ARG B N 1
ATOM 3304 C CA . ARG B 2 259 ? 21.905 34.508 8.580 1.00 17.11 281 ARG B CA 1
ATOM 3305 C C . ARG B 2 259 ? 21.169 35.799 8.198 1.00 17.68 281 ARG B C 1
ATOM 3306 O O . ARG B 2 259 ? 21.230 36.787 8.935 1.00 17.42 281 ARG B O 1
ATOM 3314 N N . ASP B 2 260 ? 20.480 35.801 7.059 1.00 17.86 282 ASP B N 1
ATOM 3315 C CA . ASP B 2 260 ? 19.735 36.989 6.650 1.00 19.59 282 ASP B CA 1
ATOM 3316 C C . ASP B 2 260 ? 18.678 37.267 7.720 1.00 21.26 282 ASP B C 1
ATOM 3317 O O . ASP B 2 260 ? 18.089 36.341 8.278 1.00 20.30 282 ASP B O 1
ATOM 3322 N N . ARG B 2 261 ? 18.444 38.534 8.026 1.00 23.44 283 ARG B N 1
ATOM 3323 C CA . ARG B 2 261 ? 17.416 38.834 9.006 1.00 28.17 283 ARG B CA 1
ATOM 3324 C C . ARG B 2 261 ? 16.095 39.059 8.271 1.00 30.19 283 ARG B C 1
ATOM 3325 O O . ARG B 2 261 ? 16.100 38.966 7.022 1.00 30.74 283 ARG B O 1
ATOM 3334 N N . ASP C 3 5 ? 61.902 37.895 5.708 1.00 38.26 25 ASP C N 1
ATOM 3335 C CA . ASP C 3 5 ? 62.683 36.779 6.320 1.00 37.19 25 ASP C CA 1
ATOM 3336 C C . ASP C 3 5 ? 62.525 35.472 5.546 1.00 33.56 25 ASP C C 1
ATOM 3337 O O . ASP C 3 5 ? 61.828 35.425 4.529 1.00 33.07 25 ASP C O 1
ATOM 3342 N N . PRO C 3 6 ? 63.157 34.387 6.025 1.00 30.47 26 PRO C N 1
ATOM 3343 C CA . PRO C 3 6 ? 63.059 33.108 5.324 1.00 27.21 26 PRO C CA 1
ATOM 3344 C C . PRO C 3 6 ? 61.770 32.348 5.593 1.00 24.10 26 PRO C C 1
ATOM 3345 O O . PRO C 3 6 ? 61.801 31.236 6.119 1.00 23.83 26 PRO C O 1
ATOM 3349 N N . THR C 3 7 ? 60.638 32.933 5.218 1.00 19.75 27 THR C N 1
ATOM 3350 C CA . THR C 3 7 ? 59.368 32.264 5.441 1.00 16.22 27 THR C CA 1
ATOM 3351 C C . THR C 3 7 ? 59.257 30.987 4.614 1.00 16.27 27 THR C C 1
ATOM 3352 O O . THR C 3 7 ? 59.811 30.887 3.520 1.00 14.82 27 THR C O 1
ATOM 3356 N N . THR C 3 8 ? 58.517 30.023 5.147 1.00 14.73 28 THR C N 1
ATOM 3357 C CA . THR C 3 8 ? 58.282 28.739 4.494 1.00 16.06 28 THR C CA 1
ATOM 3358 C C . THR C 3 8 ? 57.388 28.956 3.276 1.00 15.67 28 THR C C 1
ATOM 3359 O O . THR C 3 8 ? 57.344 28.134 2.379 1.00 15.65 28 THR C O 1
ATOM 3363 N N . TYR C 3 9 ? 56.704 30.092 3.231 1.00 15.56 29 TYR C N 1
ATOM 3364 C CA . TYR C 3 9 ? 55.788 30.380 2.129 1.00 16.03 29 TYR C CA 1
ATOM 3365 C C . TYR C 3 9 ? 56.113 31.677 1.419 1.00 16.98 29 TYR C C 1
ATOM 3366 O O . TYR C 3 9 ? 55.456 32.702 1.631 1.00 17.07 29 TYR C O 1
ATOM 3375 N N . PRO C 3 10 ? 57.117 31.646 0.533 1.00 17.58 30 PRO C N 1
ATOM 3376 C CA . PRO C 3 10 ? 57.525 32.846 -0.201 1.00 18.39 30 PRO C CA 1
ATOM 3377 C C . PRO C 3 10 ? 56.508 33.497 -1.138 1.00 18.16 30 PRO C C 1
ATOM 3378 O O . PRO C 3 10 ? 56.780 34.569 -1.673 1.00 18.72 30 PRO C O 1
ATOM 3382 N N . ASP C 3 11 ? 55.357 32.871 -1.361 1.00 17.36 31 ASP C N 1
ATOM 3383 C CA . ASP C 3 11 ? 54.363 33.508 -2.215 1.00 16.75 31 ASP C CA 1
ATOM 3384 C C . ASP C 3 11 ? 53.697 34.625 -1.418 1.00 15.09 31 ASP C C 1
ATOM 3385 O O . ASP C 3 11 ? 53.037 35.490 -1.984 1.00 16.07 31 ASP C O 1
ATOM 3390 N N . VAL C 3 12 ? 53.891 34.618 -0.105 1.00 14.45 32 VAL C N 1
ATOM 3391 C CA . VAL C 3 12 ? 53.277 35.625 0.759 1.00 14.89 32 VAL C CA 1
ATOM 3392 C C . VAL C 3 12 ? 54.244 36.745 1.101 1.00 16.45 32 VAL C C 1
ATOM 3393 O O . VAL C 3 12 ? 55.214 36.544 1.839 1.00 16.78 32 VAL C O 1
ATOM 3397 N N . GLU C 3 13 ? 53.983 37.933 0.575 1.00 16.90 33 GLU C N 1
ATOM 3398 C CA . GLU C 3 13 ? 54.854 39.057 0.872 1.00 17.58 33 GLU C CA 1
ATOM 3399 C C . GLU C 3 13 ? 54.782 39.487 2.338 1.00 16.31 33 GLU C C 1
ATOM 3400 O O . GLU C 3 13 ? 53.801 39.235 3.031 1.00 14.74 33 GLU C O 1
ATOM 3406 N N . LEU C 3 14 ? 55.846 40.133 2.795 1.00 15.45 34 LEU C N 1
ATOM 3407 C CA . LEU C 3 14 ? 55.933 40.657 4.154 1.00 15.68 34 LEU C CA 1
ATOM 3408 C C . LEU C 3 14 ? 55.226 42.021 4.116 1.00 14.86 34 LEU C C 1
ATOM 3409 O O . LEU C 3 14 ? 55.523 42.842 3.239 1.00 14.07 34 LEU C O 1
ATOM 3414 N N . SER C 3 15 ? 54.299 42.251 5.044 1.00 12.16 35 SER C N 1
ATOM 3415 C CA . SER C 3 15 ? 53.561 43.517 5.116 1.00 13.14 35 SER C CA 1
ATOM 3416 C C . SER C 3 15 ? 54.209 44.479 6.104 1.00 13.86 35 SER C C 1
ATOM 3417 O O . SER C 3 15 ? 54.601 44.081 7.201 1.00 14.50 35 SER C O 1
ATOM 3420 N N . PRO C 3 16 ? 54.315 45.766 5.739 1.00 13.97 36 PR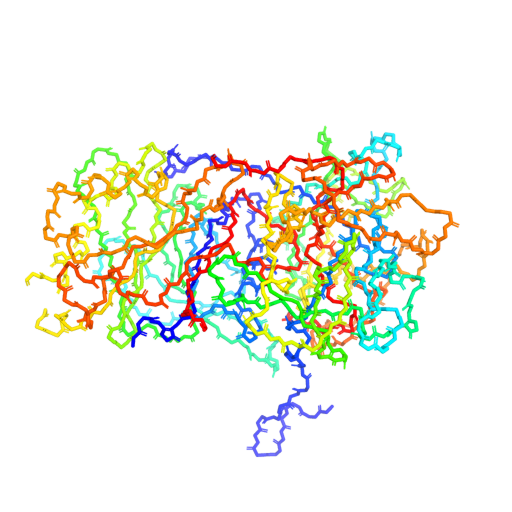O C N 1
ATOM 3421 C CA . PRO C 3 16 ? 54.923 46.746 6.653 1.00 14.23 36 PRO C CA 1
ATOM 3422 C C . PRO C 3 16 ? 53.959 47.097 7.803 1.00 13.26 36 PRO C C 1
ATOM 3423 O O . PRO C 3 16 ? 52.805 46.677 7.807 1.00 12.35 36 PRO C O 1
ATOM 3427 N N . PRO C 3 17 ? 54.422 47.870 8.792 1.00 12.72 37 PRO C N 1
ATOM 3428 C CA . PRO C 3 17 ? 53.553 48.239 9.920 1.00 12.26 37 PRO C CA 1
ATOM 3429 C C . PRO C 3 17 ? 52.319 49.057 9.498 1.00 11.73 37 PRO C C 1
ATOM 3430 O O . PRO C 3 17 ? 52.368 49.834 8.542 1.00 9.39 37 PRO C O 1
ATOM 3434 N N . PRO C 3 18 ? 51.196 48.886 10.212 1.00 11.22 38 PRO C N 1
ATOM 3435 C CA . PRO C 3 18 ? 49.974 49.622 9.892 1.00 11.84 38 PRO C CA 1
ATOM 3436 C C . PRO C 3 18 ? 50.108 51.112 10.216 1.00 12.86 38 PRO C C 1
ATOM 3437 O O . PRO C 3 18 ? 50.806 51.496 11.163 1.00 13.28 38 PRO C O 1
ATOM 3441 N N . ARG C 3 19 ? 49.433 51.936 9.423 1.00 10.29 39 ARG C N 1
ATOM 3442 C CA . ARG C 3 19 ? 49.440 53.380 9.591 1.00 10.06 39 ARG C CA 1
ATOM 3443 C C . ARG C 3 19 ? 48.210 53.776 10.420 1.00 9.97 39 ARG C C 1
ATOM 3444 O O . ARG C 3 19 ? 47.126 53.257 10.188 1.00 9.51 39 ARG C O 1
ATOM 3452 N N . ILE C 3 20 ? 48.374 54.688 11.377 1.00 7.99 40 ILE C N 1
ATOM 3453 C CA . ILE C 3 20 ? 47.250 55.124 12.204 1.00 9.45 40 ILE C CA 1
ATOM 3454 C C . ILE C 3 20 ? 47.385 56.597 12.576 1.00 11.01 40 ILE C C 1
ATOM 3455 O O . ILE C 3 20 ? 48.421 57.234 12.315 1.00 10.77 40 ILE C O 1
ATOM 3460 N N . SER C 3 21 ? 46.321 57.133 13.167 1.00 8.69 41 SER C N 1
ATOM 3461 C CA . SER C 3 21 ? 46.368 58.459 13.749 1.00 9.61 41 SER C CA 1
ATOM 3462 C C . SER C 3 21 ? 45.920 58.098 15.172 1.00 11.60 41 SER C C 1
ATOM 3463 O O . SER C 3 21 ? 45.065 57.231 15.353 1.00 11.47 41 SER C O 1
ATOM 3466 N N . LEU C 3 22 ? 46.536 58.722 16.166 1.00 11.75 42 LEU C N 1
ATOM 3467 C CA . LEU C 3 22 ? 46.223 58.463 17.564 1.00 11.89 42 LEU C CA 1
ATOM 3468 C C . LEU C 3 22 ? 45.464 59.670 18.083 1.00 10.44 42 LEU C C 1
ATOM 3469 O O . LEU C 3 22 ? 46.010 60.768 18.113 1.00 10.55 42 LEU C O 1
ATOM 3474 N N . ARG C 3 23 ? 44.214 59.464 18.496 1.00 7.62 43 ARG C N 1
ATOM 3475 C CA . ARG C 3 23 ? 43.380 60.555 18.973 1.00 9.72 43 ARG C CA 1
ATOM 3476 C C . ARG C 3 23 ? 42.833 60.369 20.388 1.00 10.03 43 ARG C C 1
ATOM 3477 O O . ARG C 3 23 ? 42.418 59.283 20.768 1.00 10.61 43 ARG C O 1
ATOM 3485 N N . SER C 3 24 ? 42.816 61.447 21.152 1.00 9.64 44 SER C N 1
ATOM 3486 C CA . SER C 3 24 ? 42.233 61.408 22.490 1.00 9.40 44 SER C CA 1
ATOM 3487 C C . SER C 3 24 ? 40.731 61.332 22.240 1.00 9.69 44 SER C C 1
ATOM 3488 O O . SER C 3 24 ? 40.216 62.068 21.398 1.00 8.56 44 SER C O 1
ATOM 3491 N N . LEU C 3 25 ? 40.018 60.471 22.952 1.00 9.20 45 LEU C N 1
ATOM 3492 C CA . LEU C 3 25 ? 38.582 60.406 22.729 1.00 8.98 45 LEU C CA 1
ATOM 3493 C C . LEU C 3 25 ? 37.876 61.579 23.383 1.00 10.02 45 LEU C C 1
ATOM 3494 O O . LEU C 3 25 ? 36.698 61.828 23.127 1.00 8.53 45 LEU C O 1
ATOM 3499 N N . LEU C 3 26 ? 38.602 62.318 24.213 1.00 8.82 46 LEU C N 1
ATOM 3500 C CA . LEU C 3 26 ? 38.007 63.475 24.855 1.00 10.27 46 LEU C CA 1
ATOM 3501 C C . LEU C 3 26 ? 38.145 64.702 23.949 1.00 9.32 46 LEU C C 1
ATOM 3502 O O . LEU C 3 26 ? 37.178 65.407 23.723 1.00 9.83 46 LEU C O 1
ATOM 3507 N N . THR C 3 27 ? 39.347 64.962 23.439 1.00 9.74 47 THR C N 1
ATOM 3508 C CA . THR C 3 27 ? 39.557 66.123 22.565 1.00 10.33 47 THR C CA 1
ATOM 3509 C C . THR C 3 27 ? 39.393 65.818 21.071 1.00 10.75 47 THR C C 1
ATOM 3510 O O . THR C 3 27 ? 39.173 66.734 20.273 1.00 11.20 47 THR C O 1
ATOM 3514 N N . ALA C 3 28 ? 39.526 64.545 20.703 1.00 9.37 48 ALA C N 1
ATOM 3515 C CA . ALA C 3 28 ? 39.445 64.114 19.299 1.00 12.64 48 ALA C CA 1
ATOM 3516 C C . ALA C 3 28 ? 40.630 64.636 18.480 1.00 12.30 48 ALA C C 1
ATOM 3517 O O . ALA C 3 28 ? 40.671 64.463 17.263 1.00 13.52 48 ALA C O 1
ATOM 3519 N N . GLN C 3 29 ? 41.591 65.288 19.131 1.00 13.37 49 GLN C N 1
ATOM 3520 C CA . GLN C 3 29 ? 42.751 65.808 18.399 1.00 12.77 49 GLN C CA 1
ATOM 3521 C C . GLN C 3 29 ? 43.805 64.723 18.171 1.00 12.59 49 GLN C C 1
ATOM 3522 O O . GLN C 3 29 ? 44.116 63.950 19.068 1.00 12.01 49 GLN C O 1
ATOM 3528 N N . PRO C 3 30 ? 44.356 64.636 16.957 1.00 12.64 50 PRO C N 1
ATOM 3529 C CA . PRO C 3 30 ? 45.374 63.599 16.765 1.00 12.47 50 PRO C CA 1
ATOM 3530 C C . PRO C 3 30 ? 46.706 64.054 17.385 1.00 13.92 50 PRO C C 1
ATOM 3531 O O . PRO C 3 30 ? 47.025 65.252 17.379 1.00 12.64 50 PRO C O 1
ATOM 3535 N N . VAL C 3 31 ? 47.455 63.110 17.950 1.00 12.31 51 VAL C N 1
ATOM 3536 C CA . VAL C 3 31 ? 48.756 63.421 18.534 1.00 13.43 51 VAL C CA 1
ATOM 3537 C C . VAL C 3 31 ? 49.627 63.657 17.308 1.00 15.62 51 VAL C C 1
ATOM 3538 O O . VAL C 3 31 ? 49.600 62.860 16.364 1.00 14.31 51 VAL C O 1
ATOM 3542 N N . LYS C 3 32 ? 50.369 64.759 17.296 1.00 14.85 52 LYS C N 1
ATOM 3543 C CA . LYS C 3 32 ? 51.199 65.088 16.141 1.00 16.93 52 LYS C CA 1
ATOM 3544 C C . LYS C 3 32 ? 52.694 64.928 16.368 1.00 17.42 52 LYS C C 1
ATOM 3545 O O . LYS C 3 32 ? 53.164 64.906 17.507 1.00 15.86 52 LYS C O 1
ATOM 3551 N N . ASN C 3 33 ? 53.439 64.786 15.272 1.00 18.64 53 ASN C N 1
ATOM 3552 C CA . ASN C 3 33 ? 54.884 64.697 15.376 1.00 18.99 53 ASN C CA 1
ATOM 3553 C C . ASN C 3 33 ? 55.415 65.991 14.765 1.00 20.47 53 ASN C C 1
ATOM 3554 O O . ASN C 3 33 ? 54.704 66.692 14.054 1.00 19.32 53 ASN C O 1
ATOM 3559 N N . ASP C 3 34 ? 56.665 66.301 15.058 1.00 22.84 54 ASP C N 1
ATOM 3560 C CA . ASP C 3 34 ? 57.305 67.523 14.590 1.00 26.21 54 ASP C CA 1
ATOM 3561 C C . ASP C 3 34 ? 58.159 67.312 13.345 1.00 25.29 54 ASP C C 1
ATOM 3562 O O . ASP C 3 34 ? 58.815 68.235 12.871 1.00 25.51 54 ASP C O 1
ATOM 3567 N N . HIS C 3 35 ? 58.145 66.099 12.811 1.00 24.38 55 HIS C N 1
ATOM 3568 C CA . HIS C 3 35 ? 58.953 65.795 11.644 1.00 24.39 55 HIS C CA 1
ATOM 3569 C C . HIS C 3 35 ? 58.387 66.399 10.367 1.00 24.77 55 HIS C C 1
ATOM 3570 O O . HIS C 3 35 ? 59.106 66.587 9.384 1.00 24.49 55 HIS C O 1
ATOM 3577 N N . TYR C 3 36 ? 57.096 66.696 10.368 1.00 23.16 56 TYR C N 1
ATOM 3578 C CA . TYR C 3 36 ? 56.483 67.287 9.194 1.00 23.78 56 TYR C CA 1
ATOM 3579 C C . TYR C 3 36 ? 55.854 68.610 9.586 1.00 25.47 56 TYR C C 1
ATOM 3580 O O . TYR C 3 36 ? 55.578 68.846 10.756 1.00 25.84 56 TYR C O 1
ATOM 3589 N N . ASP C 3 37 ? 55.645 69.481 8.606 1.00 30.19 57 ASP C N 1
ATOM 3590 C CA . ASP C 3 37 ? 54.999 70.767 8.860 1.00 33.63 57 ASP C CA 1
ATOM 3591 C C . ASP C 3 37 ? 53.656 70.475 9.539 1.00 34.75 57 ASP C C 1
ATOM 3592 O O . ASP C 3 37 ? 52.953 69.537 9.152 1.00 34.48 57 ASP C O 1
ATOM 3597 N N . SER C 3 38 ? 53.301 71.272 10.543 1.00 35.56 58 SER C N 1
ATOM 3598 C CA . SER C 3 38 ? 52.047 71.086 11.267 1.00 36.89 58 SER C CA 1
ATOM 3599 C C . SER C 3 38 ? 50.828 71.082 10.355 1.00 37.26 58 SER C C 1
ATOM 3600 O O . SER C 3 38 ? 49.779 70.568 10.726 1.00 37.18 58 SER C O 1
ATOM 3603 N N . HIS C 3 39 ? 50.951 71.662 9.166 1.00 38.45 59 HIS C N 1
ATOM 3604 C CA . HIS C 3 39 ? 49.813 71.706 8.255 1.00 38.92 59 HIS C CA 1
ATOM 3605 C C . HIS C 3 39 ? 49.880 70.617 7.187 1.00 37.42 59 HIS C C 1
ATOM 3606 O O . HIS C 3 39 ? 49.038 70.560 6.299 1.00 37.68 59 HIS C O 1
ATOM 3613 N N . ASN C 3 40 ? 50.883 69.748 7.283 1.00 36.73 60 ASN C N 1
ATOM 3614 C CA . ASN C 3 40 ? 51.033 68.627 6.345 1.00 34.86 60 ASN C CA 1
ATOM 3615 C C . ASN C 3 40 ? 50.356 67.454 7.057 1.00 32.35 60 ASN C C 1
ATOM 3616 O O . ASN C 3 40 ? 50.587 67.242 8.247 1.00 32.01 60 ASN C O 1
ATOM 3621 N N . TYR C 3 41 ? 49.529 66.684 6.353 1.00 27.73 61 TYR C N 1
ATOM 3622 C CA . TYR C 3 41 ? 48.836 65.607 7.038 1.00 22.42 61 TYR C CA 1
ATOM 3623 C C . TYR C 3 41 ? 49.730 64.520 7.649 1.00 18.87 61 TYR C C 1
ATOM 3624 O O . TYR C 3 41 ? 49.356 63.903 8.659 1.00 16.41 61 TYR C O 1
ATOM 3633 N N . LEU C 3 42 ? 50.913 64.301 7.086 1.00 15.10 62 LEU C N 1
ATOM 3634 C CA . LEU C 3 42 ? 51.801 63.285 7.649 1.00 16.01 62 LEU C CA 1
ATOM 3635 C C . LEU C 3 42 ? 52.205 63.598 9.093 1.00 14.23 62 LEU C C 1
ATOM 3636 O O . LEU C 3 42 ? 52.729 62.734 9.795 1.00 12.19 62 LEU C O 1
ATOM 3641 N N . SER C 3 43 ? 51.963 64.830 9.535 1.00 14.12 63 SER C N 1
ATOM 3642 C CA . SER C 3 43 ? 52.286 65.198 10.901 1.00 14.77 63 SER C CA 1
ATOM 3643 C C . SER C 3 43 ? 51.314 64.533 11.878 1.00 14.37 63 SER C C 1
ATOM 3644 O O . SER C 3 43 ? 51.536 64.565 13.090 1.00 14.59 63 SER C O 1
ATOM 3647 N N . THR C 3 44 ? 50.237 63.942 11.354 1.00 12.28 64 THR C N 1
ATOM 3648 C CA . THR C 3 44 ? 49.249 63.273 12.206 1.00 10.68 64 THR C CA 1
ATOM 3649 C C . THR C 3 44 ? 49.325 61.752 12.095 1.00 11.03 64 THR C C 1
ATOM 3650 O O . THR C 3 44 ? 48.547 61.036 12.747 1.00 9.55 64 THR C O 1
ATOM 3654 N N . HIS C 3 45 ? 50.264 61.264 11.279 1.00 9.82 65 HIS C N 1
ATOM 3655 C CA . HIS C 3 45 ? 50.443 59.824 11.061 1.00 9.81 65 HIS C CA 1
ATOM 3656 C C . HIS C 3 45 ? 51.553 59.197 11.896 1.00 11.05 65 HIS C C 1
ATOM 3657 O O . HIS C 3 45 ? 52.582 59.828 12.161 1.00 9.57 65 HIS C O 1
ATOM 3664 N N . TRP C 3 46 ? 51.328 57.941 12.274 1.00 10.48 66 TRP C N 1
ATOM 3665 C CA . TRP C 3 46 ? 52.281 57.133 13.026 1.00 11.45 66 TRP C CA 1
ATOM 3666 C C . TRP C 3 46 ? 52.188 55.718 12.501 1.00 11.96 66 TRP C C 1
ATOM 3667 O O . TRP C 3 46 ? 51.126 55.289 12.021 1.00 14.33 66 TRP C O 1
ATOM 3678 N N . GLU C 3 47 ? 53.302 55.002 12.588 1.00 11.52 67 GLU C N 1
ATOM 3679 C CA . GLU C 3 47 ? 53.349 53.601 12.210 1.00 12.57 67 GLU C CA 1
ATOM 3680 C C . GLU C 3 47 ? 53.315 52.881 13.548 1.00 13.31 67 GLU C C 1
ATOM 3681 O O . GLU C 3 47 ? 54.065 53.227 14.472 1.00 11.19 67 GLU C O 1
ATOM 3687 N N . LEU C 3 48 ? 52.442 51.887 13.662 1.00 12.46 68 LEU C N 1
ATOM 3688 C CA . LEU C 3 48 ? 52.323 51.164 14.908 1.00 13.14 68 LEU C CA 1
ATOM 3689 C C . LEU C 3 48 ? 53.230 49.950 14.861 1.00 12.77 68 LEU C C 1
ATOM 3690 O O . LEU C 3 48 ? 53.017 49.071 14.050 1.00 12.82 68 LEU C O 1
ATOM 3695 N N . ILE C 3 49 ? 54.243 49.896 15.722 1.00 13.09 69 ILE C N 1
ATOM 3696 C CA . ILE C 3 49 ? 55.138 48.745 15.718 1.00 13.81 69 ILE C CA 1
ATOM 3697 C C . ILE C 3 49 ? 55.198 48.104 17.103 1.00 13.70 69 ILE C C 1
ATOM 3698 O O . ILE C 3 49 ? 55.178 48.797 18.116 1.00 12.52 69 ILE C O 1
ATOM 3703 N N . ASP C 3 50 ? 55.257 46.779 17.154 1.00 12.34 70 ASP C N 1
ATOM 3704 C CA . ASP C 3 50 ? 55.296 46.094 18.442 1.00 14.32 70 ASP C CA 1
ATOM 3705 C C . ASP C 3 50 ? 56.702 46.034 19.005 1.00 14.88 70 ASP C C 1
ATOM 3706 O O . ASP C 3 50 ? 57.644 45.740 18.280 1.00 14.37 70 ASP C O 1
ATOM 3711 N N . TYR C 3 51 ? 56.837 46.300 20.300 1.00 13.11 71 TYR C N 1
ATOM 3712 C CA . TYR C 3 51 ? 58.139 46.238 20.944 1.00 15.29 71 TYR C CA 1
ATOM 3713 C C . TYR C 3 51 ? 58.408 44.796 21.383 1.00 16.79 71 TYR C C 1
ATOM 3714 O O . TYR C 3 51 ? 57.591 44.185 22.073 1.00 17.37 71 TYR C O 1
ATOM 3723 N N . LYS C 3 52 ? 59.560 44.261 20.991 1.00 17.04 72 LYS C N 1
ATOM 3724 C CA . LYS C 3 52 ? 59.897 42.877 21.292 1.00 19.25 72 LYS C CA 1
ATOM 3725 C C . LYS C 3 52 ? 60.820 42.635 22.484 1.00 20.11 72 LYS C C 1
ATOM 3726 O O . LYS C 3 52 ? 61.040 41.484 22.864 1.00 20.60 72 LYS C O 1
ATOM 3732 N N . GLY C 3 53 ? 61.348 43.702 23.075 1.00 20.92 73 GLY C N 1
ATOM 3733 C CA . GLY C 3 53 ? 62.238 43.545 24.217 1.00 20.63 73 GLY C CA 1
ATOM 3734 C C . GLY C 3 53 ? 61.503 43.058 25.449 1.00 20.87 73 GLY C C 1
ATOM 3735 O O . GLY C 3 53 ? 60.299 43.271 25.583 1.00 19.15 73 GLY C O 1
ATOM 3736 N N . LYS C 3 54 ? 62.228 42.433 26.373 1.00 21.81 74 LYS C N 1
ATOM 3737 C CA . LYS C 3 54 ? 61.600 41.891 27.574 1.00 22.86 74 LYS C CA 1
ATOM 3738 C C . LYS C 3 54 ? 61.926 42.609 28.882 1.00 22.88 74 LYS C C 1
ATOM 3739 O O . LYS C 3 54 ? 61.634 42.094 29.958 1.00 22.35 74 LYS C O 1
ATOM 3745 N N . GLU C 3 55 ? 62.492 43.805 28.809 1.00 22.46 75 GLU C N 1
ATOM 3746 C CA . GLU C 3 55 ? 62.857 44.499 30.034 1.00 23.06 75 GLU C CA 1
ATOM 3747 C C . GLU C 3 55 ? 61.737 45.201 30.785 1.00 22.22 75 GLU C C 1
ATOM 3748 O O . GLU C 3 55 ? 61.960 45.696 31.888 1.00 22.00 75 GLU C O 1
ATOM 3754 N N . TYR C 3 56 ? 60.534 45.238 30.216 1.00 20.57 76 TYR C N 1
ATOM 3755 C CA . TYR C 3 56 ? 59.419 45.929 30.863 1.00 18.54 76 TYR C CA 1
ATOM 3756 C C . TYR C 3 56 ? 58.269 44.992 31.225 1.00 18.97 76 TYR C C 1
ATOM 3757 O O . TYR C 3 56 ? 57.112 45.423 31.306 1.00 18.57 76 TYR C O 1
ATOM 3766 N N . GLU C 3 57 ? 58.561 43.722 31.461 1.00 17.33 77 GLU C N 1
ATOM 3767 C CA . GLU C 3 57 ? 57.477 42.804 31.773 1.00 18.84 77 GLU C CA 1
ATOM 3768 C C . GLU C 3 57 ? 56.827 42.977 33.142 1.00 18.57 77 GLU C C 1
ATOM 3769 O O . GLU C 3 57 ? 55.650 42.668 33.300 1.00 17.83 77 GLU C O 1
ATOM 3775 N N . LYS C 3 58 ? 57.560 43.496 34.120 1.00 18.12 78 LYS C N 1
ATOM 3776 C CA . LYS C 3 58 ? 56.979 43.620 35.450 1.00 19.48 78 LYS C CA 1
ATOM 3777 C C . LYS C 3 58 ? 55.733 44.498 35.538 1.00 18.60 78 LYS C C 1
ATOM 3778 O O . LYS C 3 58 ? 54.803 44.168 36.263 1.00 18.24 78 LYS C O 1
ATOM 3784 N N . LEU C 3 59 ? 55.695 45.595 34.787 1.00 15.80 79 LEU C N 1
ATOM 3785 C CA . LEU C 3 59 ? 54.535 46.482 34.817 1.00 17.00 79 LEU C CA 1
ATOM 3786 C C . LEU C 3 59 ? 53.673 46.420 33.555 1.00 16.32 79 LEU C C 1
ATOM 3787 O O . LEU C 3 59 ? 52.832 47.294 33.336 1.00 15.67 79 LEU C O 1
ATOM 3792 N N . ARG C 3 60 ? 53.863 45.388 32.734 1.00 16.18 80 ARG C N 1
ATOM 3793 C CA . ARG C 3 60 ? 53.100 45.286 31.488 1.00 15.00 80 ARG C CA 1
ATOM 3794 C C . ARG C 3 60 ? 51.599 45.171 31.734 1.00 13.96 80 ARG C C 1
ATOM 3795 O O . ARG C 3 60 ? 50.795 45.554 30.892 1.00 13.36 80 ARG C O 1
ATOM 3803 N N . ASP C 3 61 ? 51.220 44.617 32.874 1.00 15.12 81 ASP C N 1
ATOM 3804 C CA . ASP C 3 61 ? 49.807 44.565 33.226 1.00 13.67 81 ASP C CA 1
ATOM 3805 C C . ASP C 3 61 ? 48.969 43.938 32.107 1.00 14.38 81 ASP C C 1
ATOM 3806 O O . ASP C 3 61 ? 47.841 44.368 31.840 1.00 13.47 81 ASP C O 1
ATOM 3811 N N . GLY C 3 62 ? 49.526 42.924 31.451 1.00 13.51 82 GLY C N 1
ATOM 3812 C CA . GLY C 3 62 ? 48.804 42.247 30.387 1.00 12.53 82 GLY C CA 1
ATOM 3813 C C . GLY C 3 62 ? 48.501 43.033 29.115 1.00 13.11 82 GLY C C 1
ATOM 3814 O O . GLY C 3 62 ? 47.721 42.573 28.286 1.00 13.43 82 GLY C O 1
ATOM 3815 N N . GLY C 3 63 ? 49.104 44.206 28.943 1.00 11.56 83 GLY C N 1
ATOM 3816 C CA . GLY C 3 63 ? 48.864 44.972 27.729 1.00 11.13 83 GLY C CA 1
ATOM 3817 C C . GLY C 3 63 ? 49.855 44.592 26.635 1.00 12.86 83 GLY C C 1
ATOM 3818 O O . GLY C 3 63 ? 50.597 43.612 26.782 1.00 11.65 83 GLY C O 1
ATOM 3819 N N . THR C 3 64 ? 49.868 45.361 25.548 1.00 10.39 84 THR C N 1
ATOM 3820 C CA . THR C 3 64 ? 50.769 45.100 24.422 1.00 10.91 84 THR C CA 1
ATOM 3821 C C . THR C 3 64 ? 51.774 46.238 24.276 1.00 10.23 84 THR C C 1
ATOM 3822 O O . THR C 3 64 ? 51.392 47.390 24.091 1.00 8.81 84 THR C O 1
ATOM 3826 N N . LEU C 3 65 ? 53.058 45.915 24.335 1.00 10.14 85 LEU C N 1
ATOM 3827 C CA . LEU C 3 65 ? 54.088 46.944 24.231 1.00 9.77 85 LEU C CA 1
ATOM 3828 C C . LEU C 3 65 ? 54.282 47.378 22.786 1.00 8.88 85 LEU C C 1
ATOM 3829 O O . LEU C 3 65 ? 54.411 46.544 21.891 1.00 9.16 85 LEU C O 1
ATOM 3834 N N . VAL C 3 66 ? 54.278 48.690 22.561 1.00 9.18 86 VAL C N 1
ATOM 3835 C CA . VAL C 3 66 ? 54.441 49.239 21.221 1.00 10.21 86 VAL C CA 1
ATOM 3836 C C . VAL C 3 66 ? 55.222 50.546 21.221 1.00 9.58 86 VAL C C 1
ATOM 3837 O O . VAL C 3 66 ? 55.610 51.074 22.263 1.00 10.78 86 VAL C O 1
ATOM 3841 N N . GLN C 3 67 ? 55.457 51.048 20.018 1.00 11.04 87 GLN C N 1
ATOM 3842 C CA . GLN C 3 67 ? 56.094 52.337 19.833 1.00 10.46 87 GLN C CA 1
ATOM 3843 C C . GLN C 3 67 ? 55.274 52.970 18.717 1.00 10.47 87 GLN C C 1
ATOM 3844 O O . GLN C 3 67 ? 54.706 52.264 17.889 1.00 9.48 87 GLN C O 1
ATOM 3850 N N . PHE C 3 68 ? 55.194 54.293 18.712 1.00 10.15 88 PHE C N 1
ATOM 3851 C CA . PHE C 3 68 ? 54.484 55.008 17.666 1.00 10.18 88 PHE C CA 1
ATOM 3852 C C . PHE C 3 68 ? 55.620 55.667 16.884 1.00 11.37 88 PHE C C 1
ATOM 3853 O O . PHE C 3 68 ? 56.268 56.592 17.374 1.00 11.64 88 PHE C O 1
ATOM 3861 N N . LYS C 3 69 ? 55.857 55.174 15.672 1.00 11.17 89 LYS C N 1
ATOM 3862 C CA . LYS C 3 69 ? 56.942 55.658 14.823 1.00 11.49 89 LYS C CA 1
ATOM 3863 C C . LYS C 3 69 ? 56.533 56.633 13.729 1.00 12.50 89 LYS C C 1
ATOM 3864 O O . LYS C 3 69 ? 55.488 56.489 13.093 1.00 13.52 89 LYS C O 1
ATOM 3870 N N . VAL C 3 70 ? 57.387 57.623 13.515 1.00 12.84 90 VAL C N 1
ATOM 3871 C CA . VAL C 3 70 ? 57.182 58.640 12.499 1.00 12.78 90 VAL C CA 1
ATOM 3872 C C . VAL C 3 70 ? 57.386 57.998 11.134 1.00 11.58 90 VAL C C 1
ATOM 3873 O O . VAL C 3 70 ? 58.274 57.163 10.951 1.00 12.37 90 VAL C O 1
ATOM 3877 N N . VAL C 3 71 ? 56.563 58.384 10.176 1.00 9.32 91 VAL C N 1
ATOM 3878 C CA . VAL C 3 71 ? 56.703 57.842 8.836 1.00 11.61 91 VAL C CA 1
ATOM 3879 C C . VAL C 3 71 ? 58.012 58.346 8.214 1.00 10.74 91 VAL C C 1
ATOM 3880 O O . VAL C 3 71 ? 58.274 59.546 8.206 1.00 11.64 91 VAL C O 1
ATOM 3884 N N . GLY C 3 72 ? 58.826 57.428 7.706 1.00 13.96 92 GLY C N 1
ATOM 3885 C CA . GLY C 3 72 ? 60.075 57.812 7.060 1.00 16.09 92 GLY C CA 1
ATOM 3886 C C . GLY C 3 72 ? 61.253 58.231 7.942 1.00 18.56 92 GLY C C 1
ATOM 3887 O O . GLY C 3 72 ? 62.266 58.713 7.422 1.00 19.19 92 GLY C O 1
ATOM 3888 N N . ALA C 3 73 ? 61.152 58.046 9.257 1.00 17.45 93 ALA C N 1
ATOM 3889 C CA . ALA C 3 73 ? 62.252 58.423 10.146 1.00 16.57 93 ALA C CA 1
ATOM 3890 C C . ALA C 3 73 ? 62.349 57.502 11.358 1.00 18.27 93 ALA C C 1
ATOM 3891 O O . ALA C 3 73 ? 61.353 56.913 11.797 1.00 16.40 93 ALA C O 1
ATOM 3893 N N . ALA C 3 74 ? 63.556 57.396 11.903 1.00 16.84 94 ALA C N 1
ATOM 3894 C CA . ALA C 3 74 ? 63.798 56.564 13.063 1.00 19.40 94 ALA C CA 1
ATOM 3895 C C . ALA C 3 74 ? 63.456 57.345 14.333 1.00 20.08 94 ALA C C 1
ATOM 3896 O O . ALA C 3 74 ? 64.237 57.367 15.291 1.00 22.41 94 ALA C O 1
ATOM 3898 N N . LYS C 3 75 ? 62.295 57.991 14.331 1.00 19.08 95 LYS C N 1
ATOM 3899 C CA . LYS C 3 75 ? 61.848 58.759 15.478 1.00 17.64 95 LYS C CA 1
ATOM 3900 C C . LYS C 3 75 ? 60.533 58.182 15.979 1.00 17.88 95 LYS C C 1
ATOM 3901 O O . LYS C 3 75 ? 59.721 57.688 15.194 1.00 16.66 95 LYS C O 1
ATOM 3907 N N . CYS C 3 76 ? 60.326 58.265 17.291 1.00 16.47 96 CYS C N 1
ATOM 3908 C CA . CYS C 3 76 ? 59.133 57.722 17.925 1.00 15.34 96 CYS C CA 1
ATOM 3909 C C . CYS C 3 76 ? 58.529 58.688 18.938 1.00 13.88 96 CYS C C 1
ATOM 3910 O O . CYS C 3 76 ? 59.243 59.469 19.577 1.00 13.30 96 CYS C O 1
ATOM 3913 N N . PHE C 3 77 ? 57.208 58.635 19.078 1.00 11.18 97 PHE C N 1
ATOM 3914 C CA . PHE C 3 77 ? 56.517 59.490 20.024 1.00 12.14 97 PHE C CA 1
ATOM 3915 C C . PHE C 3 77 ? 57.139 59.375 21.420 1.00 12.00 97 PHE C C 1
ATOM 3916 O O . PHE C 3 77 ? 57.482 58.280 21.865 1.00 11.08 97 PHE C O 1
ATOM 3924 N N . ALA C 3 78 ? 57.268 60.503 22.111 1.00 13.02 98 ALA C N 1
ATOM 3925 C CA . ALA C 3 78 ? 57.821 60.507 23.467 1.00 14.26 98 ALA C CA 1
ATOM 3926 C C . ALA C 3 78 ? 57.511 61.829 24.176 1.00 14.77 98 ALA C C 1
ATOM 3927 O O . ALA C 3 78 ? 57.218 62.829 23.524 1.00 14.69 98 ALA C O 1
ATOM 3929 N N . PHE C 3 79 ? 57.538 61.825 25.506 1.00 15.89 99 PHE C N 1
ATOM 3930 C CA . PHE C 3 79 ? 57.309 63.048 26.280 1.00 17.59 99 PHE C CA 1
ATOM 3931 C C . PHE C 3 79 ? 58.675 63.728 26.439 1.00 19.97 99 PHE C C 1
ATOM 3932 O O . PHE C 3 79 ? 59.173 63.932 27.543 1.00 22.07 99 PHE C O 1
ATOM 3940 N N . LEU C 3 80 ? 59.287 64.046 25.311 1.00 21.14 100 LEU C N 1
ATOM 3941 C CA . LEU C 3 80 ? 60.588 64.693 25.281 1.00 22.01 100 LEU C CA 1
ATOM 3942 C C . LEU C 3 80 ? 60.620 65.651 24.104 1.00 23.59 100 LEU C C 1
ATOM 3943 O O . LEU C 3 80 ? 59.905 65.454 23.108 1.00 22.14 100 LEU C O 1
ATOM 3948 N N . GLY C 3 81 ? 61.464 66.675 24.219 1.00 23.19 101 GLY C N 1
ATOM 3949 C CA . GLY C 3 81 ? 61.607 67.654 23.161 1.00 23.89 101 GLY C CA 1
ATOM 3950 C C . GLY C 3 81 ? 60.291 68.139 22.607 1.00 24.30 101 GLY C C 1
ATOM 3951 O O . GLY C 3 81 ? 59.439 68.605 23.350 1.00 25.06 101 GLY C O 1
ATOM 3952 N N . LYS C 3 82 ? 60.110 68.014 21.298 1.00 24.89 102 LYS C N 1
ATOM 3953 C CA . LYS C 3 82 ? 58.883 68.467 20.680 1.00 25.61 102 LYS C CA 1
ATOM 3954 C C . LYS C 3 82 ? 57.864 67.355 20.444 1.00 25.32 102 LYS C C 1
ATOM 3955 O O . LYS C 3 82 ? 56.949 67.527 19.639 1.00 24.48 102 LYS C O 1
ATOM 3961 N N . GLY C 3 83 ? 58.020 66.220 21.128 1.00 23.88 103 GLY C N 1
ATOM 3962 C CA . GLY C 3 83 ? 57.059 65.143 20.953 1.00 21.29 103 GLY C CA 1
ATOM 3963 C C . GLY C 3 83 ? 57.597 63.817 20.445 1.00 20.95 103 GLY C C 1
ATOM 3964 O O . GLY C 3 83 ? 56.851 62.843 20.380 1.00 20.39 103 GLY C O 1
ATOM 3965 N N . THR C 3 84 ? 58.871 63.776 20.067 1.00 18.62 104 THR C N 1
ATOM 3966 C CA . THR C 3 84 ? 59.506 62.547 19.593 1.00 19.35 104 THR C CA 1
ATOM 3967 C C . THR C 3 84 ? 60.977 62.516 19.987 1.00 20.02 104 THR C C 1
ATOM 3968 O O . THR C 3 84 ? 61.565 63.544 20.328 1.00 19.37 104 THR C O 1
ATOM 3972 N N . THR C 3 85 ? 61.558 61.325 19.937 1.00 19.25 105 THR C N 1
ATOM 3973 C CA . THR C 3 85 ? 62.974 61.154 20.195 1.00 19.46 105 THR C CA 1
ATOM 3974 C C . THR C 3 85 ? 63.371 59.881 19.450 1.00 21.22 105 THR C C 1
ATOM 3975 O O . THR C 3 85 ? 62.513 59.214 18.849 1.00 21.57 105 THR C O 1
ATOM 3979 N N . ASP C 3 86 ? 64.661 59.559 19.457 1.00 21.77 106 ASP C N 1
ATOM 3980 C CA . ASP C 3 86 ? 65.168 58.365 18.790 1.00 22.64 106 ASP C CA 1
ATOM 3981 C C . ASP C 3 86 ? 64.432 57.120 19.295 1.00 21.61 106 ASP C C 1
ATOM 3982 O O . ASP C 3 86 ? 64.254 56.942 20.508 1.00 18.80 106 ASP C O 1
ATOM 3987 N N . CYS C 3 87 ? 64.021 56.254 18.371 1.00 19.37 107 CYS C N 1
ATOM 3988 C CA . CYS C 3 87 ? 63.282 55.055 18.747 1.00 21.67 107 CYS C CA 1
ATOM 3989 C C . CYS C 3 87 ? 64.078 54.117 19.650 1.00 22.59 107 CYS C C 1
ATOM 3990 O O . CYS C 3 87 ? 63.490 53.353 20.421 1.00 21.61 107 CYS C O 1
ATOM 3993 N N . LYS C 3 88 ? 65.408 54.194 19.587 1.00 22.70 108 LYS C N 1
ATOM 3994 C CA . LYS C 3 88 ? 66.260 53.351 20.433 1.00 23.05 108 LYS C CA 1
ATOM 3995 C C . LYS C 3 88 ? 66.181 53.702 21.928 1.00 20.83 108 LYS C C 1
ATOM 3996 O O . LYS C 3 88 ? 66.591 52.905 22.781 1.00 21.00 108 LYS C O 1
ATOM 4002 N N . ASP C 3 89 ? 65.683 54.891 22.254 1.00 18.01 109 ASP C N 1
ATOM 4003 C CA . ASP C 3 89 ? 65.545 55.285 23.665 1.00 17.70 109 ASP C CA 1
ATOM 4004 C C . ASP C 3 89 ? 64.228 54.681 24.155 1.00 16.97 109 ASP C C 1
ATOM 4005 O O . ASP C 3 89 ? 63.231 55.381 24.360 1.00 17.88 109 ASP C O 1
ATOM 4010 N N . THR C 3 90 ? 64.241 53.369 24.334 1.00 17.85 110 THR C N 1
ATOM 4011 C CA . THR C 3 90 ? 63.053 52.635 24.730 1.00 17.76 110 THR C CA 1
ATOM 4012 C C . THR C 3 90 ? 62.370 53.092 26.018 1.00 18.53 110 THR C C 1
ATOM 4013 O O . THR C 3 90 ? 61.141 53.014 26.115 1.00 16.69 110 THR C O 1
ATOM 4017 N N . ASP C 3 91 ? 63.143 53.579 26.996 1.00 18.63 111 ASP C N 1
ATOM 4018 C CA . ASP C 3 91 ? 62.554 54.051 28.253 1.00 18.98 111 ASP C CA 1
ATOM 4019 C C . ASP C 3 91 ? 61.549 55.180 28.004 1.00 17.82 111 ASP C C 1
ATOM 4020 O O . ASP C 3 91 ? 60.600 55.355 28.768 1.00 17.62 111 ASP C O 1
ATOM 4025 N N . HIS C 3 92 ? 61.760 55.960 26.950 1.00 17.53 112 HIS C N 1
ATOM 4026 C CA . HIS C 3 92 ? 60.844 57.061 26.651 1.00 17.32 112 HIS C CA 1
ATOM 4027 C C . HIS C 3 92 ? 59.935 56.818 25.464 1.00 14.87 112 HIS C C 1
ATOM 4028 O O . HIS C 3 92 ? 59.020 57.595 25.233 1.00 13.83 112 HIS C O 1
ATOM 4035 N N . THR C 3 93 ? 60.167 55.749 24.715 1.00 13.36 113 THR C N 1
ATOM 4036 C CA . THR C 3 93 ? 59.366 55.524 23.516 1.00 12.46 113 THR C CA 1
ATOM 4037 C C . THR C 3 93 ? 58.477 54.303 23.511 1.00 13.66 113 THR C C 1
ATOM 4038 O O . THR C 3 93 ? 57.609 54.188 22.641 1.00 13.38 113 THR C O 1
ATOM 4042 N N . VAL C 3 94 ? 58.679 53.393 24.461 1.00 12.23 114 VAL C N 1
ATOM 4043 C CA . VAL C 3 94 ? 57.857 52.193 24.496 1.00 12.75 114 VAL C CA 1
ATOM 4044 C C . VAL C 3 94 ? 56.625 52.416 25.363 1.00 13.32 114 VAL C C 1
ATOM 4045 O O . VAL C 3 94 ? 56.723 52.766 26.547 1.00 12.86 114 VAL C O 1
ATOM 4049 N N . PHE C 3 95 ? 55.462 52.236 24.750 1.00 11.04 115 PHE C N 1
ATOM 4050 C CA . PHE C 3 95 ? 54.206 52.417 25.460 1.00 11.62 115 PHE C CA 1
ATOM 4051 C C . PHE C 3 95 ? 53.449 51.104 25.522 1.00 10.09 115 PHE C C 1
ATOM 4052 O O . PHE C 3 95 ? 53.867 50.114 24.927 1.00 10.12 115 PHE C O 1
ATOM 4060 N N . ASN C 3 96 ? 52.323 51.112 26.219 1.00 10.85 116 ASN C N 1
ATOM 4061 C CA . ASN C 3 96 ? 51.592 49.886 26.499 1.00 9.61 116 ASN C CA 1
ATOM 4062 C C . ASN C 3 96 ? 50.082 49.996 26.253 1.00 9.18 116 ASN C C 1
ATOM 4063 O O . ASN C 3 96 ? 49.393 50.704 26.978 1.00 8.39 116 ASN C O 1
ATOM 4068 N N . LEU C 3 97 ? 49.578 49.277 25.249 1.00 8.16 117 LEU C N 1
ATOM 4069 C CA . LEU C 3 97 ? 48.152 49.311 24.909 1.00 8.68 117 LEU C CA 1
ATOM 4070 C C . LEU C 3 97 ? 47.331 48.389 25.805 1.00 8.38 117 LEU C C 1
ATOM 4071 O O . LEU C 3 97 ? 47.577 47.195 25.875 1.00 8.53 117 LEU C O 1
ATOM 4076 N N . ILE C 3 98 ? 46.340 48.971 26.465 1.00 8.31 118 ILE C N 1
ATOM 4077 C CA . ILE C 3 98 ? 45.432 48.267 27.376 1.00 8.68 118 ILE C CA 1
ATOM 4078 C C . ILE C 3 98 ? 44.043 48.271 26.709 1.00 9.02 118 ILE C C 1
ATOM 4079 O O . ILE C 3 98 ? 43.441 49.328 26.550 1.00 9.63 118 ILE C O 1
ATOM 4084 N N . PRO C 3 99 ? 43.527 47.100 26.314 1.00 9.94 119 PRO C N 1
ATOM 4085 C CA . PRO C 3 99 ? 42.206 47.048 25.678 1.00 9.06 119 PRO C CA 1
ATOM 4086 C C . PRO C 3 99 ? 41.087 47.293 26.694 1.00 9.44 119 PRO C C 1
ATOM 4087 O O . PRO C 3 99 ? 41.280 47.118 27.900 1.00 9.64 119 PRO C O 1
ATOM 4091 N N . THR C 3 100 ? 39.919 47.691 26.193 1.00 9.95 120 THR C N 1
ATOM 4092 C CA . THR C 3 100 ? 38.754 47.971 27.038 1.00 9.92 120 THR C CA 1
ATOM 4093 C C . THR C 3 100 ? 37.500 47.345 26.430 1.00 10.16 120 THR C C 1
ATOM 4094 O O . THR C 3 100 ? 37.539 46.827 25.304 1.00 10.03 120 THR C O 1
ATOM 4098 N N . ASN C 3 101 ? 36.386 47.413 27.159 1.00 8.63 121 ASN C N 1
ATOM 4099 C CA . ASN C 3 101 ? 35.135 46.856 26.653 1.00 8.96 121 ASN C CA 1
ATOM 4100 C C . ASN C 3 101 ? 34.488 47.729 25.584 1.00 10.24 121 ASN C C 1
ATOM 4101 O O . ASN C 3 101 ? 33.418 47.374 25.065 1.00 11.91 121 ASN C O 1
ATOM 4106 N N . THR C 3 102 ? 35.099 48.866 25.249 1.00 9.87 122 THR C N 1
ATOM 4107 C CA . THR C 3 102 ? 34.505 49.713 24.209 1.00 9.45 122 THR C CA 1
ATOM 4108 C C . THR C 3 102 ? 35.303 49.782 22.911 1.00 10.26 122 THR C C 1
ATOM 4109 O O . THR C 3 102 ? 34.786 50.271 21.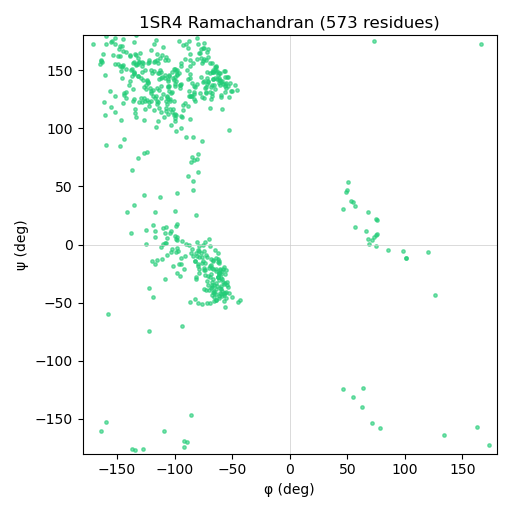898 1.00 10.62 122 THR C O 1
ATOM 4113 N N . GLY C 3 103 ? 36.548 49.309 22.927 1.00 8.43 123 GLY C N 1
ATOM 4114 C CA . GLY C 3 103 ? 37.363 49.401 21.723 1.00 7.34 123 GLY C CA 1
ATOM 4115 C C . GLY C 3 103 ? 38.339 50.566 21.848 1.00 8.88 123 GLY C C 1
ATOM 4116 O O . GLY C 3 103 ? 39.230 50.743 21.020 1.00 8.22 123 GLY C O 1
ATOM 4117 N N . ALA C 3 104 ? 38.131 51.402 22.861 1.00 7.86 124 ALA C N 1
ATOM 4118 C CA . ALA C 3 104 ? 39.052 52.493 23.127 1.00 8.10 124 ALA C CA 1
ATOM 4119 C C . ALA C 3 104 ? 40.213 51.811 23.853 1.00 9.08 124 ALA C C 1
ATOM 4120 O O . ALA C 3 104 ? 40.064 50.681 24.340 1.00 8.46 124 ALA C O 1
ATOM 4122 N N . PHE C 3 105 ? 41.345 52.502 23.940 1.00 8.43 125 PHE C N 1
ATOM 4123 C CA . PHE C 3 105 ? 42.508 51.975 24.636 1.00 10.06 125 PHE C CA 1
ATOM 4124 C C . PHE C 3 105 ? 42.989 52.950 25.682 1.00 11.08 125 PHE C C 1
ATOM 4125 O O . PHE C 3 105 ? 42.811 54.174 25.547 1.00 10.51 125 PHE C O 1
ATOM 4133 N N . LEU C 3 106 ? 43.574 52.384 26.732 1.00 10.02 126 LEU C N 1
ATOM 4134 C CA . LEU C 3 106 ? 44.229 53.174 27.758 1.00 10.98 126 LEU C CA 1
ATOM 4135 C C . LEU C 3 106 ? 45.667 52.989 27.274 1.00 9.81 126 LEU C C 1
ATOM 4136 O O . LEU C 3 106 ? 45.983 51.971 26.651 1.00 11.07 126 LEU C O 1
ATOM 4141 N N . ILE C 3 107 ? 46.540 53.952 27.520 1.00 9.67 127 ILE C N 1
ATOM 4142 C CA . ILE C 3 107 ? 47.924 53.788 27.096 1.00 9.67 127 ILE C CA 1
ATOM 4143 C C . ILE C 3 107 ? 48.858 54.121 28.246 1.00 11.47 127 ILE C C 1
ATOM 4144 O O . ILE C 3 107 ? 48.793 55.223 28.800 1.00 11.18 127 ILE C O 1
ATOM 4149 N N . LYS C 3 108 ? 49.711 53.171 28.619 1.00 9.88 128 LYS C N 1
ATOM 4150 C CA . LYS C 3 108 ? 50.662 53.424 29.692 1.00 11.99 128 LYS C CA 1
ATOM 4151 C C . LYS C 3 108 ? 52.070 53.440 29.127 1.00 11.03 128 LYS C C 1
ATOM 4152 O O . LYS C 3 108 ? 52.302 52.948 28.014 1.00 8.49 128 LYS C O 1
ATOM 4158 N N . ASP C 3 109 ? 53.006 54.036 29.870 1.00 11.18 129 ASP C N 1
ATOM 4159 C CA . ASP C 3 109 ? 54.398 54.013 29.442 1.00 13.27 129 ASP C CA 1
ATOM 4160 C C . ASP C 3 109 ? 54.916 52.689 30.025 1.00 13.77 129 ASP C C 1
ATOM 4161 O O . ASP C 3 109 ? 54.450 52.232 31.081 1.00 13.02 129 ASP C O 1
ATOM 4166 N N . ALA C 3 110 ? 55.842 52.050 29.322 1.00 14.10 130 ALA C N 1
ATOM 4167 C CA . ALA C 3 110 ? 56.370 50.773 29.765 1.00 12.50 130 ALA C CA 1
ATOM 4168 C C . ALA C 3 110 ? 57.254 50.875 30.990 1.00 12.20 130 ALA C C 1
ATOM 4169 O O . ALA C 3 110 ? 57.254 49.980 31.827 1.00 12.69 130 ALA C O 1
ATOM 4171 N N . LEU C 3 111 ? 58.005 51.961 31.097 1.00 13.46 131 LEU C N 1
ATOM 4172 C CA . LEU C 3 111 ? 58.927 52.127 32.214 1.00 14.71 131 LEU C CA 1
ATOM 4173 C C . LEU C 3 111 ? 58.291 52.345 33.588 1.00 15.62 131 LEU C C 1
ATOM 4174 O O . LEU C 3 111 ? 58.634 51.647 34.542 1.00 14.57 131 LEU C O 1
ATOM 4179 N N . LEU C 3 112 ? 57.358 53.292 33.681 1.00 15.59 132 LEU C N 1
ATOM 4180 C CA . LEU C 3 112 ? 56.740 53.637 34.960 1.00 16.37 132 LEU C CA 1
ATOM 4181 C C . LEU C 3 112 ? 55.359 53.070 35.226 1.00 16.04 132 LEU C C 1
ATOM 4182 O O . LEU C 3 112 ? 54.907 53.046 36.382 1.00 13.25 132 LEU C O 1
ATOM 4187 N N . GLY C 3 113 ? 54.676 52.633 34.170 1.00 14.58 133 GLY C N 1
ATOM 4188 C CA . GLY C 3 113 ? 53.340 52.111 34.357 1.00 12.23 133 GLY C CA 1
ATOM 4189 C C . GLY C 3 113 ? 52.341 53.233 34.603 1.00 12.83 133 GLY C C 1
ATOM 4190 O O . GLY C 3 113 ? 51.286 53.003 35.189 1.00 12.48 133 GLY C O 1
ATOM 4191 N N . PHE C 3 114 ? 52.677 54.451 34.177 1.00 12.86 134 PHE C N 1
ATOM 4192 C CA . PHE C 3 114 ? 51.782 55.605 34.321 1.00 12.70 134 PHE C CA 1
ATOM 4193 C C . PHE C 3 114 ? 50.856 55.612 33.094 1.00 13.29 134 PHE C C 1
ATOM 4194 O O . PHE C 3 114 ? 51.162 54.970 32.090 1.00 14.57 134 PHE C O 1
ATOM 4202 N N . CYS C 3 115 ? 49.753 56.359 33.167 1.00 12.93 135 CYS C N 1
ATOM 4203 C CA . CYS C 3 115 ? 48.784 56.442 32.066 1.00 12.91 135 CYS C CA 1
ATOM 4204 C C . CYS C 3 115 ? 48.868 57.770 31.312 1.00 13.55 135 CYS C C 1
ATOM 4205 O O . CYS C 3 115 ? 49.070 58.820 31.909 1.00 13.27 135 CYS C O 1
ATOM 4208 N N . ILE C 3 116 ? 48.690 57.729 29.995 1.00 12.29 136 ILE C N 1
ATOM 4209 C CA . ILE C 3 116 ? 48.698 58.948 29.199 1.00 11.12 136 ILE C CA 1
ATOM 4210 C C . ILE C 3 116 ? 47.272 59.478 29.232 1.00 11.85 136 ILE C C 1
ATOM 4211 O O . ILE C 3 116 ? 46.328 58.753 28.924 1.00 11.61 136 ILE C O 1
ATOM 4216 N N . THR C 3 117 ? 47.106 60.740 29.595 1.00 12.14 137 THR C N 1
ATOM 4217 C CA . THR C 3 117 ? 45.767 61.323 29.663 1.00 12.17 137 THR C CA 1
ATOM 4218 C C . THR C 3 117 ? 45.727 62.664 28.940 1.00 11.52 137 THR C C 1
ATOM 4219 O O . THR C 3 117 ? 46.768 63.283 28.692 1.00 11.03 137 THR C O 1
ATOM 4223 N N . SER C 3 118 ? 44.523 63.091 28.579 1.00 10.29 138 SER C N 1
ATOM 4224 C CA . SER C 3 118 ? 44.328 64.387 27.943 1.00 10.44 138 SER C CA 1
ATOM 4225 C C . SER C 3 118 ? 42.964 64.885 28.421 1.00 12.33 138 SER C C 1
ATOM 4226 O O . SER C 3 118 ? 41.934 64.366 27.997 1.00 13.16 138 SER C O 1
ATOM 4229 N N . HIS C 3 119 ? 42.969 65.885 29.298 1.00 12.13 139 HIS C N 1
ATOM 4230 C CA . HIS C 3 119 ? 41.740 66.449 29.871 1.00 14.51 139 HIS C CA 1
ATOM 4231 C C . HIS C 3 119 ? 41.244 67.713 29.193 1.00 14.58 139 HIS C C 1
ATOM 4232 O O . HIS C 3 119 ? 40.199 68.252 29.567 1.00 15.77 139 HIS C O 1
ATOM 4239 N N . ASP C 3 120 ? 41.985 68.207 28.214 1.00 14.64 140 ASP C N 1
ATOM 4240 C CA . ASP C 3 120 ? 41.593 69.450 27.568 1.00 15.20 140 ASP C CA 1
ATOM 4241 C C . ASP C 3 120 ? 42.462 69.694 26.341 1.00 14.98 140 ASP C C 1
ATOM 4242 O O . ASP C 3 120 ? 43.430 68.956 26.107 1.00 13.76 140 ASP C O 1
ATOM 4247 N N . PHE C 3 121 ? 42.110 70.715 25.558 1.00 14.07 141 PHE C N 1
ATOM 4248 C CA . PHE C 3 121 ? 42.857 71.067 24.349 1.00 17.26 141 PHE C CA 1
ATOM 4249 C C . PHE C 3 121 ? 44.360 71.081 24.565 1.00 20.80 141 PHE C C 1
ATOM 4250 O O . PHE C 3 121 ? 44.855 71.638 25.542 1.00 21.49 141 PHE C O 1
ATOM 4258 N N . ASP C 3 122 ? 45.081 70.459 23.645 1.00 25.00 142 ASP C N 1
ATOM 4259 C CA . ASP C 3 122 ? 46.525 70.458 23.704 1.00 29.31 142 ASP C CA 1
ATOM 4260 C C . ASP C 3 122 ? 47.139 70.150 25.089 1.00 30.97 142 ASP C C 1
ATOM 4261 O O . ASP C 3 122 ? 48.226 70.629 25.419 1.00 31.95 142 ASP C O 1
ATOM 4266 N N . ASP C 3 123 ? 46.429 69.341 25.881 1.00 30.18 143 ASP C N 1
ATOM 4267 C CA . ASP C 3 123 ? 46.883 68.891 27.205 1.00 29.33 143 ASP C CA 1
ATOM 4268 C C . ASP C 3 123 ? 47.263 67.423 27.007 1.00 27.36 143 ASP C C 1
ATOM 4269 O O . ASP C 3 123 ? 46.473 66.638 26.495 1.00 27.67 143 ASP C O 1
ATOM 4274 N N . LEU C 3 124 ? 48.472 67.054 27.392 1.00 23.74 144 LEU C N 1
ATOM 4275 C CA . LEU C 3 124 ? 48.909 65.680 27.228 1.00 22.06 144 LEU C CA 1
ATOM 4276 C C . LEU C 3 124 ? 49.935 65.382 28.296 1.00 21.04 144 LEU C C 1
ATOM 4277 O O . LEU C 3 124 ? 51.016 65.956 28.296 1.00 18.88 144 LEU C O 1
ATOM 4282 N N . LYS C 3 125 ? 49.599 64.487 29.214 1.00 21.30 145 LYS C N 1
ATOM 4283 C CA . LYS C 3 125 ? 50.540 64.152 30.259 1.00 22.69 145 LYS C CA 1
ATOM 4284 C C . LYS C 3 125 ? 50.521 62.683 30.612 1.00 21.80 145 LYS C C 1
ATOM 4285 O O . LYS C 3 125 ? 49.615 61.947 30.221 1.00 19.48 145 LYS C O 1
ATOM 4291 N N . LEU C 3 126 ? 51.553 62.282 31.342 1.00 20.00 146 LEU C N 1
ATOM 4292 C CA . LEU C 3 126 ? 51.744 60.914 31.782 1.00 21.85 146 LEU C CA 1
ATOM 4293 C C . LEU C 3 126 ? 51.621 60.959 33.299 1.00 22.71 146 LEU C C 1
ATOM 4294 O O . LEU C 3 126 ? 52.525 61.443 33.989 1.00 24.70 146 LEU C O 1
ATOM 4299 N N . GLU C 3 127 ? 50.502 60.472 33.821 1.00 22.51 147 GLU C N 1
ATOM 4300 C CA . GLU C 3 127 ? 50.276 60.520 35.266 1.00 22.33 147 GLU C CA 1
ATOM 4301 C C . GLU C 3 127 ? 50.011 59.185 35.944 1.00 21.20 147 GLU C C 1
ATOM 4302 O O . GLU C 3 127 ? 49.555 58.226 35.314 1.00 20.06 147 GLU C O 1
ATOM 4308 N N . PRO C 3 128 ? 50.278 59.116 37.255 1.00 20.26 148 PRO C N 1
ATOM 4309 C CA . PRO C 3 128 ? 50.061 57.888 38.022 1.00 19.23 148 PRO C CA 1
ATOM 4310 C C . PRO C 3 128 ? 48.600 57.483 37.906 1.00 19.61 148 PRO C C 1
ATOM 4311 O O . PRO C 3 128 ? 47.712 58.326 37.959 1.00 17.70 148 PRO C O 1
ATOM 4315 N N . CYS C 3 129 ? 48.341 56.197 37.734 1.00 18.72 149 CYS C N 1
ATOM 4316 C CA . CYS C 3 129 ? 46.967 55.751 37.650 1.00 18.48 149 CYS C CA 1
ATOM 4317 C C . CYS C 3 129 ? 46.757 54.509 38.493 1.00 19.05 149 CYS C C 1
ATOM 4318 O O . CYS C 3 129 ? 45.958 53.648 38.140 1.00 19.16 149 CYS C O 1
ATOM 4321 N N . GLY C 3 130 ? 47.480 54.437 39.614 1.00 19.73 150 GLY C N 1
ATOM 4322 C CA . GLY C 3 130 ? 47.355 53.321 40.533 1.00 20.28 150 GLY C CA 1
ATOM 4323 C C . GLY C 3 130 ? 48.073 52.062 40.102 1.00 21.62 150 GLY C C 1
ATOM 4324 O O . GLY C 3 130 ? 49.024 52.102 39.315 1.00 23.34 150 GLY C O 1
ATOM 4325 N N . GLY C 3 131 ? 47.628 50.932 40.638 1.00 21.74 151 GLY C N 1
ATOM 4326 C CA . GLY C 3 131 ? 48.227 49.662 40.270 1.00 22.04 151 GLY C CA 1
ATOM 4327 C C . GLY C 3 131 ? 47.547 49.153 39.007 1.00 20.83 151 GLY C C 1
ATOM 4328 O O . GLY C 3 131 ? 47.140 49.942 38.156 1.00 22.68 151 GLY C O 1
ATOM 4329 N N . SER C 3 132 ? 47.419 47.842 38.872 1.00 18.57 152 SER C N 1
ATOM 4330 C CA . SER C 3 132 ? 46.786 47.272 37.689 1.00 16.37 152 SER C CA 1
ATOM 4331 C C . SER C 3 132 ? 45.464 47.969 37.355 1.00 15.57 152 SER C C 1
ATOM 4332 O O . SER C 3 132 ? 44.655 48.269 38.247 1.00 15.03 152 SER C O 1
ATOM 4335 N N . VAL C 3 133 ? 45.245 48.237 36.071 1.00 12.50 153 VAL C N 1
ATOM 4336 C CA . VAL C 3 133 ? 44.004 48.873 35.665 1.00 12.57 153 VAL C CA 1
ATOM 4337 C C . VAL C 3 133 ? 42.916 47.843 35.338 1.00 11.11 153 VAL C C 1
ATOM 4338 O O . VAL C 3 133 ? 41.801 48.215 34.990 1.00 11.31 153 VAL C O 1
ATOM 4342 N N . SER C 3 134 ? 43.217 46.555 35.473 1.00 12.78 154 SER C N 1
ATOM 4343 C CA . SER C 3 134 ? 42.232 45.523 35.121 1.00 12.87 154 SER C CA 1
ATOM 4344 C C . SER C 3 134 ? 40.881 45.683 35.784 1.00 12.39 154 SER C C 1
ATOM 4345 O O . SER C 3 134 ? 40.798 45.788 37.000 1.00 11.96 154 SER C O 1
ATOM 4348 N N . GLY C 3 135 ? 39.824 45.684 34.975 1.00 11.85 155 GLY C N 1
ATOM 4349 C CA . GLY C 3 135 ? 38.481 45.782 35.513 1.00 10.27 155 GLY C CA 1
ATOM 4350 C C . GLY C 3 135 ? 38.062 47.122 36.080 1.00 11.98 155 GLY C C 1
ATOM 4351 O O . GLY C 3 135 ? 36.972 47.233 36.624 1.00 8.26 155 GLY C O 1
ATOM 4352 N N . ARG C 3 136 ? 38.915 48.136 35.971 1.00 11.24 156 ARG C N 1
ATOM 4353 C CA . ARG C 3 136 ? 38.565 49.454 36.480 1.00 11.10 156 ARG C CA 1
ATOM 4354 C C . ARG C 3 136 ? 37.969 50.267 35.334 1.00 12.49 156 ARG C C 1
ATOM 4355 O O . ARG C 3 136 ? 38.240 49.996 34.153 1.00 8.22 156 ARG C O 1
ATOM 4363 N N . THR C 3 137 ? 37.165 51.265 35.691 1.00 12.32 157 THR C N 1
ATOM 4364 C CA . THR C 3 137 ? 36.487 52.108 34.710 1.00 14.71 157 THR C CA 1
ATOM 4365 C C . THR C 3 137 ? 37.143 53.475 34.615 1.00 14.25 157 THR C C 1
ATOM 4366 O O . THR C 3 137 ? 37.576 54.033 35.624 1.00 13.69 157 THR C O 1
ATOM 4370 N N . PHE C 3 138 ? 37.155 54.031 33.404 1.00 11.63 158 PHE C N 1
ATOM 4371 C CA . PHE C 3 138 ? 37.843 55.285 33.142 1.00 10.75 158 PHE C CA 1
ATOM 4372 C C . PHE C 3 138 ? 37.067 56.267 32.260 1.00 10.74 158 PHE C C 1
ATOM 4373 O O . PHE C 3 138 ? 36.363 55.861 31.336 1.00 10.71 158 PHE C O 1
ATOM 4381 N N . SER C 3 139 ? 37.215 57.558 32.553 1.00 9.53 159 SER C N 1
ATOM 4382 C CA . SER C 3 139 ? 36.570 58.608 31.769 1.00 10.98 159 SER C CA 1
ATOM 4383 C C . SER C 3 139 ? 37.325 58.741 30.434 1.00 11.27 159 SER C C 1
ATOM 4384 O O . SER C 3 139 ? 38.414 58.178 30.268 1.00 11.28 159 SER C O 1
ATOM 4387 N N . LEU C 3 140 ? 36.755 59.496 29.501 1.00 9.40 160 LEU C N 1
ATOM 4388 C CA . LEU C 3 140 ? 37.369 59.710 28.188 1.00 10.05 160 LEU C CA 1
ATOM 4389 C C . LEU C 3 140 ? 38.761 60.336 28.249 1.00 9.42 160 LEU C C 1
ATOM 4390 O O . LEU C 3 140 ? 39.550 60.192 27.321 1.00 8.50 160 LEU C O 1
ATOM 4395 N N . ALA C 3 141 ? 39.073 61.029 29.333 1.00 9.18 161 ALA C N 1
ATOM 4396 C CA . ALA C 3 141 ? 40.391 61.659 29.455 1.00 9.44 161 ALA C CA 1
ATOM 4397 C C . ALA C 3 141 ? 41.524 60.630 29.386 1.00 9.36 161 ALA C C 1
ATOM 4398 O O . ALA C 3 141 ? 42.641 60.953 28.991 1.00 10.32 161 ALA C O 1
ATOM 4400 N N . TYR C 3 142 ? 41.214 59.385 29.749 1.00 9.56 162 TYR C N 1
ATOM 4401 C CA . TYR C 3 142 ? 42.182 58.287 29.750 1.00 9.81 162 TYR C CA 1
ATOM 4402 C C . TYR C 3 142 ? 42.110 57.433 28.504 1.00 10.49 162 TYR C C 1
ATOM 4403 O O . TYR C 3 142 ? 42.918 56.529 28.339 1.00 9.40 162 TYR C O 1
ATOM 4412 N N . GLN C 3 143 ? 41.131 57.715 27.648 1.00 9.04 163 GLN C N 1
ATOM 4413 C CA . GLN C 3 143 ? 40.873 56.915 26.461 1.00 8.67 163 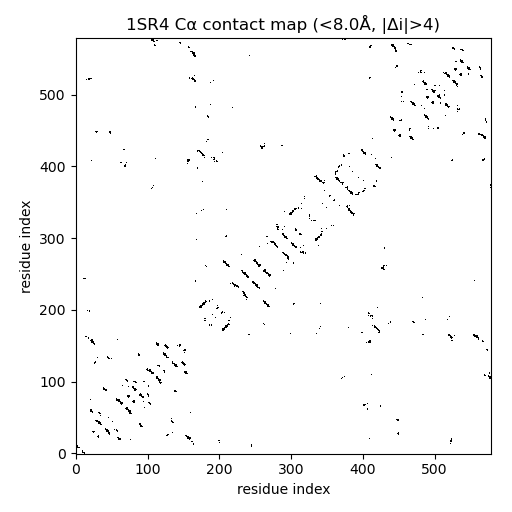GLN C CA 1
ATOM 4414 C C . GLN C 3 143 ? 41.428 57.431 25.159 1.00 8.03 163 GLN C C 1
ATOM 4415 O O . GLN C 3 143 ? 41.364 58.619 24.873 1.00 7.79 163 GLN C O 1
ATOM 4421 N N . TRP C 3 144 ? 41.922 56.499 24.355 1.00 8.77 164 TRP C N 1
ATOM 4422 C CA . TRP C 3 144 ? 42.524 56.799 23.071 1.00 9.12 164 TRP C CA 1
ATOM 4423 C C . TRP C 3 144 ? 41.954 55.967 21.929 1.00 9.26 164 TRP C C 1
ATOM 4424 O O . TRP C 3 144 ? 41.638 54.787 22.098 1.00 10.29 164 TRP C O 1
ATOM 4435 N N . GLY C 3 145 ? 41.834 56.583 20.762 1.00 8.02 165 GLY C N 1
ATOM 4436 C CA . GLY C 3 145 ? 41.354 55.847 19.607 1.00 9.10 165 GLY C CA 1
ATOM 4437 C C . GLY C 3 145 ? 42.532 55.596 18.682 1.00 10.31 165 GLY C C 1
ATOM 4438 O O . GLY C 3 145 ? 43.283 56.523 18.381 1.00 10.80 165 GLY C O 1
ATOM 4439 N N . ILE C 3 146 ? 42.738 54.344 18.282 1.00 9.90 166 ILE C N 1
ATOM 4440 C CA . ILE C 3 146 ? 43.810 53.995 17.344 1.00 9.53 166 ILE C CA 1
ATOM 4441 C C . ILE C 3 146 ? 42.986 53.922 16.064 1.00 6.91 166 ILE C C 1
ATOM 4442 O O . ILE C 3 146 ? 42.346 52.913 15.784 1.00 6.81 166 ILE C O 1
ATOM 4447 N N . LEU C 3 147 ? 43.008 55.006 15.303 1.00 6.37 167 LEU C N 1
ATOM 4448 C CA . LEU C 3 147 ? 42.154 55.144 14.126 1.00 7.55 167 LEU C CA 1
ATOM 4449 C C . LEU C 3 147 ? 42.837 55.294 12.773 1.00 9.10 167 LEU C C 1
ATOM 4450 O O . LEU C 3 147 ? 44.058 55.425 12.690 1.00 8.73 167 LEU C O 1
ATOM 4455 N N . PRO C 3 148 ? 42.040 55.272 11.683 1.00 9.33 168 PRO C N 1
ATOM 4456 C CA . PRO C 3 148 ? 42.631 55.424 10.349 1.00 8.98 168 PRO C CA 1
ATOM 4457 C C . PRO C 3 148 ? 43.417 56.748 10.341 1.00 9.46 168 PRO C C 1
ATOM 4458 O O . PRO C 3 148 ? 43.068 57.698 11.048 1.00 9.55 168 PRO C O 1
ATOM 4462 N N . PRO C 3 149 ? 44.492 56.823 9.545 1.00 9.99 169 PRO C N 1
ATOM 4463 C CA . PRO C 3 149 ? 45.301 58.042 9.484 1.00 8.27 169 PRO C CA 1
ATOM 4464 C C . PRO C 3 149 ? 44.595 59.217 8.827 1.00 10.12 169 PRO C C 1
ATOM 4465 O O . PRO C 3 149 ? 44.002 59.078 7.746 1.00 10.52 169 PRO C O 1
ATOM 4469 N N . PHE C 3 150 ? 44.647 60.376 9.487 1.00 8.76 170 PHE C N 1
ATOM 4470 C CA . PHE C 3 150 ? 44.004 61.577 8.972 1.00 9.55 170 PHE C CA 1
ATOM 4471 C C . PHE C 3 150 ? 44.566 61.996 7.610 1.00 11.25 170 PHE C C 1
ATOM 4472 O O . PHE C 3 150 ? 45.778 61.936 7.363 1.00 10.60 170 PHE C O 1
ATOM 4480 N N . GLY C 3 151 ? 43.685 62.461 6.735 1.00 11.51 171 GLY C N 1
ATOM 4481 C CA . GLY C 3 151 ? 44.144 62.918 5.438 1.00 12.34 171 GLY C CA 1
ATOM 4482 C C . GLY C 3 151 ? 43.298 62.387 4.305 1.00 13.28 171 GLY C C 1
ATOM 4483 O O . GLY C 3 151 ? 42.178 61.921 4.519 1.00 14.65 171 GLY C O 1
ATOM 4484 N N . PRO C 3 152 ? 43.813 62.460 3.073 1.00 14.22 172 PRO C N 1
ATOM 4485 C CA . PRO C 3 152 ? 43.097 61.978 1.892 1.00 13.27 172 PRO C CA 1
ATOM 4486 C C . PRO C 3 152 ? 43.094 60.468 1.841 1.00 13.10 172 PRO C C 1
ATOM 4487 O O . PRO C 3 152 ? 43.891 59.810 2.504 1.00 13.11 172 PRO C O 1
ATOM 4491 N N . SER C 3 153 ? 42.158 59.915 1.086 1.00 12.98 173 SER C N 1
ATOM 4492 C CA . SER C 3 153 ? 42.075 58.483 0.907 1.00 14.29 173 SER C CA 1
ATOM 4493 C C . SER C 3 153 ? 41.178 58.259 -0.304 1.00 15.59 173 SER C C 1
ATOM 4494 O O . SER C 3 153 ? 40.402 59.128 -0.691 1.00 18.42 173 SER C O 1
ATOM 4497 N N . LYS C 3 154 ? 41.288 57.096 -0.912 1.00 14.80 174 LYS C N 1
ATOM 4498 C CA . LYS C 3 154 ? 40.490 56.810 -2.085 1.00 15.79 174 LYS C CA 1
ATOM 4499 C C . LYS C 3 154 ? 39.514 55.678 -1.832 1.00 12.59 174 LYS C C 1
ATOM 4500 O O . LYS C 3 154 ? 39.876 54.664 -1.240 1.00 12.85 174 LYS C O 1
ATOM 4506 N N . ILE C 3 155 ? 38.274 55.872 -2.262 1.00 11.62 175 ILE C N 1
ATOM 4507 C CA . ILE C 3 155 ? 37.251 54.844 -2.149 1.00 12.55 175 ILE C CA 1
ATOM 4508 C C . ILE C 3 155 ? 37.757 53.632 -2.938 1.00 13.31 175 ILE C C 1
ATOM 4509 O O . ILE C 3 155 ? 38.137 53.768 -4.106 1.00 12.56 175 ILE C O 1
ATOM 4514 N N . LEU C 3 156 ? 37.747 52.454 -2.320 1.00 12.95 176 LEU C N 1
ATOM 4515 C CA . LEU C 3 156 ? 38.199 51.247 -3.005 1.00 12.95 176 LEU C CA 1
ATOM 4516 C C . LEU C 3 156 ? 37.158 50.808 -4.035 1.00 14.58 176 LEU C C 1
ATOM 4517 O O . LEU C 3 156 ? 35.964 50.766 -3.743 1.00 12.62 176 LEU C O 1
ATOM 4522 N N . ILE C 3 157 ? 37.625 50.470 -5.231 1.00 16.91 177 ILE C N 1
ATOM 4523 C CA . ILE C 3 157 ? 36.743 50.044 -6.316 1.00 20.25 177 ILE C CA 1
ATOM 4524 C C . ILE C 3 157 ? 37.098 48.642 -6.790 1.00 19.84 177 ILE C C 1
ATOM 4525 O O . ILE C 3 157 ? 38.233 48.387 -7.169 1.00 17.32 177 ILE C O 1
ATOM 4530 N N . PRO C 3 158 ? 36.128 47.717 -6.771 1.00 21.45 178 PRO C N 1
ATOM 4531 C CA . PRO C 3 158 ? 36.396 46.347 -7.215 1.00 25.34 178 PRO C CA 1
ATOM 4532 C C . PRO C 3 158 ? 36.560 46.293 -8.737 1.00 27.26 178 PRO C C 1
ATOM 4533 O O . PRO C 3 158 ? 35.927 47.129 -9.409 1.00 26.62 178 PRO C O 1
#

Organism: Haemophilus ducreyi (strain 35000HP / ATCC 700724) (NCBI:txid233412)

Secondary structure (DSSP, 8-state):
--SEETTEE-PPP--SGGGG-BEEEETTSEEEEE-S-STTPBEEEEEGGG-GGGGGGG-EEEEE-SSTT-EEEEETTT--EEEEETTEEEEE---TT-GGG-EEEEEBTTS-EEEEETTT--EEEE-SS-SSS-B-EEEE-----EETTEE--EEEE--SS-EEB--/-GGGS-EEEEE----SSSSHHHIIIIIHHHH-STT--SEEEEES--SPPTT-EE-S-----SSS--EEEEEESS-SSS--EEEEEEE---TTTS-S-EEEEESSPPSEEEEE-----SS----EEEEEETTEEEEEEE--TTTTTTHHHHHHHHHHHHH--GGGGG-EEEEEEE-SS-HHHHHHHHTTSHHHHHT-EEE--SS-SBTTS---EEEEEE-TTS-TT-GGG--EEEEE-GGG-SS--SSSB--EEEEE--/---S-TTSPPPPPPEEEEEETTT-PBP--SSS-TTSGGGG-EEEEE----TT-TT-TT-EEEEEEPTTSSEEE-SSTTSEEETT-HHHH-EEEEEBTTS-EEEEETTT--EEE--STT--EEE---S--TT-EE-GGG-EEEEPPSS---B---

Nearest PDB structures (foldseek):
  1sr4-assembly1_A  TM=1.006E+00  e=6.016E-33  [Haemophilus] ducreyi
  2f2f-assembly2_D  TM=1.003E+00  e=4.798E-28  Aggregatibacter actinomycetemcomitans
  4qkr-assembly1_A  TM=8.393E-01  e=8.209E-07  synthetic construct
  3q7w-assembly1_A  TM=8.458E-01  e=7.522E-06  unclassified
  4cjm-assembly3_C  TM=7.958E-01  e=1.070E-03  Homo sapiens